Protein AF-A0A2S0KQZ1-F1 (afdb_monomer_lite)

Structure (mmCIF, N/CA/C/O backbone):
data_AF-A0A2S0KQZ1-F1
#
_entry.id   AF-A0A2S0KQZ1-F1
#
loop_
_atom_site.group_PDB
_atom_site.id
_atom_site.type_symbol
_atom_site.label_atom_id
_atom_site.label_alt_id
_atom_site.label_comp_id
_atom_site.label_asym_id
_atom_site.label_entity_id
_atom_site.label_seq_id
_atom_site.pdbx_PDB_ins_code
_atom_site.Cartn_x
_atom_site.Cartn_y
_atom_site.Cartn_z
_atom_site.occupancy
_atom_site.B_iso_or_equiv
_atom_site.auth_seq_id
_atom_site.auth_comp_id
_atom_site.auth_asym_id
_atom_site.auth_atom_id
_atom_site.pdbx_PDB_model_num
ATOM 1 N N . MET A 1 1 ? -45.486 -20.657 -16.460 1.00 38.75 1 MET A N 1
ATOM 2 C CA . MET A 1 1 ? -45.149 -19.827 -15.289 1.00 38.75 1 MET A CA 1
ATOM 3 C C . MET A 1 1 ? -44.480 -18.587 -15.826 1.00 38.75 1 MET A C 1
ATOM 5 O O . MET A 1 1 ? -43.352 -18.665 -16.284 1.00 38.75 1 MET A O 1
ATOM 9 N N . GLU A 1 2 ? -45.240 -17.505 -15.910 1.00 40.16 2 GLU A N 1
ATOM 10 C CA . GLU A 1 2 ? -44.735 -16.190 -16.289 1.00 40.16 2 GLU A CA 1
ATOM 11 C C . GLU A 1 2 ? -43.979 -15.666 -15.063 1.00 40.16 2 GLU A C 1
ATOM 13 O O . GLU A 1 2 ? -44.581 -15.451 -14.011 1.00 40.16 2 GLU A O 1
ATOM 18 N N . GLU A 1 3 ? -42.648 -15.623 -15.147 1.00 40.22 3 GLU A N 1
ATOM 19 C CA . GLU A 1 3 ? -41.785 -15.064 -14.104 1.00 40.22 3 GLU A CA 1
ATOM 20 C C . GLU A 1 3 ? -42.203 -13.605 -13.896 1.00 40.22 3 GLU A C 1
ATOM 22 O O . GLU A 1 3 ? -41.959 -12.747 -14.746 1.00 40.22 3 GLU A O 1
ATOM 27 N N . GLN A 1 4 ? -42.910 -13.329 -12.797 1.00 36.03 4 GLN A N 1
ATOM 28 C CA . GLN A 1 4 ? -43.235 -11.958 -12.427 1.00 36.03 4 GLN A CA 1
ATOM 29 C C . GLN A 1 4 ? -41.913 -11.210 -12.208 1.00 36.03 4 GLN A C 1
ATOM 31 O O . GLN A 1 4 ? -41.099 -11.661 -11.400 1.00 36.03 4 GLN A O 1
ATOM 36 N N . PRO A 1 5 ? -41.663 -10.099 -12.926 1.00 49.62 5 PRO A N 1
ATOM 37 C CA . PRO A 1 5 ? -40.422 -9.357 -12.782 1.00 49.62 5 PRO A CA 1
ATOM 38 C C . PRO A 1 5 ? -40.304 -8.841 -11.347 1.00 49.62 5 PRO A C 1
ATOM 40 O O . PRO A 1 5 ? -41.230 -8.207 -10.838 1.00 49.62 5 PRO A O 1
ATOM 43 N N . GLU A 1 6 ? -39.168 -9.123 -10.705 1.00 51.78 6 GLU A N 1
ATOM 44 C CA . GLU A 1 6 ? -38.860 -8.639 -9.358 1.00 51.78 6 GLU A CA 1
ATOM 45 C C . GLU A 1 6 ? -39.108 -7.121 -9.248 1.00 51.78 6 GLU A C 1
ATOM 47 O O . GLU A 1 6 ? -38.825 -6.374 -10.198 1.00 51.78 6 GLU A O 1
ATOM 52 N N . PRO A 1 7 ? -39.639 -6.641 -8.107 1.00 52.81 7 PRO A N 1
ATOM 53 C CA . PRO A 1 7 ? -39.929 -5.228 -7.909 1.00 52.81 7 PRO A CA 1
ATOM 54 C C . PRO A 1 7 ? -38.646 -4.405 -8.070 1.00 52.81 7 PRO A C 1
ATOM 56 O O . PRO A 1 7 ? -37.712 -4.503 -7.275 1.00 52.81 7 PRO A O 1
ATOM 59 N N . ARG A 1 8 ? -38.593 -3.588 -9.127 1.00 58.81 8 ARG A N 1
ATOM 60 C CA . ARG A 1 8 ? -37.473 -2.675 -9.386 1.00 58.81 8 ARG A CA 1
ATOM 61 C C . ARG A 1 8 ? -37.427 -1.599 -8.304 1.00 58.81 8 ARG A C 1
ATOM 63 O O . ARG A 1 8 ? -38.459 -1.027 -7.963 1.00 58.81 8 ARG A O 1
ATOM 70 N N . SER A 1 9 ? -36.235 -1.299 -7.786 1.00 62.59 9 SER A N 1
ATOM 71 C CA . SER A 1 9 ? -36.080 -0.248 -6.780 1.00 62.59 9 SER A CA 1
ATOM 72 C C . SER A 1 9 ? -36.419 1.124 -7.377 1.00 62.59 9 SER A C 1
ATOM 74 O O . SER A 1 9 ? -35.915 1.483 -8.439 1.00 62.59 9 SER A O 1
ATOM 76 N N . GLU A 1 10 ? -37.245 1.924 -6.690 1.00 65.56 10 GLU A N 1
ATOM 77 C CA . GLU A 1 10 ? -37.664 3.269 -7.143 1.00 65.56 10 GLU A CA 1
ATOM 78 C C . GLU A 1 10 ? -36.469 4.199 -7.446 1.00 65.56 10 GLU A C 1
ATOM 80 O O . GLU A 1 10 ? -36.548 5.114 -8.267 1.00 65.56 10 GLU A O 1
ATOM 85 N N . SER A 1 11 ? -35.313 3.941 -6.822 1.00 64.25 11 SER A N 1
ATOM 86 C CA . SER A 1 11 ? -34.063 4.657 -7.093 1.00 64.25 11 SER A CA 1
ATOM 87 C C . SER A 1 11 ? -33.449 4.374 -8.468 1.00 64.25 11 SER A C 1
ATOM 89 O O . SER A 1 11 ? -32.613 5.159 -8.921 1.00 64.25 11 SER A O 1
ATOM 91 N N . ALA A 1 12 ? -33.834 3.288 -9.142 1.00 70.31 12 ALA A N 1
ATOM 92 C CA . ALA A 1 12 ? -33.321 2.934 -10.463 1.00 70.31 12 ALA A CA 1
ATOM 93 C C . ALA A 1 12 ? -33.846 3.859 -11.573 1.00 70.31 12 ALA A C 1
ATOM 95 O O . ALA A 1 12 ? -33.173 4.015 -12.600 1.00 70.31 12 ALA A O 1
ATOM 96 N N . ASP A 1 13 ? -35.000 4.492 -11.345 1.00 79.19 13 ASP A N 1
ATOM 97 C CA . ASP A 1 13 ? -35.737 5.242 -12.362 1.00 79.19 13 ASP A CA 1
ATOM 98 C C . ASP A 1 13 ? -35.461 6.750 -12.327 1.00 79.19 13 ASP A C 1
ATOM 100 O O . ASP A 1 13 ? -35.809 7.471 -13.261 1.00 79.19 13 ASP A O 1
ATOM 104 N N . LEU A 1 14 ? -34.789 7.266 -11.296 1.00 86.19 14 LEU A N 1
ATOM 105 C CA . LEU A 1 14 ? -34.459 8.688 -11.200 1.00 86.19 14 LEU A CA 1
ATOM 106 C C . LEU A 1 14 ? -33.100 8.994 -11.839 1.00 86.19 14 LEU A C 1
ATOM 108 O O . LEU A 1 14 ? -32.072 8.394 -11.529 1.00 86.19 14 LEU A O 1
ATOM 112 N N . CYS A 1 15 ? -33.065 9.993 -12.721 1.00 87.94 15 CYS A N 1
ATOM 113 C CA . CYS A 1 15 ? -31.817 10.447 -13.322 1.00 87.94 15 CYS A CA 1
ATOM 114 C C . CYS A 1 15 ? -30.921 11.151 -12.281 1.00 87.94 15 CYS A C 1
ATOM 116 O O . CYS A 1 15 ? -31.307 12.216 -11.792 1.00 87.94 15 CYS A O 1
ATOM 118 N N . PRO A 1 16 ? -29.672 10.701 -12.044 1.00 85.75 16 PRO A N 1
ATOM 119 C CA . PRO A 1 16 ? -28.778 11.329 -11.061 1.00 85.75 16 PRO A CA 1
ATOM 120 C C . PRO A 1 16 ? -28.338 12.752 -11.445 1.00 85.75 16 PRO A C 1
ATOM 122 O O . PRO A 1 16 ? -27.877 13.511 -10.602 1.00 85.75 16 PRO A O 1
ATOM 125 N N . CYS A 1 17 ? -28.456 13.133 -12.723 1.00 88.25 17 CYS A N 1
ATOM 126 C CA . CYS A 1 17 ? -28.053 14.457 -13.204 1.00 88.25 17 CYS A CA 1
ATOM 127 C C . CYS A 1 17 ? -29.163 15.512 -13.137 1.00 88.25 17 CYS A C 1
ATOM 129 O O . CYS A 1 17 ? -28.857 16.698 -13.070 1.00 88.25 17 CYS A O 1
ATOM 131 N N . CYS A 1 18 ? -30.429 15.118 -13.283 1.00 91.12 18 CYS A N 1
ATOM 132 C CA . CYS A 1 18 ? -31.540 16.071 -13.388 1.00 91.12 18 CYS A CA 1
ATOM 133 C C . CYS A 1 18 ? -32.726 15.764 -12.470 1.00 91.12 18 CYS A C 1
ATOM 135 O O . CYS A 1 18 ? -33.696 16.515 -12.505 1.00 91.12 18 CYS A O 1
ATOM 137 N N . GLY A 1 19 ? -32.679 14.671 -11.704 1.00 87.81 19 GLY A N 1
ATOM 138 C CA . GLY A 1 19 ? -33.715 14.266 -10.751 1.00 87.81 19 GLY A CA 1
ATOM 139 C C . GLY A 1 19 ? -35.036 13.807 -11.372 1.00 87.81 19 GLY A C 1
ATOM 140 O O . GLY A 1 19 ? -35.955 13.461 -10.644 1.00 87.81 19 GLY A O 1
ATOM 141 N N . ARG A 1 20 ? -35.170 13.804 -12.704 1.00 90.62 20 ARG A N 1
ATOM 142 C CA . ARG A 1 20 ? -36.408 13.388 -13.380 1.00 90.62 20 ARG A CA 1
ATOM 143 C C . ARG A 1 20 ? -36.501 11.869 -13.456 1.00 90.62 20 ARG A C 1
ATOM 145 O O . ARG A 1 20 ? -35.496 11.225 -13.764 1.00 90.62 20 ARG A O 1
ATOM 152 N N . ALA A 1 21 ? -37.707 11.337 -13.274 1.00 86.69 21 ALA A N 1
ATOM 153 C CA . ALA A 1 21 ? -38.020 9.952 -13.603 1.00 86.69 21 ALA A CA 1
ATOM 154 C C . ALA A 1 21 ? -37.761 9.700 -15.098 1.00 86.69 21 ALA A C 1
ATOM 156 O O . ALA A 1 21 ? -38.154 10.488 -15.963 1.00 86.69 21 ALA A O 1
ATOM 157 N N . CYS A 1 22 ? -37.037 8.633 -15.408 1.00 83.94 22 CYS A N 1
ATOM 158 C CA . CYS A 1 22 ? -36.677 8.231 -16.755 1.00 83.94 22 CYS A CA 1
ATOM 159 C C . CYS A 1 22 ? -36.591 6.704 -16.830 1.00 83.94 22 CYS A C 1
ATOM 161 O O . CYS A 1 22 ? -35.921 6.083 -16.016 1.00 83.94 22 CYS A O 1
ATOM 163 N N . GLY A 1 23 ? -37.205 6.098 -17.850 1.00 77.50 23 GLY A N 1
ATOM 164 C CA . GLY A 1 23 ? -37.259 4.635 -18.023 1.00 77.50 23 GLY A CA 1
ATOM 165 C C . GLY A 1 23 ? -35.934 3.958 -18.412 1.00 77.50 23 GLY A C 1
ATOM 166 O O . GLY A 1 23 ? -35.945 2.897 -19.032 1.00 77.50 23 GLY A O 1
ATOM 167 N N . GLY A 1 24 ? -34.784 4.576 -18.123 1.00 84.81 24 GLY A N 1
ATOM 168 C CA . GLY A 1 24 ? -33.475 4.001 -18.426 1.00 84.81 24 GLY A CA 1
ATOM 169 C C . GLY A 1 24 ? -32.314 4.969 -18.220 1.00 84.81 24 GLY A C 1
ATOM 170 O O . GLY A 1 24 ? -31.956 5.739 -19.116 1.00 84.81 24 GLY A O 1
ATOM 171 N N . VAL A 1 25 ? -31.670 4.898 -17.055 1.00 89.56 25 VAL A N 1
ATOM 172 C CA . VAL A 1 25 ? -30.390 5.575 -16.815 1.00 89.56 25 VAL A CA 1
ATOM 173 C C . VAL A 1 25 ? -29.271 4.832 -17.551 1.00 89.56 25 VAL A C 1
ATOM 175 O O . VAL A 1 25 ? -29.162 3.603 -17.511 1.00 89.56 25 VAL A O 1
ATOM 178 N N . LYS A 1 26 ? -28.421 5.591 -18.246 1.00 90.38 26 LYS A N 1
ATOM 179 C CA . LYS A 1 26 ? -27.288 5.073 -19.014 1.00 90.38 26 LYS A CA 1
ATOM 180 C C . LYS A 1 26 ? -25.979 5.458 -18.340 1.00 90.38 26 LYS A C 1
ATOM 182 O O . LYS A 1 26 ? -25.759 6.626 -18.021 1.00 90.38 26 LYS A O 1
ATOM 187 N N . VAL A 1 27 ? -25.098 4.478 -18.190 1.00 90.75 27 VAL A N 1
ATOM 188 C CA . VAL A 1 27 ? -23.697 4.646 -17.811 1.00 90.75 27 VAL A CA 1
ATOM 189 C C . VAL A 1 27 ? -22.842 4.365 -19.042 1.00 90.75 27 VAL A C 1
ATOM 191 O O . VAL A 1 27 ? -23.039 3.368 -19.744 1.00 90.75 27 VAL A O 1
ATOM 194 N N . ARG A 1 28 ? -21.933 5.291 -19.353 1.00 91.94 28 ARG A N 1
ATOM 195 C CA . ARG A 1 28 ? -20.990 5.163 -20.464 1.00 91.94 28 ARG A CA 1
ATOM 196 C C . ARG A 1 28 ? -19.600 5.604 -20.035 1.00 91.94 28 ARG A C 1
ATOM 198 O O . ARG A 1 28 ? -19.438 6.600 -19.326 1.00 91.94 28 ARG A O 1
ATOM 205 N N . HIS A 1 29 ? -18.607 4.871 -20.517 1.00 91.06 29 HIS A N 1
ATOM 206 C CA . HIS A 1 29 ? -17.201 5.193 -20.349 1.00 91.06 29 HIS A CA 1
ATOM 207 C C . HIS A 1 29 ? -16.695 5.952 -21.574 1.00 91.06 29 HIS A C 1
ATOM 209 O O . HIS A 1 29 ? -16.957 5.557 -22.708 1.00 91.06 29 HIS A O 1
ATOM 215 N N . VAL A 1 30 ? -15.966 7.039 -21.344 1.00 90.94 30 VAL A N 1
ATOM 216 C CA . VAL A 1 30 ? -15.279 7.788 -22.398 1.00 90.94 30 VAL A CA 1
ATOM 217 C C . VAL A 1 30 ? -13.834 8.034 -22.014 1.00 90.94 30 VAL A C 1
ATOM 219 O O . VAL A 1 30 ? -13.509 8.238 -20.844 1.00 90.94 30 VAL A O 1
ATOM 222 N N . THR A 1 31 ? -12.961 8.026 -23.011 1.00 88.62 31 THR A N 1
ATOM 223 C CA . THR A 1 31 ? -11.539 8.296 -22.816 1.00 88.62 31 THR A CA 1
ATOM 224 C C . THR A 1 31 ? -11.305 9.793 -22.983 1.00 88.62 31 THR A C 1
ATOM 226 O O . THR A 1 31 ? -11.796 10.408 -23.932 1.00 88.62 31 THR A O 1
ATOM 229 N N . GLY A 1 32 ? -10.600 10.404 -22.040 1.00 86.06 32 GLY A N 1
ATOM 230 C CA . GLY A 1 32 ? -9.974 11.705 -22.224 1.00 86.06 32 GLY A CA 1
ATOM 231 C C . GLY A 1 32 ? -8.470 11.546 -22.378 1.00 86.06 32 GLY A C 1
ATOM 232 O O . GLY A 1 32 ? -7.870 10.607 -21.849 1.00 86.06 32 GLY A O 1
ATOM 233 N N . CYS A 1 33 ? -7.887 12.460 -23.138 1.00 84.81 33 CYS A N 1
ATOM 234 C CA . CYS A 1 33 ? -6.472 12.467 -23.460 1.00 84.81 33 CYS A CA 1
ATOM 235 C C . CYS A 1 33 ? -5.947 13.892 -23.290 1.00 84.81 33 CYS A C 1
ATOM 237 O O . CYS A 1 33 ? -6.531 14.853 -23.806 1.00 84.81 33 CYS A O 1
ATOM 239 N N . VAL A 1 34 ? -4.855 14.016 -22.543 1.00 83.81 34 VAL A N 1
ATOM 240 C CA . VAL A 1 34 ? -4.054 15.236 -22.492 1.00 83.81 34 VAL A CA 1
ATOM 241 C C . VAL A 1 34 ? -2.736 14.912 -23.173 1.00 83.81 34 VAL A C 1
ATOM 243 O O . VAL A 1 34 ? -2.004 14.031 -22.724 1.00 83.81 34 VAL A O 1
ATOM 246 N N . PHE A 1 35 ? -2.471 15.586 -24.289 1.00 78.12 35 PHE A N 1
ATOM 247 C CA . PHE A 1 35 ? -1.262 15.398 -25.075 1.00 78.12 35 PHE A CA 1
ATOM 248 C C . PHE A 1 35 ? -0.443 16.684 -25.093 1.00 78.12 35 PHE A C 1
ATOM 250 O O . PHE A 1 35 ? -0.809 17.659 -25.751 1.00 78.12 35 PHE A O 1
ATOM 257 N N . LEU A 1 36 ? 0.686 16.659 -24.391 1.00 75.06 36 LEU A N 1
ATOM 258 C CA . LEU A 1 36 ? 1.667 17.737 -24.331 1.00 75.06 36 LEU A CA 1
ATOM 259 C C . LEU A 1 36 ? 2.945 17.267 -25.030 1.00 75.06 36 LEU A C 1
ATOM 261 O O . LEU A 1 36 ? 3.889 16.943 -24.329 1.00 75.06 36 LEU A O 1
ATOM 265 N N . LEU A 1 37 ? 2.944 17.190 -26.371 1.00 64.06 37 LEU A N 1
ATOM 266 C CA . LEU A 1 37 ? 4.050 16.847 -27.304 1.00 64.06 37 LEU A CA 1
ATOM 267 C C . LEU A 1 37 ? 4.971 15.657 -26.928 1.00 64.06 37 LEU A C 1
ATOM 269 O O . LEU A 1 37 ? 5.087 14.713 -27.700 1.00 64.06 37 LEU A O 1
ATOM 273 N N . CYS A 1 38 ? 5.632 15.698 -25.775 1.00 61.25 38 CYS A N 1
ATOM 274 C CA . CYS A 1 38 ? 6.483 14.672 -25.179 1.00 61.25 38 CYS A CA 1
ATOM 275 C C . CYS A 1 38 ? 5.801 13.811 -24.093 1.00 61.25 38 CYS A C 1
ATOM 277 O O . CYS A 1 38 ? 6.393 12.828 -23.653 1.00 61.25 38 CYS A O 1
ATOM 279 N N . ALA A 1 39 ? 4.579 14.136 -23.657 1.00 63.97 39 ALA A N 1
ATOM 280 C CA . ALA A 1 39 ? 3.848 13.362 -22.650 1.00 63.97 39 ALA A CA 1
ATOM 281 C C . ALA A 1 39 ? 2.384 13.119 -23.050 1.00 63.97 39 ALA A C 1
ATOM 283 O O . ALA A 1 39 ? 1.700 14.016 -23.552 1.00 63.97 39 ALA A O 1
ATOM 284 N N . VAL A 1 40 ? 1.901 11.898 -22.795 1.00 78.81 40 VAL A N 1
ATOM 285 C CA . VAL A 1 40 ? 0.498 11.503 -22.978 1.00 78.81 40 VAL A CA 1
ATOM 286 C C . VAL A 1 40 ? -0.057 11.051 -21.633 1.00 78.81 40 VAL A C 1
ATOM 288 O O . VAL A 1 40 ? 0.433 10.082 -21.054 1.00 78.81 40 VAL A O 1
ATOM 291 N N . GLU A 1 41 ? -1.113 11.708 -21.166 1.00 81.19 41 GLU A N 1
ATOM 292 C CA . GLU A 1 41 ? -1.880 11.260 -20.007 1.00 81.19 41 GLU A CA 1
ATOM 293 C C . GLU A 1 41 ? -3.257 10.751 -20.449 1.00 81.19 41 GLU A C 1
ATOM 295 O O . GLU A 1 41 ? -3.986 11.414 -21.197 1.00 81.19 41 GLU A O 1
ATOM 300 N N . TRP A 1 42 ? -3.613 9.554 -19.979 1.00 86.06 42 TRP A N 1
ATOM 301 C CA . TRP A 1 42 ? -4.850 8.862 -20.329 1.00 86.06 42 TRP A CA 1
ATOM 302 C C . TRP A 1 42 ? -5.777 8.808 -19.126 1.00 86.06 42 TRP A C 1
ATOM 304 O O . TRP A 1 42 ? -5.459 8.171 -18.125 1.00 86.06 42 TRP A O 1
ATOM 314 N N . ASN A 1 43 ? -6.963 9.395 -19.258 1.00 83.44 43 ASN A N 1
ATOM 315 C CA . ASN A 1 43 ? -7.954 9.407 -18.190 1.00 83.44 43 ASN A CA 1
ATOM 316 C C . ASN A 1 43 ? -9.265 8.780 -18.669 1.00 83.44 43 ASN A C 1
ATOM 318 O O . ASN A 1 43 ? -9.810 9.149 -19.709 1.00 83.44 43 ASN A O 1
ATOM 322 N N . LYS A 1 44 ? -9.795 7.810 -17.918 1.00 87.94 44 LYS A N 1
ATOM 323 C CA . LYS A 1 44 ? -11.104 7.202 -18.199 1.00 87.94 44 LYS A CA 1
ATOM 324 C C . LYS A 1 44 ? -12.175 7.905 -17.375 1.00 87.94 44 LYS A C 1
ATOM 326 O O . LYS A 1 44 ? -12.121 7.892 -16.150 1.00 87.94 44 LYS A O 1
ATOM 331 N N . TYR A 1 45 ? -13.172 8.470 -18.044 1.00 85.44 45 TYR A N 1
ATOM 332 C CA . TYR A 1 45 ? -14.300 9.141 -17.406 1.00 85.44 45 TYR A CA 1
ATOM 333 C C . TYR A 1 45 ? -15.549 8.273 -17.487 1.00 85.44 45 TYR A C 1
ATOM 335 O O . TYR A 1 45 ? -15.854 7.687 -18.526 1.00 85.44 45 TYR A O 1
ATOM 343 N N . ARG A 1 46 ? -16.297 8.222 -16.385 1.00 89.25 46 ARG A N 1
ATOM 344 C CA . ARG A 1 46 ? -17.600 7.563 -16.298 1.00 89.25 46 ARG A CA 1
ATOM 345 C C . ARG A 1 46 ? -18.689 8.631 -16.283 1.00 89.25 46 ARG A C 1
ATOM 347 O O . ARG A 1 46 ? -18.650 9.538 -15.458 1.00 89.25 46 ARG A O 1
ATOM 354 N N . ILE A 1 47 ? -19.651 8.532 -17.195 1.00 90.38 47 ILE A N 1
ATOM 355 C CA . ILE A 1 47 ? -20.786 9.455 -17.294 1.00 90.38 47 ILE A CA 1
ATOM 356 C C . ILE A 1 47 ? -22.064 8.653 -17.064 1.00 90.38 47 ILE A C 1
ATOM 358 O O . ILE A 1 47 ? -22.338 7.718 -17.812 1.00 90.38 47 ILE A O 1
ATOM 362 N N . ALA A 1 48 ? -22.844 9.034 -16.052 1.00 90.75 48 ALA A N 1
ATOM 363 C CA . ALA A 1 48 ? -24.120 8.411 -15.712 1.00 90.75 48 ALA A CA 1
ATOM 364 C C . ALA A 1 48 ? -25.259 9.436 -15.790 1.00 90.75 48 ALA A C 1
ATOM 366 O O . ALA A 1 48 ? -25.129 10.547 -15.278 1.00 90.75 48 ALA A O 1
ATOM 367 N N . GLY A 1 49 ? -26.377 9.086 -16.425 1.00 91.69 49 GLY A N 1
ATOM 368 C CA . GLY A 1 49 ? -27.562 9.943 -16.482 1.00 91.69 49 GLY A CA 1
ATOM 369 C C . GLY A 1 49 ? -28.607 9.456 -17.481 1.00 91.69 49 GLY A C 1
ATOM 370 O O . GLY A 1 49 ? -28.415 8.454 -18.166 1.00 91.69 49 GLY A O 1
ATOM 371 N N . CYS A 1 50 ? -29.714 10.187 -17.609 1.00 93.19 50 CYS A N 1
ATOM 372 C CA . CYS A 1 50 ? -30.677 9.941 -18.680 1.00 93.19 50 CYS A CA 1
ATOM 373 C C . CYS A 1 50 ? -30.042 10.238 -20.056 1.00 93.19 50 CYS A C 1
ATOM 375 O O . CYS A 1 50 ? -29.081 11.020 -20.134 1.00 93.19 50 CYS A O 1
ATOM 377 N N . PRO A 1 51 ? -30.581 9.696 -21.164 1.00 93.44 51 PRO A N 1
ATOM 378 C CA . PRO A 1 51 ? -29.990 9.857 -22.496 1.00 93.44 51 PRO A CA 1
ATOM 379 C C . PRO A 1 51 ? -29.716 11.318 -22.880 1.00 93.44 51 PRO A C 1
ATOM 381 O O . PRO A 1 51 ? -28.683 11.634 -23.472 1.00 93.44 51 PRO A O 1
ATOM 384 N N . VAL A 1 52 ? -30.593 12.243 -22.479 1.00 94.06 52 VAL A N 1
ATOM 385 C CA . VAL A 1 52 ? -30.431 13.685 -22.727 1.00 94.06 52 VAL A CA 1
ATOM 386 C C . VAL A 1 52 ? -29.228 14.257 -21.966 1.00 94.06 52 VAL A C 1
ATOM 388 O O . VAL A 1 52 ? -28.405 14.973 -22.546 1.00 94.06 52 VAL A O 1
ATOM 391 N N . CYS A 1 53 ? -29.091 13.924 -20.680 1.00 93.94 53 CYS A N 1
ATOM 392 C CA . CYS A 1 53 ? -27.976 14.365 -19.844 1.00 93.94 53 CYS A CA 1
ATOM 393 C C . CYS A 1 53 ? -26.645 13.789 -20.333 1.00 93.94 53 CYS A C 1
ATOM 395 O O . CYS A 1 53 ? -25.673 14.540 -20.455 1.00 93.94 53 CYS A O 1
ATOM 397 N N . VAL A 1 54 ? -26.611 12.501 -20.691 1.00 94.00 54 VAL A N 1
ATOM 398 C CA . VAL A 1 54 ? -25.398 11.859 -21.213 1.00 94.00 54 VAL A CA 1
ATOM 399 C C . VAL A 1 54 ? -25.000 12.470 -22.557 1.00 94.00 54 VAL A C 1
ATOM 401 O O . VAL A 1 54 ? -23.845 12.856 -22.713 1.00 94.00 54 VAL A O 1
ATOM 404 N N . ARG A 1 55 ? -25.936 12.707 -23.492 1.00 95.19 55 ARG A N 1
ATOM 405 C CA . ARG A 1 55 ? -25.644 13.425 -24.755 1.00 95.19 55 ARG A CA 1
ATOM 406 C C . ARG A 1 55 ? -25.035 14.807 -24.500 1.00 95.19 55 ARG A C 1
ATOM 408 O O . ARG A 1 55 ? -24.083 15.199 -25.176 1.00 95.19 55 ARG A O 1
ATOM 415 N N . ARG A 1 56 ? -25.550 15.555 -23.517 1.00 95.50 56 ARG A N 1
ATOM 416 C CA . ARG A 1 56 ? -25.013 16.878 -23.147 1.00 95.50 56 ARG A CA 1
ATOM 417 C C . ARG A 1 56 ? -23.620 16.780 -22.517 1.00 95.50 56 ARG A C 1
ATOM 419 O O . ARG A 1 56 ? -22.771 17.629 -22.785 1.00 95.50 56 ARG A O 1
ATOM 426 N N . ALA A 1 57 ? -23.372 15.773 -21.683 1.00 93.62 57 ALA A N 1
ATOM 427 C CA . ALA A 1 57 ? -22.063 15.524 -21.084 1.00 93.62 57 ALA A CA 1
ATOM 428 C C . ALA A 1 57 ? -21.023 15.090 -22.133 1.00 93.62 57 ALA A C 1
ATOM 430 O O . ALA A 1 57 ? -19.940 15.665 -22.164 1.00 93.62 57 ALA A O 1
ATOM 431 N N . LEU A 1 58 ? -21.382 14.195 -23.058 1.00 95.31 58 LEU A N 1
ATOM 432 C CA . LEU A 1 58 ? -20.531 13.773 -24.178 1.00 95.31 58 LEU A CA 1
ATOM 433 C C . LEU A 1 58 ? -20.121 14.951 -25.071 1.00 95.31 58 LEU A C 1
ATOM 435 O O . LEU A 1 58 ? -18.946 15.092 -25.400 1.00 95.31 58 LEU A O 1
ATOM 439 N N . LYS A 1 59 ? -21.059 15.851 -25.407 1.00 95.44 59 LYS A N 1
ATOM 440 C CA . LYS A 1 59 ? -20.745 17.081 -26.160 1.00 95.44 59 LYS A CA 1
ATOM 441 C C . LYS A 1 59 ? -19.744 17.972 -25.418 1.00 95.44 59 LYS A C 1
ATOM 443 O O . LYS A 1 59 ? -18.838 18.518 -26.042 1.00 95.44 59 LYS A O 1
ATOM 448 N N . ARG A 1 60 ? -19.892 18.124 -24.096 1.00 93.44 60 ARG A N 1
ATOM 449 C CA . ARG A 1 60 ? -18.940 18.886 -23.268 1.00 93.44 60 ARG A CA 1
ATOM 450 C C . ARG A 1 60 ? -17.570 18.207 -23.199 1.00 93.44 60 ARG A C 1
ATOM 452 O O . ARG A 1 60 ? -16.565 18.899 -23.317 1.00 93.44 60 ARG A O 1
ATOM 459 N N . HIS A 1 61 ? -17.531 16.881 -23.053 1.00 91.81 61 HIS A N 1
ATOM 460 C CA . HIS A 1 61 ? -16.295 16.089 -23.036 1.00 91.81 61 HIS A CA 1
ATOM 461 C C . HIS A 1 61 ? -15.516 16.231 -24.343 1.00 91.81 61 HIS A C 1
ATOM 463 O O . HIS A 1 61 ? -14.327 16.542 -24.313 1.00 91.81 61 HIS A O 1
ATOM 469 N N . LEU A 1 62 ? -16.202 16.098 -25.482 1.00 93.12 62 LEU A N 1
ATOM 470 C CA . LEU A 1 62 ? -15.603 16.267 -26.804 1.00 93.12 62 LEU A CA 1
ATOM 471 C C . LEU A 1 62 ? -15.023 17.677 -26.984 1.00 93.12 62 LEU A C 1
ATOM 473 O O . LEU A 1 62 ? -13.880 17.809 -27.401 1.00 93.12 62 LEU A O 1
ATOM 477 N N . ARG A 1 63 ? -15.767 18.728 -26.602 1.00 92.44 63 ARG A N 1
ATOM 478 C CA . ARG A 1 63 ? -15.287 20.122 -26.686 1.00 92.44 63 ARG A CA 1
ATOM 479 C C . ARG A 1 63 ? -14.035 20.374 -25.844 1.00 92.44 63 ARG A C 1
ATOM 481 O O . ARG A 1 63 ? -13.139 21.065 -26.306 1.00 92.44 63 ARG A O 1
ATOM 488 N N . ARG A 1 64 ? -13.965 19.818 -24.629 1.00 88.69 64 ARG A N 1
ATOM 489 C CA . ARG A 1 64 ? -12.783 19.952 -23.757 1.00 88.69 64 ARG A CA 1
ATOM 490 C C . ARG A 1 64 ? -11.559 19.255 -24.349 1.00 88.69 64 ARG A C 1
ATOM 492 O O . ARG A 1 64 ? -10.482 19.836 -24.374 1.00 88.69 64 ARG A O 1
ATOM 499 N N . ASN A 1 65 ? -11.743 18.040 -24.859 1.00 88.25 65 ASN A N 1
ATOM 500 C CA . ASN A 1 65 ? -10.640 17.241 -25.388 1.00 88.25 65 ASN A CA 1
ATOM 501 C C . ASN A 1 65 ? -10.190 17.664 -26.790 1.00 88.25 65 ASN A C 1
ATOM 503 O O . ASN A 1 65 ? -9.080 17.322 -27.181 1.00 88.25 65 ASN A O 1
ATOM 507 N N . LEU A 1 66 ? -11.004 18.427 -27.529 1.00 88.44 66 LEU A N 1
ATOM 508 C CA . LEU A 1 66 ? -10.586 19.027 -28.799 1.00 88.44 66 LEU A CA 1
ATOM 509 C C . LEU A 1 66 ? -9.316 19.876 -28.619 1.00 88.44 66 LEU A C 1
ATOM 511 O O . LEU A 1 66 ? -8.437 19.852 -29.470 1.00 88.44 66 LEU A O 1
ATOM 515 N N . LEU A 1 67 ? -9.223 20.590 -27.490 1.00 81.44 67 LEU A N 1
ATOM 516 C CA . LEU A 1 67 ? -8.080 21.436 -27.150 1.00 81.44 67 LEU A CA 1
ATOM 517 C C . LEU A 1 67 ? -6.930 20.632 -26.531 1.00 81.44 67 LEU A C 1
ATOM 519 O O . LEU A 1 67 ? -5.780 20.835 -26.893 1.00 81.44 67 LEU A O 1
ATOM 523 N N . THR A 1 68 ? -7.215 19.712 -25.604 1.00 84.12 68 THR A N 1
ATOM 524 C CA . THR A 1 68 ? -6.155 19.029 -24.837 1.00 84.12 68 THR A CA 1
ATOM 525 C C . THR A 1 68 ? -5.511 17.854 -25.564 1.00 84.12 68 THR A C 1
ATOM 527 O O . THR A 1 68 ? -4.374 17.511 -25.257 1.00 84.12 68 THR A O 1
ATOM 530 N N . ALA A 1 69 ? -6.212 17.218 -26.504 1.00 83.06 69 ALA A N 1
ATOM 531 C CA . ALA A 1 69 ? -5.700 16.054 -27.226 1.00 83.06 69 ALA A CA 1
ATOM 532 C C . ALA A 1 69 ? -5.066 16.409 -28.586 1.00 83.06 69 ALA A C 1
ATOM 534 O O . ALA A 1 69 ? -4.598 15.507 -29.279 1.00 83.06 69 ALA A O 1
ATOM 535 N N . ASN A 1 70 ? -5.018 17.695 -28.969 1.00 85.19 70 ASN A N 1
ATOM 536 C CA . ASN A 1 70 ? -4.368 18.201 -30.188 1.00 85.19 70 ASN A CA 1
ATOM 537 C C . ASN A 1 70 ? -4.712 17.381 -31.449 1.00 85.19 70 ASN A C 1
ATOM 539 O O . ASN A 1 70 ? -5.858 17.361 -31.874 1.00 85.19 70 ASN A O 1
ATOM 543 N N . LEU A 1 71 ? -3.751 16.678 -32.057 1.00 84.81 71 LEU A N 1
ATOM 544 C CA . LEU A 1 71 ? -3.968 15.882 -33.275 1.00 84.81 71 LEU A CA 1
ATOM 545 C C . LEU A 1 71 ? -4.563 14.488 -33.003 1.00 84.81 71 LEU A C 1
ATOM 547 O O . LEU A 1 71 ? -4.977 13.803 -33.935 1.00 84.81 71 LEU A O 1
ATOM 551 N N . LEU A 1 72 ? -4.626 14.055 -31.741 1.00 82.00 72 LEU A N 1
ATOM 552 C CA . LEU A 1 72 ? -5.027 12.696 -31.368 1.00 82.00 72 LEU A CA 1
ATOM 553 C C . LEU A 1 72 ? -6.536 12.543 -31.106 1.00 82.00 72 LEU A C 1
ATOM 555 O O . LEU A 1 72 ? -7.044 11.419 -31.044 1.00 82.00 72 LEU A O 1
ATOM 559 N N . TRP A 1 73 ? -7.290 13.641 -30.967 1.00 88.06 73 TRP A N 1
ATOM 560 C CA . TRP A 1 73 ? -8.729 13.566 -30.677 1.00 88.06 73 TRP A CA 1
ATOM 561 C C . TRP A 1 73 ? -9.562 12.813 -31.739 1.00 88.06 73 TRP A C 1
ATOM 563 O O . TRP A 1 73 ? -10.480 12.101 -31.311 1.00 88.06 73 TRP A O 1
ATOM 573 N N . PRO A 1 74 ? -9.282 12.878 -33.066 1.00 89.50 74 PRO A N 1
ATOM 574 C CA . PRO A 1 74 ? -10.074 12.157 -34.068 1.00 89.50 74 PRO A CA 1
ATOM 575 C C . PRO A 1 74 ? -9.933 10.638 -33.956 1.00 89.50 74 PRO A C 1
ATOM 577 O O . PRO A 1 74 ? -10.868 9.911 -34.278 1.00 89.50 74 PRO A O 1
ATOM 580 N N . PHE A 1 75 ? -8.780 10.166 -33.479 1.00 90.19 75 PHE A N 1
ATOM 581 C CA . PHE A 1 75 ? -8.447 8.743 -33.413 1.00 90.19 75 PHE A CA 1
ATOM 582 C C . PHE A 1 75 ? -8.779 8.117 -32.058 1.00 90.19 75 PHE A C 1
ATOM 584 O O . PHE A 1 75 ? -9.069 6.928 -31.987 1.00 90.19 75 PHE A O 1
ATOM 591 N N . LEU A 1 76 ? -8.764 8.902 -30.978 1.00 87.75 76 LEU A N 1
ATOM 592 C CA . LEU A 1 76 ? -8.921 8.372 -29.619 1.00 87.75 76 LEU A CA 1
ATOM 593 C C . LEU A 1 76 ? -10.231 8.813 -28.965 1.00 87.75 76 LEU A C 1
ATOM 595 O O . LEU A 1 76 ? -11.002 7.999 -28.454 1.00 87.75 76 LEU A O 1
ATOM 599 N N . VAL A 1 77 ? -10.512 10.114 -28.992 1.00 89.75 77 VAL A N 1
ATOM 600 C CA . VAL A 1 77 ? -11.641 10.696 -28.258 1.00 89.75 77 VAL A CA 1
ATOM 601 C C . VAL A 1 77 ? -12.931 10.533 -29.055 1.00 89.75 77 VAL A C 1
ATOM 603 O O . VAL A 1 77 ? -13.929 10.059 -28.509 1.00 89.75 77 VAL A O 1
ATOM 606 N N . LEU A 1 78 ? -12.915 10.871 -30.347 1.00 91.38 78 LEU A N 1
ATOM 607 C CA . LEU A 1 78 ? -14.094 10.808 -31.208 1.00 91.38 78 LEU A CA 1
ATOM 608 C C . LEU A 1 78 ? -14.680 9.387 -31.311 1.00 91.38 78 LEU A C 1
ATOM 610 O O . LEU A 1 78 ? -15.890 9.260 -31.094 1.00 91.38 78 LEU A O 1
ATOM 614 N N . PRO A 1 79 ? -13.894 8.312 -31.536 1.00 94.19 79 PRO A N 1
ATOM 615 C CA . PRO A 1 79 ? -14.447 6.962 -31.606 1.00 94.19 79 PRO A CA 1
ATOM 616 C C . PRO A 1 79 ? -15.080 6.534 -30.281 1.00 94.19 79 PRO A C 1
ATOM 618 O O . PRO A 1 79 ? -16.170 5.965 -30.285 1.00 94.19 79 PRO A O 1
ATOM 621 N N . SER A 1 80 ? -14.471 6.896 -29.142 1.00 91.81 80 SER A N 1
ATOM 622 C CA . SER A 1 80 ? -15.037 6.604 -27.818 1.00 91.81 80 SER A CA 1
ATOM 623 C C . SER A 1 80 ? -16.377 7.318 -27.580 1.00 91.81 80 SER A C 1
ATOM 625 O O . SER A 1 80 ? -17.325 6.717 -27.076 1.00 91.81 80 SER A O 1
ATOM 627 N N . VAL A 1 81 ? -16.507 8.579 -28.014 1.00 93.31 81 VAL A N 1
ATOM 628 C CA . VAL A 1 81 ? -17.752 9.356 -27.903 1.00 93.31 81 VAL A CA 1
ATOM 629 C C . VAL A 1 81 ? -18.836 8.809 -28.834 1.00 93.31 81 VAL A C 1
ATOM 631 O O . VAL A 1 81 ? -20.002 8.747 -28.441 1.00 93.31 81 VAL A O 1
ATOM 634 N N . LEU A 1 82 ? -18.479 8.396 -30.054 1.00 94.06 82 LEU A N 1
ATOM 635 C CA . LEU A 1 82 ? -19.418 7.788 -30.999 1.00 94.06 82 LEU A CA 1
ATOM 636 C C . LEU A 1 82 ? -19.911 6.425 -30.508 1.00 94.06 82 LEU A C 1
ATOM 638 O O . LEU A 1 82 ? -21.115 6.175 -30.549 1.00 94.06 82 LEU A O 1
ATOM 642 N N . ALA A 1 83 ? -19.016 5.583 -29.985 1.00 92.25 83 ALA A N 1
ATOM 643 C CA . ALA A 1 83 ? -19.379 4.315 -29.357 1.00 92.25 83 ALA A CA 1
ATOM 644 C C . ALA A 1 83 ? -20.325 4.540 -28.166 1.00 92.25 83 ALA A C 1
ATOM 646 O O . ALA A 1 83 ? -21.394 3.932 -28.098 1.00 92.25 83 ALA A O 1
ATOM 647 N N . ALA A 1 84 ? -20.000 5.496 -27.287 1.00 91.12 84 ALA A N 1
ATOM 648 C CA . ALA A 1 84 ? -20.862 5.867 -26.169 1.00 91.12 84 ALA A CA 1
ATOM 649 C C . ALA A 1 84 ? -22.239 6.369 -26.631 1.00 91.12 84 ALA A C 1
ATOM 651 O O . ALA A 1 84 ? -23.243 6.040 -26.001 1.00 91.12 84 ALA A O 1
ATOM 652 N N . LYS A 1 85 ? -22.299 7.135 -27.732 1.00 92.94 85 LYS A N 1
ATOM 653 C CA . LYS A 1 85 ? -23.548 7.646 -28.314 1.00 92.94 85 LYS A CA 1
ATOM 654 C C . LYS A 1 85 ? -24.420 6.523 -28.879 1.00 92.94 85 LYS A C 1
ATOM 656 O O . LYS A 1 85 ? -25.612 6.549 -28.608 1.00 92.94 85 LYS A O 1
ATOM 661 N N . ARG A 1 86 ? -23.846 5.551 -29.602 1.00 91.69 86 ARG A N 1
ATOM 662 C CA . ARG A 1 86 ? -24.592 4.395 -30.146 1.00 91.69 86 ARG A CA 1
ATOM 663 C C . ARG A 1 86 ? -25.287 3.603 -29.041 1.00 91.69 86 ARG A C 1
ATOM 665 O O . ARG A 1 86 ? -26.461 3.284 -29.160 1.00 91.69 86 ARG A O 1
ATOM 672 N N . GLY A 1 87 ? -24.603 3.386 -27.919 1.00 86.69 87 GLY A N 1
ATOM 673 C CA . GLY A 1 87 ? -25.205 2.696 -26.779 1.00 86.69 87 GLY A CA 1
ATOM 674 C C . GLY A 1 87 ? -26.351 3.468 -26.104 1.00 86.69 87 GLY A C 1
ATOM 675 O O . GLY A 1 87 ? -27.044 2.907 -25.262 1.00 86.69 87 GLY A O 1
ATOM 676 N N . LEU A 1 88 ? -26.567 4.759 -26.381 1.00 89.62 88 LEU A N 1
ATOM 677 C CA . LEU A 1 88 ? -27.679 5.493 -25.757 1.00 89.62 88 LEU A CA 1
ATOM 678 C C . LEU A 1 88 ? -29.045 5.111 -26.318 1.00 89.62 88 LEU A C 1
ATOM 680 O O . LEU A 1 88 ? -30.038 5.363 -25.639 1.00 89.62 88 LEU A O 1
ATOM 684 N N . ASP A 1 89 ? -29.079 4.532 -27.514 1.00 88.62 89 ASP A N 1
ATOM 685 C CA . ASP A 1 89 ? -30.321 4.209 -28.213 1.00 88.62 89 ASP A CA 1
ATOM 686 C C . ASP A 1 89 ? -30.835 2.797 -27.859 1.00 88.62 89 ASP A C 1
ATOM 688 O O . ASP A 1 89 ? -31.960 2.443 -28.196 1.00 88.62 89 ASP A O 1
ATOM 692 N N . GLU A 1 90 ? -30.052 2.011 -27.110 1.00 87.75 90 GLU A N 1
ATOM 693 C CA . GLU A 1 90 ? -30.506 0.748 -26.517 1.00 87.75 90 GLU A CA 1
ATOM 694 C C . GLU A 1 90 ? -31.679 1.005 -25.546 1.00 87.75 90 GLU A C 1
ATOM 696 O O . GLU A 1 90 ? -31.595 1.932 -24.730 1.00 87.75 90 GLU A O 1
ATOM 701 N N . PRO A 1 91 ? -32.745 0.190 -25.547 1.00 86.25 91 PRO A N 1
ATOM 702 C CA . PRO A 1 91 ? -33.835 0.330 -24.584 1.00 86.25 91 PRO A CA 1
ATOM 703 C C . PRO A 1 91 ? -33.392 -0.028 -23.153 1.00 86.25 91 PRO A C 1
ATOM 705 O O . PRO A 1 91 ? -32.465 -0.809 -22.945 1.00 86.25 91 PRO A O 1
ATOM 708 N N . GLY A 1 92 ? -34.052 0.564 -22.152 1.00 86.31 92 GLY A N 1
ATOM 709 C CA . GLY A 1 92 ? -33.856 0.254 -20.729 1.00 86.31 92 GLY A CA 1
ATOM 710 C C . GLY A 1 92 ? -32.577 0.817 -20.082 1.00 86.31 92 GLY A C 1
ATOM 711 O O . GLY A 1 92 ? -31.791 1.521 -20.723 1.00 86.31 92 GLY A O 1
ATOM 712 N N . PRO A 1 93 ? -32.350 0.564 -18.783 1.00 87.62 93 PRO A N 1
ATOM 713 C CA . PRO A 1 93 ? -31.130 0.969 -18.087 1.00 87.62 93 PRO A CA 1
ATOM 714 C C . PRO A 1 93 ? -29.908 0.189 -18.587 1.00 87.62 93 PRO A C 1
ATOM 716 O O . PRO A 1 93 ? -30.002 -0.965 -18.993 1.00 87.62 93 PRO A O 1
ATOM 719 N N . SER A 1 94 ? -28.729 0.813 -18.564 1.00 89.25 94 SER A N 1
ATOM 720 C CA . SER A 1 94 ? -27.492 0.097 -18.914 1.00 89.25 94 SER A CA 1
ATOM 721 C C . SER A 1 94 ? -27.152 -0.974 -17.860 1.00 89.25 94 SER A C 1
ATOM 723 O O . SER A 1 94 ? -27.318 -0.684 -16.674 1.00 89.25 94 SER A O 1
ATOM 725 N N . PRO A 1 95 ? -26.567 -2.131 -18.228 1.00 87.25 95 PRO A N 1
ATOM 726 C CA . PRO A 1 95 ? -26.163 -3.168 -17.268 1.00 87.25 95 PRO A CA 1
ATOM 727 C C . PRO A 1 95 ? -25.241 -2.658 -16.150 1.00 87.25 95 PRO A C 1
ATOM 729 O O . PRO A 1 95 ? -25.348 -3.072 -15.003 1.00 87.25 95 PRO A O 1
ATOM 732 N N . GLU A 1 96 ? -24.352 -1.711 -16.459 1.00 86.12 96 GLU A N 1
ATOM 733 C CA . GLU A 1 96 ? -23.479 -1.063 -15.468 1.00 86.12 96 GLU A CA 1
ATOM 734 C C . GLU A 1 96 ? -24.235 -0.179 -14.466 1.00 86.12 96 GLU A C 1
ATOM 736 O O . GLU A 1 96 ? -23.771 -0.001 -13.341 1.00 86.12 96 GLU A O 1
ATOM 741 N N . TRP A 1 97 ? -25.371 0.402 -14.870 1.00 86.25 97 TRP A N 1
ATOM 742 C CA . TRP A 1 97 ? -26.254 1.129 -13.955 1.00 86.25 97 TRP A CA 1
ATOM 743 C C . TRP A 1 97 ? -26.941 0.156 -13.011 1.00 86.25 97 TRP A C 1
ATOM 745 O O . TRP A 1 97 ? -26.907 0.381 -11.811 1.00 86.25 97 TRP A O 1
ATOM 755 N N . LEU A 1 98 ? -27.480 -0.945 -13.543 1.00 86.50 98 LEU A N 1
ATOM 756 C CA . LEU A 1 98 ? -28.105 -1.990 -12.732 1.00 86.50 98 LEU A CA 1
ATOM 757 C C . LEU A 1 98 ? -27.121 -2.539 -11.699 1.00 86.50 98 LEU A C 1
ATOM 759 O O . LEU A 1 98 ? -27.406 -2.478 -10.515 1.00 86.50 98 LEU A O 1
ATOM 763 N N . LYS A 1 99 ? -25.895 -2.892 -12.107 1.00 86.25 99 LYS A N 1
ATOM 764 C CA . LYS A 1 99 ? -24.837 -3.306 -11.167 1.00 86.25 99 LYS A CA 1
ATOM 765 C C . LYS A 1 99 ? -24.562 -2.273 -10.071 1.00 86.25 99 LYS A C 1
ATOM 767 O O . LYS A 1 99 ? -24.281 -2.652 -8.937 1.00 86.25 99 LYS A O 1
ATOM 772 N N . LEU A 1 100 ? -24.596 -0.980 -10.408 1.00 82.25 100 LEU A N 1
ATOM 773 C CA . LEU A 1 100 ? -24.395 0.102 -9.444 1.00 82.25 100 LEU A CA 1
ATOM 774 C C . LEU A 1 100 ? -25.578 0.210 -8.477 1.00 82.25 100 LEU A C 1
ATOM 776 O O . LEU A 1 100 ? -25.355 0.339 -7.279 1.00 82.25 100 LEU A O 1
ATOM 780 N N . VAL A 1 101 ? -26.808 0.142 -8.990 1.00 84.50 101 VAL A N 1
ATOM 781 C CA . VAL A 1 101 ? -28.035 0.133 -8.187 1.00 84.50 101 VAL A CA 1
ATOM 782 C C . VAL A 1 101 ? -28.028 -1.079 -7.261 1.00 84.50 101 VAL A C 1
ATOM 784 O O . VAL A 1 101 ? -28.112 -0.894 -6.057 1.00 84.50 101 VAL A O 1
ATOM 787 N N . ASP A 1 102 ? -27.751 -2.278 -7.773 1.00 84.94 102 ASP A N 1
ATOM 788 C CA . ASP A 1 102 ? -27.621 -3.503 -6.979 1.00 84.94 102 ASP A CA 1
ATOM 789 C C . ASP A 1 102 ? -26.517 -3.392 -5.923 1.00 84.94 102 ASP A C 1
ATOM 791 O O . ASP A 1 102 ? -26.619 -3.955 -4.836 1.00 84.94 102 ASP A O 1
ATOM 795 N N . ALA A 1 103 ? -25.405 -2.715 -6.223 1.00 81.12 103 ALA A N 1
ATOM 796 C CA . ALA A 1 103 ? -24.339 -2.479 -5.251 1.00 81.12 103 ALA A CA 1
ATOM 797 C C . ALA A 1 103 ? -24.780 -1.500 -4.152 1.00 81.12 103 ALA A C 1
ATOM 799 O O . ALA A 1 103 ? -24.496 -1.734 -2.977 1.00 81.12 103 ALA A O 1
ATOM 800 N N . VAL A 1 104 ? -25.501 -0.435 -4.513 1.00 81.81 104 VAL A N 1
ATOM 801 C CA . VAL A 1 104 ? -26.082 0.528 -3.567 1.00 81.81 104 VAL A CA 1
ATOM 802 C C . VAL A 1 104 ? -27.167 -0.129 -2.721 1.00 81.81 104 VAL A C 1
ATOM 804 O O . VAL A 1 104 ? -27.189 0.071 -1.511 1.00 81.81 104 VAL A O 1
ATOM 807 N N . ASP A 1 105 ? -28.024 -0.948 -3.315 1.00 83.88 105 ASP A N 1
ATOM 808 C CA . ASP A 1 105 ? -29.098 -1.646 -2.619 1.00 83.88 105 ASP A CA 1
ATOM 809 C C . ASP A 1 105 ? -28.526 -2.744 -1.717 1.00 83.88 105 ASP A C 1
ATOM 811 O O . ASP A 1 105 ? -28.929 -2.848 -0.562 1.00 83.88 105 ASP A O 1
ATOM 815 N N . ARG A 1 106 ? -27.477 -3.464 -2.142 1.00 81.81 106 ARG A N 1
ATOM 816 C CA . ARG A 1 106 ? -26.702 -4.349 -1.251 1.00 81.81 106 ARG A CA 1
ATOM 817 C C . ARG A 1 106 ? -26.032 -3.594 -0.109 1.00 81.81 106 ARG A C 1
ATOM 819 O O . ARG A 1 106 ? -25.978 -4.123 0.999 1.00 81.81 106 ARG A O 1
ATOM 826 N N . LEU A 1 107 ? -25.529 -2.384 -0.351 1.00 80.06 107 LEU A N 1
ATOM 827 C CA . LEU A 1 107 ? -24.947 -1.540 0.691 1.00 80.06 107 LEU A CA 1
ATOM 828 C C . LEU A 1 107 ? -26.020 -1.091 1.690 1.00 80.06 107 LEU A C 1
ATOM 830 O O . LEU A 1 107 ? -25.824 -1.252 2.891 1.00 80.06 107 LEU A O 1
ATOM 834 N N . LYS A 1 108 ? -27.170 -0.601 1.211 1.00 82.81 108 LYS A N 1
ATOM 835 C CA . LYS A 1 108 ? -28.329 -0.238 2.040 1.00 82.81 108 LYS A CA 1
ATOM 836 C C . LYS A 1 108 ? -28.838 -1.435 2.837 1.00 82.81 108 LYS A C 1
ATOM 838 O O . LYS A 1 108 ? -29.023 -1.315 4.041 1.00 82.81 108 LYS A O 1
ATOM 843 N N . ALA A 1 109 ? -28.987 -2.594 2.201 1.00 81.88 109 ALA A N 1
ATOM 844 C CA . ALA A 1 109 ? -29.368 -3.839 2.858 1.00 81.88 109 ALA A CA 1
ATOM 845 C C . ALA A 1 109 ? -28.309 -4.293 3.873 1.00 81.88 109 ALA A C 1
ATOM 847 O O . ALA A 1 109 ? -28.650 -4.811 4.926 1.00 81.88 109 ALA A O 1
ATOM 848 N N . GLY A 1 110 ? -27.019 -4.081 3.600 1.00 77.31 110 GLY A N 1
ATOM 849 C CA . GLY A 1 110 ? -25.938 -4.323 4.555 1.00 77.31 110 GLY A CA 1
ATOM 850 C C . GLY A 1 110 ? -26.014 -3.403 5.775 1.00 77.31 110 GLY A C 1
ATOM 851 O O . GLY A 1 110 ? -25.845 -3.870 6.897 1.00 77.31 110 GLY A O 1
ATOM 852 N N . ILE A 1 111 ? -26.323 -2.120 5.568 1.00 76.69 111 ILE A N 1
ATOM 853 C CA . ILE A 1 111 ? -26.567 -1.149 6.644 1.00 76.69 111 ILE A CA 1
ATOM 854 C C . ILE A 1 111 ? -27.807 -1.561 7.455 1.00 76.69 111 ILE A C 1
ATOM 856 O O . ILE A 1 111 ? -27.737 -1.609 8.680 1.00 76.69 111 ILE A O 1
ATOM 860 N N . ALA A 1 112 ? -28.900 -1.941 6.786 1.00 78.44 112 ALA A N 1
ATOM 861 C CA . ALA A 1 112 ? -30.130 -2.410 7.424 1.00 78.44 112 ALA A CA 1
ATOM 862 C C . ALA A 1 112 ? -29.909 -3.701 8.228 1.00 78.44 112 ALA A C 1
ATOM 864 O O . ALA A 1 112 ? -30.241 -3.741 9.406 1.00 78.44 112 ALA A O 1
ATOM 865 N N . ARG A 1 113 ? -29.239 -4.713 7.658 1.00 73.44 113 ARG A N 1
ATOM 866 C CA . ARG A 1 113 ? -28.879 -5.953 8.367 1.00 73.44 113 ARG A CA 1
ATOM 867 C C . ARG A 1 113 ? -27.942 -5.713 9.541 1.00 73.44 113 ARG A C 1
ATOM 869 O O . ARG A 1 113 ? -28.064 -6.394 10.547 1.00 73.44 113 ARG A O 1
ATOM 876 N N . ASN A 1 114 ? -27.009 -4.767 9.444 1.00 68.81 114 ASN A N 1
ATOM 877 C CA . ASN A 1 114 ? -26.175 -4.399 10.590 1.00 68.81 114 ASN A CA 1
ATOM 878 C C . ASN A 1 114 ? -27.008 -3.761 11.713 1.00 68.81 114 ASN A C 1
ATOM 880 O O . ASN A 1 114 ? -26.680 -3.952 12.883 1.00 68.81 114 ASN A O 1
ATOM 884 N N . ALA A 1 115 ? -28.073 -3.034 11.364 1.00 67.44 115 ALA A N 1
ATOM 885 C CA . ALA A 1 115 ? -29.029 -2.493 12.324 1.00 67.44 115 ALA A CA 1
ATOM 886 C C . ALA A 1 115 ? -29.979 -3.571 12.890 1.00 67.44 115 ALA A C 1
ATOM 888 O O . ALA A 1 115 ? -30.325 -3.508 14.063 1.00 67.44 115 ALA A O 1
ATOM 889 N N . GLU A 1 116 ? -30.381 -4.569 12.097 1.00 66.00 116 GLU A N 1
ATOM 890 C CA . GLU A 1 116 ? -31.279 -5.666 12.510 1.00 66.00 116 GLU A CA 1
ATOM 891 C C . GLU A 1 116 ? -30.561 -6.769 13.290 1.00 66.00 116 GLU A C 1
ATOM 893 O O . GLU A 1 116 ? -31.038 -7.196 14.337 1.00 66.00 116 GLU A O 1
ATOM 898 N N . GLY A 1 117 ? -29.363 -7.163 12.852 1.00 56.31 117 GLY A N 1
ATOM 899 C CA . GLY A 1 117 ? -28.466 -8.080 13.557 1.00 56.31 117 GLY A CA 1
ATOM 900 C C . GLY A 1 117 ? -27.986 -7.539 14.905 1.00 56.31 117 GLY A C 1
ATOM 901 O O . GLY A 1 117 ? -27.224 -8.214 15.595 1.00 56.31 117 GLY A O 1
ATOM 902 N N . ALA A 1 118 ? -28.429 -6.336 15.298 1.00 54.34 118 ALA A N 1
ATOM 903 C CA . ALA A 1 118 ? -28.418 -5.878 16.676 1.00 54.34 118 ALA A CA 1
ATOM 904 C C . ALA A 1 118 ? -29.248 -6.769 17.613 1.00 54.34 118 ALA A C 1
ATOM 906 O O . ALA A 1 118 ? -28.886 -6.892 18.778 1.00 54.34 118 ALA A O 1
ATOM 907 N N . ALA A 1 119 ? -30.303 -7.417 17.116 1.00 52.41 119 ALA A N 1
ATOM 908 C CA . ALA A 1 119 ? -31.216 -8.223 17.923 1.00 52.41 119 ALA A CA 1
ATOM 909 C C . ALA A 1 119 ? -30.610 -9.549 18.422 1.00 52.41 119 ALA A C 1
ATOM 911 O O . ALA A 1 119 ? -31.010 -10.040 19.480 1.00 52.41 119 ALA A O 1
ATOM 912 N N . ASP A 1 120 ? -29.623 -10.105 17.714 1.00 60.12 120 ASP A N 1
ATOM 913 C CA . ASP A 1 120 ? -28.991 -11.364 18.108 1.00 60.12 120 ASP A CA 1
ATOM 914 C C . ASP A 1 120 ? -27.995 -11.133 19.249 1.00 60.12 120 ASP A C 1
ATOM 916 O O . ASP A 1 120 ? -26.932 -10.522 19.078 1.00 60.12 120 ASP A O 1
ATOM 920 N N . LYS A 1 121 ? -28.340 -11.649 20.434 1.00 65.81 121 LYS A N 1
ATOM 921 C CA . LYS A 1 121 ? -27.446 -11.689 21.596 1.00 65.81 121 LYS A CA 1
ATOM 922 C C . LYS A 1 121 ? -26.243 -12.573 21.273 1.00 65.81 121 LYS A C 1
ATOM 924 O O . LYS A 1 121 ? -26.343 -13.798 21.256 1.00 65.81 121 LYS A O 1
ATOM 929 N N . LEU A 1 122 ? -25.090 -11.951 21.052 1.00 71.75 122 LEU A N 1
ATOM 930 C CA . LEU A 1 122 ? -23.819 -12.670 21.027 1.00 71.75 122 LEU A CA 1
ATOM 931 C C . LEU A 1 122 ? -23.468 -13.121 22.454 1.00 71.75 122 LEU A C 1
ATOM 933 O O . LEU A 1 122 ? -23.716 -12.371 23.402 1.00 71.75 122 LEU A O 1
ATOM 937 N N . PRO A 1 123 ? -22.885 -14.319 22.634 1.00 74.12 123 PRO A N 1
ATOM 938 C CA . PRO A 1 123 ? -22.448 -14.759 23.950 1.00 74.12 123 PRO A CA 1
ATOM 939 C C . PRO A 1 123 ? -21.383 -13.798 24.504 1.00 74.12 123 PRO A C 1
ATOM 941 O O . PRO A 1 123 ? -20.556 -13.291 23.733 1.00 74.12 123 PRO A O 1
ATOM 944 N N . PRO A 1 124 ? -21.384 -13.538 25.824 1.00 73.19 124 PRO A N 1
ATOM 945 C CA . PRO A 1 124 ? -20.364 -12.711 26.449 1.00 73.19 124 PRO A CA 1
ATOM 946 C C . PRO A 1 124 ? -18.990 -13.346 26.226 1.00 73.19 124 PRO A C 1
ATOM 948 O O . PRO A 1 124 ? -18.806 -14.551 26.406 1.00 73.19 124 PRO A O 1
ATOM 951 N N . LEU A 1 125 ? -18.025 -12.531 25.805 1.00 83.38 125 LEU A N 1
ATOM 952 C CA . LEU A 1 125 ? -16.646 -12.984 25.699 1.00 83.38 125 LEU A CA 1
ATOM 953 C C . LEU A 1 125 ? -15.998 -12.982 27.088 1.00 83.38 125 LEU A C 1
ATOM 955 O O . LEU A 1 125 ? -16.156 -11.998 27.813 1.00 83.38 125 LEU A O 1
ATOM 959 N N . PRO A 1 126 ? -15.238 -14.027 27.450 1.00 82.19 126 PRO A N 1
ATOM 960 C CA . PRO A 1 126 ? -14.428 -13.998 28.657 1.00 82.19 126 PRO A CA 1
ATOM 961 C C . PRO A 1 126 ? -13.325 -12.947 28.484 1.00 82.19 126 PRO A C 1
ATOM 963 O O . PRO A 1 126 ? -12.493 -13.056 27.588 1.00 82.19 126 PRO A O 1
ATOM 966 N N . VAL A 1 127 ? -13.347 -11.913 29.322 1.00 83.44 127 VAL A N 1
ATOM 967 C CA . VAL A 1 127 ? -12.304 -10.882 29.404 1.00 83.44 127 VAL A CA 1
ATOM 968 C C . VAL A 1 127 ? -11.523 -11.129 30.690 1.00 83.44 127 VAL A C 1
ATOM 970 O O . VAL A 1 127 ? -12.132 -11.392 31.729 1.00 83.44 127 VAL A O 1
ATOM 973 N N . ALA A 1 128 ? -10.191 -11.057 30.641 1.00 82.69 128 ALA A N 1
ATOM 974 C CA . ALA A 1 128 ? -9.383 -11.131 31.854 1.00 82.69 128 ALA A CA 1
ATOM 975 C C . ALA A 1 128 ? -9.813 -10.067 32.878 1.00 82.69 128 ALA A C 1
ATOM 977 O O . ALA A 1 128 ? -10.077 -8.924 32.499 1.00 82.69 128 ALA A O 1
ATOM 978 N N . PRO A 1 129 ? -9.838 -10.413 34.177 1.00 79.69 129 PRO A N 1
ATOM 979 C CA . PRO A 1 129 ? -10.241 -9.485 35.230 1.00 79.69 129 PRO A CA 1
ATOM 980 C C . PRO A 1 129 ? -9.256 -8.320 35.390 1.00 79.69 129 PRO A C 1
ATOM 982 O O . PRO A 1 129 ? -9.652 -7.228 35.792 1.00 79.69 129 PRO A O 1
ATOM 985 N N . GLU A 1 130 ? -7.986 -8.533 35.042 1.00 81.81 130 GLU A N 1
ATOM 986 C CA . GLU A 1 130 ? -6.921 -7.545 35.169 1.00 81.81 130 GLU A CA 1
ATOM 987 C C . GLU A 1 130 ? -6.053 -7.521 33.912 1.00 81.81 130 GLU A C 1
ATOM 989 O O . GLU A 1 130 ? -5.707 -8.563 33.354 1.00 81.81 130 GLU A O 1
ATOM 994 N N . THR A 1 131 ? -5.679 -6.315 33.487 1.00 82.75 131 THR A N 1
ATOM 995 C CA . THR A 1 131 ? -4.701 -6.079 32.422 1.00 82.75 131 THR A CA 1
ATOM 996 C C . THR A 1 131 ? -3.408 -5.564 33.023 1.00 82.75 131 THR A C 1
ATOM 998 O O . THR A 1 131 ? -3.415 -4.817 34.001 1.00 82.75 131 THR A O 1
ATOM 1001 N N . ARG A 1 132 ? -2.275 -5.897 32.402 1.00 81.19 132 ARG A N 1
ATOM 1002 C CA . ARG A 1 132 ? -0.969 -5.413 32.863 1.00 81.19 132 ARG A CA 1
ATOM 1003 C C . ARG A 1 132 ? -0.810 -3.901 32.685 1.00 81.19 132 ARG A C 1
ATOM 1005 O O . ARG A 1 132 ? -0.148 -3.260 33.498 1.00 81.19 132 ARG A O 1
ATOM 1012 N N . HIS A 1 133 ? -1.354 -3.358 31.600 1.00 81.19 133 HIS A N 1
ATOM 1013 C CA . HIS A 1 133 ? -1.290 -1.934 31.286 1.00 81.19 133 HIS A CA 1
ATOM 1014 C C . HIS A 1 133 ? -2.547 -1.199 31.752 1.00 81.19 133 HIS A C 1
ATOM 1016 O O . HIS A 1 133 ? -3.666 -1.707 31.615 1.00 81.19 133 HIS A O 1
ATOM 1022 N N . SER A 1 134 ? -2.356 0.013 32.283 1.00 77.44 134 SER A N 1
ATOM 1023 C CA . SER A 1 134 ? -3.470 0.903 32.593 1.00 77.44 134 SER A CA 1
ATOM 1024 C C . SER A 1 134 ? -4.070 1.475 31.304 1.00 77.44 134 SER A C 1
ATOM 1026 O O . SER A 1 134 ? -3.381 1.670 30.295 1.00 77.44 134 SER A O 1
ATOM 1028 N N . GLY A 1 135 ? -5.386 1.702 31.311 1.00 79.56 135 GLY A N 1
ATOM 1029 C CA . GLY A 1 135 ? -6.066 2.342 30.187 1.00 79.56 135 GLY A CA 1
ATOM 1030 C C . GLY A 1 135 ? -5.497 3.740 29.951 1.00 79.56 135 GLY A C 1
ATOM 1031 O O . GLY A 1 135 ? -5.303 4.486 30.905 1.00 79.56 135 GLY A O 1
ATOM 1032 N N . GLY A 1 136 ? -5.211 4.085 28.695 1.00 79.75 136 GLY A N 1
ATOM 1033 C CA . GLY A 1 136 ? -4.613 5.385 28.362 1.00 79.75 136 GLY A CA 1
ATOM 1034 C C . GLY A 1 136 ? -3.096 5.354 28.173 1.00 79.75 136 GLY A C 1
ATOM 1035 O O . GLY A 1 136 ? -2.522 6.304 27.643 1.00 79.75 136 GLY A O 1
ATOM 1036 N N . GLU A 1 137 ? -2.421 4.252 28.522 1.00 85.56 137 GLU A N 1
ATOM 1037 C CA . GLU A 1 137 ? -0.990 4.124 28.248 1.00 85.56 137 GLU A CA 1
ATOM 1038 C C . GLU A 1 137 ? -0.716 4.063 26.735 1.00 85.56 137 GLU A C 1
ATOM 1040 O O . GLU A 1 137 ? -1.211 3.161 26.045 1.00 85.56 137 GLU A O 1
ATOM 1045 N N . PRO A 1 138 ? 0.103 4.979 26.182 1.00 85.44 138 PRO A N 1
ATOM 1046 C CA . PRO A 1 138 ? 0.369 5.005 24.754 1.00 85.44 138 PRO A CA 1
ATOM 1047 C C . PRO A 1 138 ? 1.091 3.730 24.323 1.00 85.44 138 PRO A C 1
ATOM 1049 O O . PRO A 1 138 ? 2.156 3.384 24.852 1.00 85.44 138 PRO A O 1
ATOM 1052 N N . PHE A 1 139 ? 0.557 3.055 23.303 1.00 84.69 139 PHE A N 1
ATOM 1053 C CA . PHE A 1 139 ? 1.203 1.875 22.753 1.00 84.69 139 PHE A CA 1
ATOM 1054 C C . PHE A 1 139 ? 2.474 2.291 22.018 1.00 84.69 139 PHE A C 1
ATOM 1056 O O . PHE A 1 139 ? 2.457 2.825 20.906 1.00 84.69 139 PHE A O 1
ATOM 1063 N N . ARG A 1 140 ? 3.620 2.020 22.642 1.00 78.06 140 ARG A N 1
ATOM 1064 C CA . ARG A 1 140 ? 4.918 2.136 21.985 1.00 78.06 140 ARG A CA 1
ATOM 1065 C C . ARG A 1 140 ? 5.291 0.759 21.446 1.00 78.06 140 ARG A C 1
ATOM 1067 O O . ARG A 1 140 ? 5.540 -0.136 22.259 1.00 78.06 140 ARG A O 1
ATOM 1074 N N . PRO A 1 141 ? 5.364 0.564 20.114 1.00 71.31 141 PRO A N 1
ATOM 1075 C CA . PRO A 1 141 ? 5.805 -0.709 19.566 1.00 71.31 141 PRO A CA 1
ATOM 1076 C C . PRO A 1 141 ? 7.171 -1.036 20.162 1.00 71.31 141 PRO A C 1
ATOM 1078 O O . PRO A 1 141 ? 8.060 -0.180 20.206 1.00 71.31 141 PRO A O 1
ATOM 1081 N N . SER A 1 142 ? 7.326 -2.258 20.672 1.00 65.75 142 SER A N 1
ATOM 1082 C CA . SER A 1 142 ? 8.557 -2.656 21.346 1.00 65.75 142 SER A CA 1
ATOM 1083 C C . SER A 1 142 ? 9.734 -2.479 20.382 1.00 65.75 142 SER A C 1
ATOM 1085 O O . SER A 1 142 ? 9.842 -3.219 19.399 1.00 65.75 142 SER A O 1
ATOM 1087 N N . ARG A 1 143 ? 10.621 -1.516 20.651 1.00 66.31 143 ARG A N 1
ATOM 1088 C CA . ARG A 1 143 ? 11.907 -1.405 19.958 1.00 66.31 143 ARG A CA 1
ATOM 1089 C C . ARG A 1 143 ? 12.811 -2.495 20.516 1.00 66.31 143 ARG A C 1
ATOM 1091 O O . ARG A 1 143 ? 13.545 -2.286 21.472 1.00 66.31 143 ARG A O 1
ATOM 1098 N N . GLY A 1 144 ? 12.665 -3.696 19.972 1.00 65.25 144 GLY A N 1
ATOM 1099 C CA . GLY A 1 144 ? 13.554 -4.806 20.287 1.00 65.25 144 GLY A CA 1
ATOM 1100 C C . GLY A 1 144 ? 14.961 -4.527 19.747 1.00 65.25 144 GLY A C 1
ATOM 1101 O O . GLY A 1 144 ? 15.086 -3.891 18.692 1.00 65.25 144 GLY A O 1
ATOM 1102 N N . PRO A 1 145 ? 16.015 -4.993 20.438 1.00 71.81 145 PRO A N 1
ATOM 1103 C CA . PRO A 1 145 ? 17.379 -4.866 19.946 1.00 71.81 145 PRO A CA 1
ATOM 1104 C C . PRO A 1 145 ? 17.536 -5.578 18.598 1.00 71.81 145 PRO A C 1
ATOM 1106 O O . PRO A 1 145 ? 16.787 -6.500 18.257 1.00 71.81 145 PRO A O 1
ATOM 1109 N N . PHE A 1 146 ? 18.537 -5.159 17.826 1.00 78.69 146 PHE A N 1
ATOM 1110 C CA . PHE A 1 146 ? 18.943 -5.875 16.623 1.00 78.69 146 PHE A CA 1
ATOM 1111 C C . PHE A 1 146 ? 19.599 -7.197 17.043 1.00 78.69 146 PHE A C 1
ATOM 1113 O O . PHE A 1 146 ? 20.778 -7.250 17.385 1.00 78.69 146 PHE A O 1
ATOM 1120 N N . GLY A 1 147 ? 18.792 -8.255 17.148 1.00 82.94 147 GLY A N 1
ATOM 1121 C CA . GLY A 1 147 ? 19.231 -9.525 17.720 1.00 82.94 147 GLY A CA 1
ATOM 1122 C C . GLY A 1 147 ? 20.297 -10.222 16.870 1.00 82.94 147 GLY A C 1
ATOM 1123 O O . GLY A 1 147 ? 20.246 -10.176 15.641 1.00 82.94 147 GLY A O 1
ATOM 1124 N N . LYS A 1 148 ? 21.212 -10.955 17.523 1.00 89.56 148 LYS A N 1
ATOM 1125 C CA . LYS A 1 148 ? 22.293 -11.722 16.866 1.00 89.56 148 LYS A CA 1
ATOM 1126 C C . LYS A 1 148 ? 21.784 -12.632 15.739 1.00 89.56 148 LYS A C 1
ATOM 1128 O O . LYS A 1 148 ? 22.396 -12.690 14.682 1.00 89.56 148 LYS A O 1
ATOM 1133 N N . LYS A 1 149 ? 20.628 -13.284 15.927 1.00 90.38 149 LYS A N 1
ATOM 1134 C CA . LYS A 1 149 ? 19.999 -14.141 14.902 1.00 90.38 149 LYS A CA 1
ATOM 1135 C C . LYS A 1 149 ? 19.645 -13.369 13.627 1.00 90.38 149 LYS A C 1
ATOM 1137 O O . LYS A 1 149 ? 19.861 -13.878 12.536 1.00 90.38 149 LYS A O 1
ATOM 1142 N N . CYS A 1 150 ? 19.154 -12.135 13.764 1.00 92.06 150 CYS A N 1
ATOM 1143 C CA . CYS A 1 150 ? 18.849 -11.281 12.617 1.00 92.06 150 CYS A CA 1
ATOM 1144 C C . CYS A 1 150 ? 20.126 -10.860 11.893 1.00 92.06 150 CYS A C 1
ATOM 1146 O O . CYS A 1 150 ? 20.159 -10.884 10.669 1.00 92.06 150 CYS A O 1
ATOM 1148 N N . PHE A 1 151 ? 21.174 -10.504 12.641 1.00 93.81 151 PHE A N 1
ATOM 1149 C CA . PHE A 1 151 ? 22.472 -10.170 12.058 1.00 93.81 151 PHE A CA 1
ATOM 1150 C C . PHE A 1 151 ? 23.043 -11.346 11.256 1.00 93.81 151 PHE A C 1
ATOM 1152 O O . PHE A 1 151 ? 23.382 -11.174 10.092 1.00 93.81 151 PHE A O 1
ATOM 1159 N N . ILE A 1 152 ? 23.062 -12.549 11.840 1.00 95.38 152 ILE A N 1
ATOM 1160 C CA . ILE A 1 152 ? 23.527 -13.771 11.166 1.00 95.38 152 ILE A CA 1
ATOM 1161 C C . ILE A 1 152 ? 22.675 -14.067 9.925 1.00 95.38 152 ILE A C 1
ATOM 1163 O O . ILE A 1 152 ? 23.224 -14.332 8.862 1.00 95.38 152 ILE A O 1
ATOM 1167 N N . GLY A 1 153 ? 21.345 -13.977 10.029 1.00 95.75 153 GLY A N 1
ATOM 1168 C CA . GLY A 1 153 ? 20.450 -14.202 8.893 1.00 95.75 153 GLY A CA 1
ATOM 1169 C C . GLY A 1 153 ? 20.696 -13.226 7.740 1.00 95.75 153 GLY A C 1
ATOM 1170 O O . GLY A 1 153 ? 20.767 -13.643 6.588 1.00 95.75 153 GLY A O 1
ATOM 1171 N N . LEU A 1 154 ? 20.886 -11.939 8.043 1.00 96.19 154 LEU A N 1
ATOM 1172 C CA . LEU A 1 154 ? 21.195 -10.921 7.035 1.00 96.19 154 LEU A CA 1
ATOM 1173 C C . LEU A 1 154 ? 22.595 -11.098 6.443 1.00 96.19 154 LEU A C 1
ATOM 1175 O O . LEU A 1 154 ? 22.769 -10.886 5.248 1.00 96.19 154 LEU A O 1
ATOM 1179 N N . LEU A 1 155 ? 23.572 -11.529 7.243 1.00 95.44 155 LEU A N 1
ATOM 1180 C CA . LEU A 1 155 ? 24.913 -11.849 6.761 1.00 95.44 155 LEU A CA 1
ATOM 1181 C C . LEU A 1 155 ? 24.881 -13.029 5.780 1.00 95.44 155 LEU A C 1
ATOM 1183 O O . LEU A 1 155 ? 25.472 -12.951 4.709 1.00 95.44 155 LEU A O 1
ATOM 1187 N N . LEU A 1 156 ? 24.139 -14.094 6.096 1.00 95.56 156 LEU A N 1
ATOM 1188 C CA . LEU A 1 156 ? 23.952 -15.226 5.182 1.00 95.56 156 LEU A CA 1
ATOM 1189 C C . LEU A 1 156 ? 23.234 -14.802 3.894 1.00 95.56 156 LEU A C 1
ATOM 1191 O O . LEU A 1 156 ? 23.636 -15.203 2.804 1.00 95.56 156 LEU A O 1
ATOM 1195 N N . TRP A 1 157 ? 22.216 -13.944 4.000 1.00 96.62 157 TRP A N 1
ATOM 1196 C CA . TRP A 1 157 ? 21.531 -13.375 2.837 1.00 96.62 157 TRP A CA 1
ATOM 1197 C C . TRP A 1 157 ? 22.484 -12.575 1.939 1.00 96.62 157 TRP A C 1
ATOM 1199 O O . TRP A 1 157 ? 22.477 -12.736 0.718 1.00 96.62 157 TRP A O 1
ATOM 1209 N N . MET A 1 158 ? 23.344 -11.760 2.557 1.00 95.25 158 MET A N 1
ATOM 1210 C CA . MET A 1 158 ? 24.364 -10.951 1.889 1.00 95.25 158 MET A CA 1
ATOM 1211 C C . MET A 1 158 ? 25.425 -11.785 1.168 1.00 95.25 158 MET A C 1
ATOM 1213 O O . MET A 1 158 ? 25.915 -11.355 0.128 1.00 95.25 158 MET A O 1
ATOM 1217 N N . LEU A 1 159 ? 25.797 -12.940 1.725 1.00 92.62 159 LEU A N 1
ATOM 1218 C CA . LEU A 1 159 ? 26.883 -13.779 1.209 1.00 92.62 159 LEU A CA 1
ATOM 1219 C C . LEU A 1 159 ? 26.423 -14.828 0.195 1.00 92.62 159 LEU A C 1
ATOM 1221 O O . LEU A 1 159 ? 27.211 -15.214 -0.659 1.00 92.62 159 LEU A O 1
ATOM 1225 N N . LEU A 1 160 ? 25.180 -15.306 0.286 1.00 93.38 160 LEU A N 1
ATOM 1226 C CA . LEU A 1 160 ? 24.703 -16.417 -0.545 1.00 93.38 160 LEU A CA 1
ATOM 1227 C C . LEU A 1 160 ? 23.711 -15.950 -1.608 1.00 93.38 160 LEU A C 1
ATOM 1229 O O . LEU A 1 160 ? 23.892 -16.204 -2.796 1.00 93.38 160 LEU A O 1
ATOM 1233 N N . VAL A 1 161 ? 22.663 -15.243 -1.186 1.00 94.62 161 VAL A N 1
ATOM 1234 C CA . VAL A 1 161 ? 21.524 -14.943 -2.060 1.00 94.62 161 VAL A CA 1
ATOM 1235 C C . VAL A 1 161 ? 21.781 -13.703 -2.910 1.00 94.62 161 VAL A C 1
ATOM 1237 O O . VAL A 1 161 ? 21.518 -13.722 -4.111 1.00 94.62 161 VAL A O 1
ATOM 1240 N N . LEU A 1 162 ? 22.318 -12.630 -2.317 1.00 94.94 162 LEU A N 1
ATOM 1241 C CA . LEU A 1 162 ? 22.574 -11.390 -3.056 1.00 94.94 162 LEU A CA 1
ATOM 1242 C C . LEU A 1 162 ? 23.604 -11.528 -4.179 1.00 94.94 162 LEU A C 1
ATOM 1244 O O . LEU A 1 162 ? 23.333 -10.975 -5.245 1.00 94.94 162 LEU A O 1
ATOM 1248 N N . PRO A 1 163 ? 24.727 -12.252 -4.015 1.00 93.94 163 PRO A N 1
ATOM 1249 C CA . PRO A 1 163 ? 25.640 -12.504 -5.119 1.00 93.94 163 PRO A CA 1
ATOM 1250 C C . PRO A 1 163 ? 24.932 -13.235 -6.250 1.00 93.94 163 PRO A C 1
ATOM 1252 O O . PRO A 1 163 ? 24.854 -12.687 -7.344 1.00 93.94 163 PRO A O 1
ATOM 1255 N N . ALA A 1 164 ? 24.315 -14.389 -5.978 1.00 93.88 164 ALA A N 1
ATOM 1256 C CA . ALA A 1 164 ? 23.614 -15.164 -6.999 1.00 93.88 164 ALA A CA 1
ATOM 1257 C C . ALA A 1 164 ? 22.556 -14.330 -7.747 1.00 93.88 164 ALA A C 1
ATOM 1259 O O . ALA A 1 164 ? 22.553 -14.295 -8.974 1.00 93.88 164 ALA A O 1
ATOM 1260 N N . GLY A 1 165 ? 21.708 -13.595 -7.021 1.00 94.50 165 GLY A N 1
ATOM 1261 C CA . GLY A 1 165 ? 20.691 -12.732 -7.626 1.00 94.50 165 GLY A CA 1
ATOM 1262 C C . GLY A 1 165 ? 21.273 -11.582 -8.454 1.00 94.50 165 GLY A C 1
ATOM 1263 O O . GLY A 1 165 ? 20.770 -11.297 -9.538 1.00 94.50 165 GLY A O 1
ATOM 1264 N N . SER A 1 166 ? 22.349 -10.947 -7.980 1.00 95.88 166 SER A N 1
ATOM 1265 C CA . SER A 1 166 ? 22.993 -9.828 -8.685 1.00 95.88 166 SER A CA 1
ATOM 1266 C C . SER A 1 166 ? 23.734 -10.295 -9.943 1.00 95.88 166 SER A C 1
ATOM 1268 O O . SER A 1 166 ? 23.667 -9.623 -10.968 1.00 95.88 166 SER A O 1
ATOM 1270 N N . PHE A 1 167 ? 24.373 -11.471 -9.913 1.00 93.12 167 PHE A N 1
ATOM 1271 C CA . PHE A 1 167 ? 24.990 -12.077 -11.099 1.00 93.12 167 PHE A CA 1
ATOM 1272 C C . PHE A 1 167 ? 23.943 -12.513 -12.131 1.00 93.12 167 PHE A C 1
ATOM 1274 O O . PHE A 1 167 ? 24.135 -12.275 -13.319 1.00 93.12 167 PHE A O 1
ATOM 1281 N N . LEU A 1 168 ? 22.815 -13.093 -11.700 1.00 93.56 168 LEU A N 1
ATOM 1282 C CA . LEU A 1 168 ? 21.710 -13.426 -12.607 1.00 93.56 168 LEU A CA 1
ATOM 1283 C C . LEU A 1 168 ? 21.107 -12.174 -13.255 1.00 93.56 168 LEU A C 1
ATOM 1285 O O . LEU A 1 168 ? 20.805 -12.188 -14.446 1.00 93.56 168 LEU A O 1
ATOM 1289 N N . TYR A 1 169 ? 20.963 -11.084 -12.495 1.00 95.62 169 TYR A N 1
ATOM 1290 C CA . TYR A 1 169 ? 20.544 -9.795 -13.045 1.00 95.62 169 TYR A CA 1
ATOM 1291 C C . TYR A 1 169 ? 21.559 -9.249 -14.055 1.00 95.62 169 TYR A C 1
ATOM 1293 O O . TYR A 1 169 ? 21.160 -8.832 -15.139 1.00 95.62 169 TYR A O 1
ATOM 1301 N N . ALA A 1 170 ? 22.854 -9.296 -13.737 1.00 94.25 170 ALA A N 1
ATOM 1302 C CA . ALA A 1 170 ? 23.911 -8.869 -14.649 1.00 94.25 170 ALA A CA 1
ATOM 1303 C C . ALA A 1 170 ? 23.929 -9.687 -15.951 1.00 94.25 170 ALA A C 1
ATOM 1305 O O . ALA A 1 170 ? 24.072 -9.120 -17.029 1.00 94.25 170 ALA A O 1
ATOM 1306 N N . LEU A 1 171 ? 23.722 -11.004 -15.862 1.00 91.50 171 LEU A N 1
ATOM 1307 C CA . LEU A 1 171 ? 23.601 -11.882 -17.025 1.00 91.50 171 LEU A CA 1
ATOM 1308 C C . LEU A 1 171 ? 22.379 -11.520 -17.870 1.00 91.50 171 LEU A C 1
ATOM 1310 O O . LEU A 1 171 ? 22.491 -11.357 -19.081 1.00 91.50 171 LEU A O 1
ATOM 1314 N N . ALA A 1 172 ? 21.223 -11.326 -17.232 1.00 91.31 172 ALA A N 1
ATOM 1315 C CA . ALA A 1 172 ? 20.005 -10.918 -17.920 1.00 91.31 172 ALA A CA 1
ATOM 1316 C C . ALA A 1 172 ? 20.157 -9.548 -18.602 1.00 91.31 172 ALA A C 1
ATOM 1318 O O . ALA A 1 172 ? 19.696 -9.377 -19.726 1.00 91.31 172 ALA A O 1
ATOM 1319 N N . SER A 1 173 ? 20.805 -8.576 -17.954 1.00 90.44 173 SER A N 1
ATOM 1320 C CA . SER A 1 173 ? 21.008 -7.235 -18.518 1.00 90.44 173 SER A CA 1
ATOM 1321 C C . SER A 1 173 ? 22.084 -7.191 -19.607 1.00 90.44 173 SER A C 1
ATOM 1323 O O . SER A 1 173 ? 22.059 -6.290 -20.456 1.00 90.44 173 SER A O 1
ATOM 1325 N N . TYR A 1 174 ? 23.021 -8.143 -19.599 1.00 88.75 174 TYR A N 1
ATOM 1326 C CA . TYR A 1 174 ? 24.045 -8.296 -20.626 1.00 88.75 174 TYR A CA 1
ATOM 1327 C C . TYR A 1 174 ? 23.506 -9.000 -21.879 1.00 88.75 174 TYR A C 1
ATOM 1329 O O . TYR A 1 174 ? 23.605 -8.430 -22.963 1.00 88.75 174 TYR A O 1
ATOM 1337 N N . GLU A 1 175 ? 22.896 -10.179 -21.716 1.00 87.56 175 GLU A N 1
ATOM 1338 C CA . GLU A 1 175 ? 22.522 -11.087 -22.814 1.00 87.56 1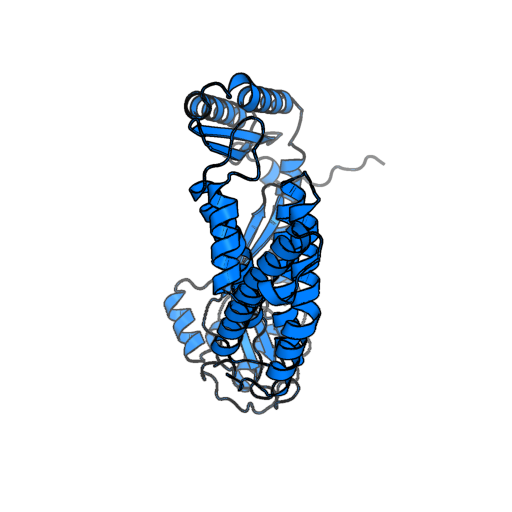75 GLU A CA 1
ATOM 1339 C C . GLU A 1 175 ? 21.190 -10.743 -23.488 1.00 87.56 175 GLU A C 1
ATOM 1341 O O . GLU A 1 175 ? 20.993 -11.022 -24.671 1.00 87.56 175 GLU A O 1
ATOM 1346 N N . LEU A 1 176 ? 20.227 -10.175 -22.753 1.00 83.69 176 LEU A N 1
ATOM 1347 C CA . LEU A 1 176 ? 18.885 -9.992 -23.300 1.00 83.69 176 LEU A CA 1
ATOM 1348 C C . LEU A 1 176 ? 18.790 -8.675 -24.079 1.00 83.69 176 LEU A C 1
ATOM 1350 O O . LEU A 1 176 ? 18.938 -7.601 -23.491 1.00 83.69 176 LEU A O 1
ATOM 1354 N N . PRO A 1 177 ? 18.438 -8.716 -25.378 1.00 76.69 177 PRO A N 1
ATOM 1355 C CA . PRO A 1 177 ? 18.315 -7.509 -26.195 1.00 76.69 177 PRO A CA 1
ATOM 1356 C C . PRO A 1 177 ? 17.093 -6.662 -25.808 1.00 76.69 177 PRO A C 1
ATOM 1358 O O . PRO A 1 177 ? 16.995 -5.485 -26.154 1.00 76.69 177 PRO A O 1
ATOM 1361 N N . TRP A 1 178 ? 16.132 -7.244 -25.084 1.00 80.12 178 TRP A N 1
ATOM 1362 C CA . TRP A 1 178 ? 14.906 -6.565 -24.685 1.00 80.12 178 TRP A CA 1
ATOM 1363 C C . TRP A 1 178 ? 15.084 -5.821 -23.363 1.00 80.12 178 TRP A C 1
ATOM 1365 O O . TRP A 1 178 ? 15.015 -6.415 -22.284 1.00 80.12 178 TRP A O 1
ATOM 1375 N N . ALA A 1 179 ? 15.188 -4.491 -23.442 1.00 79.81 179 ALA A N 1
ATOM 1376 C CA . ALA A 1 179 ? 15.270 -3.606 -22.276 1.00 79.81 179 ALA A CA 1
ATOM 1377 C C . ALA A 1 179 ? 14.147 -3.848 -21.244 1.00 79.81 179 ALA A C 1
ATOM 1379 O O . ALA A 1 179 ? 14.370 -3.739 -20.040 1.00 79.81 179 ALA A O 1
ATOM 1380 N N . ALA A 1 180 ? 12.952 -4.242 -21.701 1.00 78.88 180 ALA A N 1
ATOM 1381 C CA . ALA A 1 180 ? 11.831 -4.579 -20.825 1.00 78.88 180 ALA A CA 1
ATOM 1382 C C . ALA A 1 180 ? 12.125 -5.772 -19.895 1.00 78.88 180 ALA A C 1
ATOM 1384 O O . ALA A 1 180 ? 11.689 -5.766 -18.745 1.00 78.88 180 ALA A O 1
ATOM 1385 N N . VAL A 1 181 ? 12.877 -6.778 -20.359 1.00 83.75 181 VAL A N 1
ATOM 1386 C CA . VAL A 1 181 ? 13.216 -7.954 -19.542 1.00 83.75 181 VAL A CA 1
ATOM 1387 C C . VAL A 1 181 ? 14.308 -7.617 -18.530 1.00 83.75 181 VAL A C 1
ATOM 1389 O O . VAL A 1 181 ? 14.197 -8.017 -17.374 1.00 83.75 181 VAL A O 1
ATOM 1392 N N . GLY A 1 182 ? 15.301 -6.809 -18.918 1.00 86.88 182 GLY A N 1
ATOM 1393 C CA . GLY A 1 182 ? 16.291 -6.267 -17.980 1.00 86.88 182 GLY A CA 1
ATOM 1394 C C . GLY A 1 182 ? 15.631 -5.446 -16.866 1.00 86.88 182 GLY A C 1
ATOM 1395 O O . GLY A 1 182 ? 15.890 -5.672 -15.686 1.00 86.88 182 GLY A O 1
ATOM 1396 N N . LEU A 1 183 ? 14.683 -4.573 -17.224 1.00 88.62 183 LEU A N 1
ATOM 1397 C CA . LEU A 1 183 ? 13.912 -3.795 -16.252 1.00 88.62 183 LEU A CA 1
ATOM 1398 C C . LEU A 1 183 ? 13.069 -4.690 -15.327 1.00 88.62 183 LEU A C 1
ATOM 1400 O O . LEU A 1 183 ? 13.009 -4.454 -14.122 1.00 88.62 183 LEU A O 1
ATOM 1404 N N . LEU A 1 184 ? 12.435 -5.740 -15.858 1.00 91.94 184 LEU A N 1
ATOM 1405 C CA . LEU A 1 184 ? 11.713 -6.711 -15.034 1.00 91.94 184 LEU A CA 1
ATOM 1406 C C . LEU A 1 184 ? 12.658 -7.424 -14.054 1.00 91.94 184 LEU A C 1
ATOM 1408 O O . LEU A 1 184 ? 12.339 -7.525 -12.870 1.00 91.94 184 LEU A O 1
ATOM 1412 N N . ALA A 1 185 ? 13.826 -7.874 -14.519 1.00 93.75 185 ALA A N 1
ATOM 1413 C CA . ALA A 1 185 ? 14.830 -8.532 -13.686 1.00 93.75 185 ALA A CA 1
ATOM 1414 C C . ALA A 1 185 ? 15.334 -7.616 -12.555 1.00 93.75 185 ALA A C 1
ATOM 1416 O O . ALA A 1 185 ? 15.467 -8.073 -11.418 1.00 93.75 185 ALA A O 1
ATOM 1417 N N . LEU A 1 186 ? 15.515 -6.318 -12.830 1.00 95.69 186 LEU A N 1
ATOM 1418 C CA . LEU A 1 186 ? 15.848 -5.300 -11.828 1.00 95.69 186 LEU A CA 1
ATOM 1419 C C . LEU A 1 186 ? 14.799 -5.249 -10.706 1.00 95.69 186 LEU A C 1
ATOM 1421 O O . LEU A 1 186 ? 15.142 -5.328 -9.524 1.00 95.69 186 LEU A O 1
ATOM 1425 N N . PHE A 1 187 ? 13.513 -5.143 -11.060 1.00 96.00 187 PHE A N 1
ATOM 1426 C CA . PHE A 1 187 ? 12.431 -5.099 -10.072 1.00 96.00 187 PHE A CA 1
ATOM 1427 C C . PHE A 1 187 ? 12.293 -6.414 -9.301 1.00 96.00 187 PHE A C 1
ATOM 1429 O O . PHE A 1 187 ? 12.034 -6.382 -8.097 1.00 96.00 187 PHE A O 1
ATOM 1436 N N . VAL A 1 188 ? 12.501 -7.560 -9.957 1.00 96.50 188 VAL A N 1
ATOM 1437 C CA . VAL A 1 188 ? 12.506 -8.874 -9.299 1.00 96.50 188 VAL A CA 1
ATOM 1438 C C . VAL A 1 188 ? 13.637 -8.962 -8.274 1.00 96.50 188 VAL A C 1
ATOM 1440 O O . VAL A 1 188 ? 13.381 -9.355 -7.137 1.00 96.50 188 VAL A O 1
ATOM 1443 N N . LEU A 1 189 ? 14.858 -8.543 -8.620 1.00 97.31 189 LEU A N 1
ATOM 1444 C CA . LEU A 1 189 ? 15.992 -8.521 -7.691 1.00 97.31 189 LEU A CA 1
ATOM 1445 C C . LEU A 1 189 ? 15.742 -7.569 -6.511 1.00 97.31 189 LEU A C 1
ATOM 1447 O O . LEU A 1 189 ? 15.958 -7.940 -5.354 1.00 97.31 189 LEU A O 1
ATOM 1451 N N . ALA A 1 190 ? 15.226 -6.368 -6.783 1.00 97.50 190 ALA A N 1
ATOM 1452 C CA . ALA A 1 190 ? 14.874 -5.398 -5.750 1.00 97.50 190 ALA A CA 1
ATOM 1453 C C . ALA A 1 190 ? 13.801 -5.948 -4.790 1.00 97.50 190 ALA A C 1
ATOM 1455 O O . ALA A 1 190 ? 13.935 -5.844 -3.566 1.00 97.50 190 ALA A O 1
ATOM 1456 N N . ALA A 1 191 ? 12.758 -6.584 -5.333 1.00 95.81 191 ALA A N 1
ATOM 1457 C CA . ALA A 1 191 ? 11.694 -7.209 -4.556 1.00 95.81 191 ALA A CA 1
ATOM 1458 C C . ALA A 1 191 ? 12.198 -8.409 -3.744 1.00 95.81 191 ALA A C 1
ATOM 1460 O O . ALA A 1 191 ? 11.834 -8.553 -2.576 1.00 95.81 191 ALA A O 1
ATOM 1461 N N . LEU A 1 192 ? 13.070 -9.238 -4.326 1.00 96.88 192 LEU A N 1
ATOM 1462 C CA . LEU A 1 192 ? 13.702 -10.369 -3.653 1.00 96.88 192 LEU A CA 1
ATOM 1463 C C . LEU A 1 192 ? 14.541 -9.893 -2.464 1.00 96.88 192 LEU A C 1
ATOM 1465 O O . LEU A 1 192 ? 14.404 -10.435 -1.369 1.00 96.88 192 LEU A O 1
ATOM 1469 N N . ASN A 1 193 ? 15.338 -8.835 -2.634 1.00 96.19 193 ASN A N 1
ATOM 1470 C CA . ASN A 1 193 ? 16.135 -8.263 -1.552 1.00 96.19 193 ASN A CA 1
ATOM 1471 C C . ASN A 1 193 ? 15.245 -7.695 -0.427 1.00 96.19 193 ASN A C 1
ATOM 1473 O O . ASN A 1 193 ? 15.379 -8.078 0.737 1.00 96.19 193 ASN A O 1
ATOM 1477 N N . GLY A 1 194 ? 14.263 -6.851 -0.765 1.00 96.38 194 GLY A N 1
ATOM 1478 C CA . GLY A 1 194 ? 13.331 -6.279 0.217 1.00 96.38 194 GLY A CA 1
ATOM 1479 C C . GLY A 1 194 ? 12.472 -7.323 0.939 1.00 96.38 194 GLY A C 1
ATOM 1480 O O . GLY A 1 194 ? 12.257 -7.238 2.156 1.00 96.38 194 GLY A O 1
ATOM 1481 N N . GLY A 1 195 ? 12.003 -8.329 0.202 1.00 95.06 195 GLY A N 1
ATOM 1482 C CA . GLY A 1 195 ? 11.240 -9.461 0.715 1.00 95.06 195 GLY A CA 1
ATOM 1483 C C . GLY A 1 195 ? 12.070 -10.344 1.643 1.00 95.06 195 GLY A C 1
ATOM 1484 O O . GLY A 1 195 ? 11.637 -10.615 2.762 1.00 95.06 195 GLY A O 1
ATOM 1485 N N . GLY A 1 196 ? 13.285 -10.717 1.235 1.00 96.25 196 GLY A N 1
ATOM 1486 C CA . GLY A 1 196 ? 14.206 -11.525 2.035 1.00 96.25 196 GLY A CA 1
ATOM 1487 C C . GLY A 1 196 ? 14.558 -10.874 3.369 1.00 96.25 196 GLY A C 1
ATOM 1488 O O . GLY A 1 196 ? 14.393 -11.493 4.421 1.00 96.25 196 GLY A O 1
ATOM 1489 N N . ILE A 1 197 ? 14.926 -9.586 3.355 1.00 95.62 197 ILE A N 1
ATOM 1490 C CA . ILE A 1 197 ? 15.187 -8.817 4.583 1.00 95.62 197 ILE A CA 1
ATOM 1491 C C . ILE A 1 197 ? 13.946 -8.805 5.484 1.00 95.62 197 ILE A C 1
ATOM 1493 O O . ILE A 1 197 ? 14.057 -8.992 6.695 1.00 95.62 197 ILE A O 1
ATOM 1497 N N . SER A 1 198 ? 12.756 -8.625 4.906 1.00 93.56 198 SER A N 1
ATOM 1498 C CA . SER A 1 198 ? 11.492 -8.620 5.651 1.00 93.56 198 SER A CA 1
ATOM 1499 C C . SER A 1 198 ? 11.171 -9.979 6.282 1.00 93.56 198 SER A C 1
ATOM 1501 O O . SER A 1 198 ? 10.745 -10.030 7.437 1.00 93.56 198 SER A O 1
ATOM 1503 N N . VAL A 1 199 ? 11.396 -11.081 5.560 1.00 93.06 199 VAL A N 1
ATOM 1504 C CA . VAL A 1 199 ? 11.213 -12.449 6.069 1.00 93.06 199 VAL A CA 1
ATOM 1505 C C . VAL A 1 199 ? 12.194 -12.727 7.205 1.00 93.06 199 VAL A C 1
ATOM 1507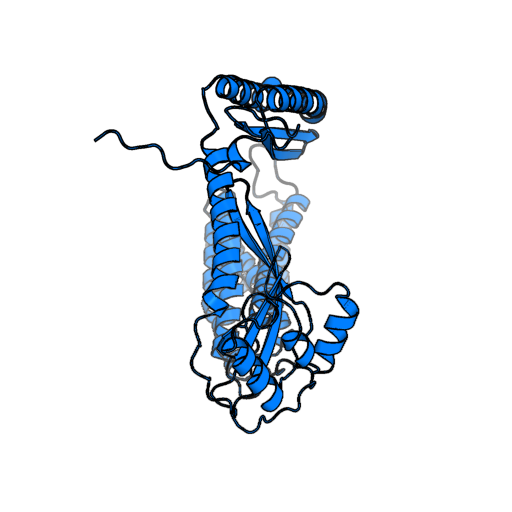 O O . VAL A 1 199 ? 11.765 -13.146 8.277 1.00 93.06 199 VAL A O 1
ATOM 1510 N N . ILE A 1 200 ? 13.481 -12.411 7.030 1.00 93.62 200 ILE A N 1
ATOM 1511 C CA . ILE A 1 200 ? 14.504 -12.576 8.075 1.00 93.62 200 ILE A CA 1
ATOM 1512 C C . ILE A 1 200 ? 14.152 -11.739 9.308 1.00 93.62 200 ILE A C 1
ATOM 1514 O O . ILE A 1 200 ? 14.180 -12.244 10.432 1.00 93.62 200 ILE A O 1
ATOM 1518 N N . ALA A 1 201 ? 13.754 -10.479 9.115 1.00 90.44 201 ALA A N 1
ATOM 1519 C CA . ALA A 1 201 ? 13.350 -9.597 10.203 1.00 90.44 201 ALA A CA 1
ATOM 1520 C C . ALA A 1 201 ? 12.164 -10.167 10.997 1.00 90.44 201 ALA A C 1
ATOM 1522 O O . ALA A 1 201 ? 12.201 -10.162 12.230 1.00 90.44 201 ALA A O 1
ATOM 1523 N N . ARG A 1 202 ? 11.142 -10.706 10.315 1.00 86.38 202 ARG A N 1
ATOM 1524 C CA . ARG A 1 202 ? 9.980 -11.352 10.951 1.00 86.38 202 ARG A CA 1
ATOM 1525 C C . ARG A 1 202 ? 10.378 -12.629 11.692 1.00 86.38 202 ARG A C 1
ATOM 1527 O O . ARG A 1 202 ? 10.062 -12.756 12.875 1.00 86.38 202 ARG A O 1
ATOM 1534 N N . SER A 1 203 ? 11.128 -13.521 11.047 1.00 86.94 203 SER A N 1
ATOM 1535 C CA . SER A 1 203 ? 11.575 -14.798 11.623 1.00 86.94 203 SER A CA 1
ATOM 1536 C C . SER A 1 203 ? 12.462 -14.602 12.853 1.00 86.94 203 SER A C 1
ATOM 1538 O O . SER A 1 203 ? 12.311 -15.292 13.860 1.00 86.94 203 SER A O 1
ATOM 1540 N N . CYS A 1 204 ? 13.358 -13.613 12.819 1.00 86.31 204 CYS A N 1
ATOM 1541 C CA . CYS A 1 204 ? 14.238 -13.284 13.939 1.00 86.31 204 CYS A CA 1
ATOM 1542 C C . CYS A 1 204 ? 13.614 -12.316 14.953 1.00 86.31 204 CYS A C 1
ATOM 1544 O O . CYS A 1 204 ? 14.276 -11.966 15.931 1.00 86.31 204 CYS A O 1
ATOM 1546 N N . ARG A 1 205 ? 12.367 -11.872 14.731 1.00 82.50 205 ARG A N 1
ATOM 1547 C CA . ARG A 1 205 ? 11.665 -10.872 15.552 1.00 82.50 205 ARG A CA 1
ATOM 1548 C C . ARG A 1 205 ? 12.474 -9.575 15.729 1.00 82.50 205 ARG A C 1
ATOM 1550 O O . ARG A 1 205 ? 12.436 -8.967 16.798 1.00 82.50 205 ARG A O 1
ATOM 1557 N N . CYS A 1 206 ? 13.211 -9.149 14.701 1.00 83.06 206 CYS A N 1
ATOM 1558 C CA . CYS A 1 206 ? 13.992 -7.914 14.728 1.00 83.06 206 CYS A CA 1
ATOM 1559 C C . CYS A 1 206 ? 13.073 -6.695 14.615 1.00 83.06 206 CYS A C 1
ATOM 1561 O O . CYS A 1 206 ? 12.190 -6.650 13.761 1.00 83.06 206 CYS A O 1
ATOM 1563 N N . ARG A 1 207 ? 13.263 -5.708 15.499 1.00 77.12 207 ARG A N 1
ATOM 1564 C CA . ARG A 1 207 ? 12.329 -4.578 15.667 1.00 77.12 207 ARG A CA 1
ATOM 1565 C C . ARG A 1 207 ? 13.000 -3.219 15.732 1.00 77.12 207 ARG A C 1
ATOM 1567 O O . ARG A 1 207 ? 12.354 -2.244 16.101 1.00 77.12 207 ARG A O 1
ATOM 1574 N N . SER A 1 208 ? 14.280 -3.139 15.387 1.00 86.50 208 SER A N 1
ATOM 1575 C CA . SER A 1 208 ? 14.947 -1.849 15.247 1.00 86.50 208 SER A CA 1
ATOM 1576 C C . SER A 1 208 ? 14.610 -1.276 13.869 1.00 86.50 208 SER A C 1
ATOM 1578 O O . SER A 1 208 ? 15.162 -1.759 12.877 1.00 86.50 208 SER A O 1
ATOM 1580 N N . PRO A 1 209 ? 13.721 -0.265 13.761 1.00 85.94 209 PRO A N 1
ATOM 1581 C CA . PRO A 1 209 ? 13.361 0.292 12.462 1.00 85.94 209 PRO A CA 1
ATOM 1582 C C . PRO A 1 209 ? 14.560 0.961 11.795 1.00 85.94 209 PRO A C 1
ATOM 1584 O O . PRO A 1 209 ? 14.723 0.872 10.585 1.00 85.94 209 PRO A O 1
ATOM 1587 N N . ILE A 1 210 ? 15.418 1.599 12.592 1.00 89.25 210 ILE A N 1
ATOM 1588 C CA . ILE A 1 210 ? 16.640 2.242 12.112 1.00 89.25 210 ILE A CA 1
ATOM 1589 C C . ILE A 1 210 ? 17.638 1.174 11.657 1.00 89.25 210 ILE A C 1
ATOM 1591 O O . ILE A 1 210 ? 18.135 1.256 10.540 1.00 89.25 210 ILE A O 1
ATOM 1595 N N . GLY A 1 211 ? 17.867 0.134 12.470 1.00 90.75 211 GLY A N 1
ATOM 1596 C CA . GLY A 1 211 ? 18.807 -0.939 12.132 1.00 90.75 211 GLY A CA 1
ATOM 1597 C C . GLY A 1 211 ? 18.419 -1.686 10.855 1.00 90.75 211 GLY A C 1
ATOM 1598 O O . GLY A 1 211 ? 19.263 -1.908 9.995 1.00 90.75 211 GLY A O 1
ATOM 1599 N N . LEU A 1 212 ? 17.133 -2.007 10.684 1.00 92.38 212 LEU A N 1
ATOM 1600 C CA . LEU A 1 212 ? 16.641 -2.667 9.473 1.00 92.38 212 LEU A CA 1
ATOM 1601 C C . LEU A 1 212 ? 16.692 -1.764 8.234 1.00 92.38 212 LEU A C 1
ATOM 1603 O O . LEU A 1 212 ? 16.965 -2.263 7.148 1.00 92.38 212 LEU A O 1
ATOM 1607 N N . ARG A 1 213 ? 16.478 -0.449 8.376 1.00 91.88 213 ARG A N 1
ATOM 1608 C CA . ARG A 1 213 ? 16.644 0.503 7.262 1.00 91.88 213 ARG A CA 1
ATOM 1609 C C . ARG A 1 213 ? 18.094 0.627 6.833 1.00 91.88 213 ARG A C 1
ATOM 1611 O O . ARG A 1 213 ? 18.365 0.554 5.644 1.00 91.88 213 ARG A O 1
ATOM 1618 N N . ILE A 1 214 ? 19.012 0.789 7.786 1.00 94.50 214 ILE A N 1
ATOM 1619 C CA . ILE A 1 214 ? 20.448 0.850 7.492 1.00 94.50 214 ILE A CA 1
ATOM 1620 C C . ILE A 1 214 ? 20.886 -0.450 6.814 1.00 94.50 214 ILE A C 1
ATOM 1622 O O . ILE A 1 214 ? 21.547 -0.397 5.784 1.00 94.50 214 ILE A O 1
ATOM 1626 N N . ALA A 1 215 ? 20.447 -1.605 7.327 1.00 95.12 215 ALA A N 1
ATOM 1627 C CA . ALA A 1 215 ? 20.721 -2.894 6.702 1.00 95.12 215 ALA A CA 1
ATOM 1628 C C . ALA A 1 215 ? 20.152 -2.979 5.276 1.00 95.12 215 ALA A C 1
ATOM 1630 O O . ALA A 1 215 ? 20.860 -3.405 4.374 1.00 95.12 215 ALA A O 1
ATOM 1631 N N . ALA A 1 216 ? 18.913 -2.537 5.042 1.00 96.62 216 ALA A N 1
ATOM 1632 C CA . ALA A 1 216 ? 18.312 -2.550 3.709 1.00 96.62 216 ALA A CA 1
ATOM 1633 C C . ALA A 1 216 ? 19.032 -1.634 2.714 1.00 96.62 216 ALA A C 1
ATOM 1635 O O . ALA A 1 216 ? 19.268 -2.045 1.582 1.00 96.62 216 ALA A O 1
ATOM 1636 N N . LEU A 1 217 ? 19.433 -0.434 3.140 1.00 97.06 217 LEU A N 1
ATOM 1637 C CA . LEU A 1 217 ? 20.221 0.481 2.311 1.00 97.06 217 LEU A CA 1
ATOM 1638 C C . LEU A 1 217 ? 21.602 -0.105 1.992 1.00 97.06 217 LEU A C 1
ATOM 1640 O O . LEU A 1 217 ? 22.023 -0.077 0.839 1.00 97.06 217 LEU A O 1
ATOM 1644 N N . ALA A 1 218 ? 22.281 -0.682 2.988 1.00 97.00 218 ALA A N 1
ATOM 1645 C CA . ALA A 1 218 ? 23.589 -1.306 2.808 1.00 97.00 218 ALA A CA 1
ATOM 1646 C C . ALA A 1 218 ? 23.522 -2.526 1.876 1.00 97.00 218 ALA A C 1
ATOM 1648 O O . ALA A 1 218 ? 24.333 -2.646 0.964 1.00 97.00 218 ALA A O 1
ATOM 1649 N N . LEU A 1 219 ? 22.528 -3.402 2.057 1.00 97.38 219 LEU A N 1
ATOM 1650 C CA . LEU A 1 219 ? 22.318 -4.576 1.206 1.00 97.38 219 LEU A CA 1
ATOM 1651 C C . LEU A 1 219 ? 21.862 -4.198 -0.210 1.00 97.38 219 LEU A C 1
ATOM 1653 O O . LEU A 1 219 ? 22.229 -4.875 -1.167 1.00 97.38 219 LEU A O 1
ATOM 1657 N N . GLY A 1 220 ? 21.089 -3.121 -0.363 1.00 97.56 220 GLY A N 1
ATOM 1658 C CA . GLY A 1 220 ? 20.755 -2.551 -1.668 1.00 97.56 220 GLY A CA 1
ATOM 1659 C C . GLY A 1 220 ? 21.997 -2.034 -2.395 1.00 97.56 220 GLY A C 1
ATOM 1660 O O . GLY A 1 220 ? 22.246 -2.421 -3.533 1.00 97.56 220 GLY A O 1
ATOM 1661 N N . ALA A 1 221 ? 22.833 -1.242 -1.716 1.00 96.75 221 ALA A N 1
ATOM 1662 C CA . ALA A 1 221 ? 24.088 -0.736 -2.275 1.00 96.75 221 ALA A CA 1
ATOM 1663 C C . ALA A 1 221 ? 25.066 -1.871 -2.621 1.00 96.75 221 ALA A C 1
ATOM 1665 O O . ALA A 1 221 ? 25.711 -1.844 -3.667 1.00 96.75 221 ALA A O 1
ATOM 1666 N N . TRP A 1 222 ? 25.128 -2.903 -1.776 1.00 96.12 222 TRP A N 1
ATOM 1667 C CA . TRP A 1 222 ? 25.906 -4.110 -2.040 1.00 96.12 222 TRP A CA 1
ATOM 1668 C C . TRP A 1 222 ? 25.420 -4.851 -3.290 1.00 96.12 222 TRP A C 1
ATOM 1670 O O . TRP A 1 222 ? 26.233 -5.292 -4.095 1.00 96.12 222 TRP A O 1
ATOM 1680 N N . SER A 1 223 ? 24.103 -4.932 -3.502 1.00 97.31 223 SER A N 1
ATOM 1681 C CA . SER A 1 223 ? 23.530 -5.534 -4.710 1.00 97.31 223 SER A CA 1
ATOM 1682 C C . SER A 1 223 ? 23.856 -4.736 -5.976 1.00 97.31 223 SER A C 1
ATOM 1684 O O . SER A 1 223 ? 24.195 -5.344 -6.990 1.00 97.31 223 SER A O 1
ATOM 1686 N N . VAL A 1 224 ? 23.842 -3.396 -5.925 1.00 96.44 224 VAL A N 1
ATOM 1687 C CA . VAL A 1 224 ? 24.294 -2.547 -7.050 1.00 96.44 224 VAL A CA 1
ATOM 1688 C C . VAL A 1 224 ? 25.750 -2.849 -7.387 1.00 96.44 224 VAL A C 1
ATOM 1690 O O . VAL A 1 224 ? 26.080 -3.140 -8.535 1.00 96.44 224 VAL A O 1
ATOM 1693 N N . TYR A 1 225 ? 26.610 -2.840 -6.368 1.00 95.19 225 TYR A N 1
ATOM 1694 C CA . TYR A 1 225 ? 28.027 -3.131 -6.527 1.00 95.19 225 TYR A CA 1
ATOM 1695 C C . TYR A 1 225 ? 28.260 -4.515 -7.150 1.00 95.19 225 TYR A C 1
ATOM 1697 O O . TYR A 1 225 ? 28.959 -4.621 -8.154 1.00 95.19 225 TYR A O 1
ATOM 1705 N N . LEU A 1 226 ? 27.624 -5.562 -6.618 1.00 94.81 226 LEU A N 1
ATOM 1706 C CA . LEU A 1 226 ? 27.746 -6.922 -7.147 1.00 94.81 226 LEU A CA 1
ATOM 1707 C C . LEU A 1 226 ? 27.180 -7.074 -8.562 1.00 94.81 226 LEU A C 1
ATOM 1709 O O . LEU A 1 226 ? 27.693 -7.878 -9.335 1.00 94.81 226 LEU A O 1
ATOM 1713 N N . SER A 1 227 ? 26.153 -6.302 -8.917 1.00 95.44 227 SER A N 1
ATOM 1714 C CA . SER A 1 227 ? 25.600 -6.301 -10.274 1.00 95.44 227 SER A CA 1
ATOM 1715 C C . SER A 1 227 ? 26.608 -5.732 -11.273 1.00 95.44 227 SER A C 1
ATOM 1717 O O . SER A 1 227 ? 26.820 -6.318 -12.329 1.00 95.44 227 SER A O 1
ATOM 1719 N N . TRP A 1 228 ? 27.299 -4.641 -10.924 1.00 93.38 228 TRP A N 1
ATOM 1720 C CA . TRP A 1 228 ? 28.390 -4.104 -11.746 1.00 93.38 228 TRP A CA 1
ATOM 1721 C C . TRP A 1 228 ? 29.590 -5.047 -11.812 1.00 93.38 228 TRP A C 1
ATOM 1723 O O . TRP A 1 228 ? 30.150 -5.239 -12.887 1.00 93.38 228 TRP A O 1
ATOM 1733 N N . VAL A 1 229 ? 29.958 -5.669 -10.685 1.00 92.31 229 VAL A N 1
ATOM 1734 C CA . VAL A 1 229 ? 30.994 -6.713 -10.637 1.00 92.31 229 VAL A CA 1
ATOM 1735 C C . VAL A 1 229 ? 30.649 -7.834 -11.617 1.00 92.31 229 VAL A C 1
ATOM 1737 O O . VAL A 1 229 ? 31.473 -8.189 -12.454 1.00 92.31 229 VAL A O 1
ATOM 1740 N N . GLY A 1 230 ? 29.422 -8.357 -11.557 1.00 92.38 230 GLY A N 1
ATOM 1741 C CA . GLY A 1 230 ? 28.958 -9.409 -12.455 1.00 92.38 230 GLY A CA 1
ATOM 1742 C C . GLY A 1 230 ? 28.949 -8.989 -13.915 1.00 92.38 230 GLY A C 1
ATOM 1743 O O . GLY A 1 230 ? 29.423 -9.737 -14.761 1.00 92.38 230 GLY A O 1
ATOM 1744 N N . TRP A 1 231 ? 28.487 -7.776 -14.205 1.00 91.06 231 TRP A N 1
ATOM 1745 C CA . TRP A 1 231 ? 28.409 -7.273 -15.572 1.00 91.06 231 TRP A CA 1
ATOM 1746 C C . TRP A 1 231 ? 29.798 -7.109 -16.201 1.00 91.06 231 TRP A C 1
ATOM 1748 O O . TRP A 1 231 ? 30.037 -7.594 -17.302 1.00 91.06 231 TRP A O 1
ATOM 1758 N N . VAL A 1 232 ? 30.751 -6.516 -15.472 1.00 89.88 232 VAL A N 1
ATOM 1759 C CA . VAL A 1 232 ? 32.148 -6.389 -15.927 1.00 89.88 232 VAL A CA 1
ATOM 1760 C C . VAL A 1 232 ? 32.833 -7.751 -16.033 1.00 89.88 232 VAL A C 1
ATOM 1762 O O . VAL A 1 232 ? 33.660 -7.960 -16.918 1.00 89.88 232 VAL A O 1
ATOM 1765 N N . TRP A 1 233 ? 32.496 -8.692 -15.151 1.00 88.56 233 TRP A N 1
ATOM 1766 C CA . TRP A 1 233 ? 33.033 -10.048 -15.219 1.00 88.56 233 TRP A CA 1
ATOM 1767 C C . TRP A 1 233 ? 32.584 -10.783 -16.485 1.00 88.56 233 TRP A C 1
ATOM 1769 O O . TRP A 1 233 ? 33.413 -11.426 -17.123 1.00 88.56 233 TRP A O 1
ATOM 1779 N N . ILE A 1 234 ? 31.313 -10.632 -16.872 1.00 89.94 234 ILE A N 1
ATOM 1780 C CA . ILE A 1 234 ? 30.771 -11.171 -18.126 1.00 89.94 234 ILE A CA 1
ATOM 1781 C C . ILE A 1 234 ? 31.418 -10.480 -19.332 1.00 89.94 234 ILE A C 1
ATOM 1783 O O . ILE A 1 234 ? 31.857 -11.161 -20.253 1.00 89.94 234 ILE A O 1
ATOM 1787 N N . LEU A 1 235 ? 31.549 -9.146 -19.297 1.00 87.31 235 LEU A N 1
ATOM 1788 C CA . LEU A 1 235 ? 32.198 -8.371 -20.361 1.00 87.31 235 LEU A CA 1
ATOM 1789 C C . LEU A 1 235 ? 33.641 -8.834 -20.622 1.00 87.31 235 LEU A C 1
ATOM 1791 O O . LEU A 1 235 ? 34.096 -8.814 -21.758 1.00 87.31 235 LEU A O 1
ATOM 1795 N N . ASN A 1 236 ? 34.358 -9.255 -19.577 1.00 86.06 236 ASN A N 1
ATOM 1796 C CA . ASN A 1 236 ? 35.729 -9.755 -19.685 1.00 86.06 236 ASN A CA 1
ATOM 1797 C C . ASN A 1 236 ? 35.809 -11.280 -19.892 1.00 86.06 236 ASN A C 1
ATOM 1799 O O . ASN A 1 236 ? 36.762 -11.906 -19.426 1.00 86.06 236 ASN A O 1
ATOM 1803 N N . GLU A 1 237 ? 34.778 -11.894 -20.480 1.00 85.25 237 GLU A N 1
ATOM 1804 C CA . GLU A 1 237 ? 34.708 -13.338 -20.762 1.00 85.25 237 GLU A CA 1
ATOM 1805 C C . GLU A 1 237 ? 35.095 -14.215 -19.556 1.00 85.25 237 GLU A C 1
ATOM 1807 O O . GLU A 1 237 ? 35.743 -15.254 -19.672 1.00 85.25 237 GLU A O 1
ATOM 1812 N N . PHE A 1 238 ? 34.709 -13.779 -18.355 1.00 81.81 238 PHE A N 1
ATOM 1813 C CA . PHE A 1 238 ? 34.948 -14.461 -17.084 1.00 81.81 238 PHE A CA 1
ATOM 1814 C C . PHE A 1 238 ? 36.422 -14.576 -16.635 1.00 81.81 238 PHE A C 1
ATOM 1816 O O . PHE A 1 238 ? 36.698 -15.203 -15.608 1.00 81.81 238 PHE A O 1
ATOM 1823 N N . TRP A 1 239 ? 37.375 -13.924 -17.312 1.00 68.38 239 TRP A N 1
ATOM 1824 C CA . TRP A 1 239 ? 38.814 -14.176 -17.130 1.00 68.38 239 TRP A CA 1
ATOM 1825 C C . TRP A 1 239 ? 39.469 -13.576 -15.868 1.00 68.38 239 TRP A C 1
ATOM 1827 O O . TRP A 1 239 ? 40.597 -13.944 -15.542 1.00 68.38 239 TRP A O 1
ATOM 1837 N N . SER A 1 240 ? 38.822 -12.675 -15.106 1.00 64.25 240 SER A N 1
ATOM 1838 C CA . SER A 1 240 ? 39.525 -11.989 -13.998 1.00 64.25 240 SER A CA 1
ATOM 1839 C C . SER A 1 240 ? 38.678 -11.585 -12.781 1.00 64.25 240 SER A C 1
ATOM 1841 O O . SER A 1 240 ? 38.374 -10.411 -12.600 1.00 64.25 240 SER A O 1
ATOM 1843 N N . LEU A 1 241 ? 38.387 -12.492 -11.846 1.00 62.84 241 LEU A N 1
ATOM 1844 C CA . LEU A 1 241 ? 37.710 -12.121 -10.583 1.00 62.84 241 LEU A CA 1
ATOM 1845 C C . LEU A 1 241 ? 38.530 -11.142 -9.709 1.00 62.84 241 LEU A C 1
ATOM 1847 O O . LEU A 1 241 ? 37.969 -10.264 -9.055 1.00 62.84 241 LEU A O 1
ATOM 1851 N N . GLY A 1 242 ? 39.866 -11.243 -9.729 1.00 58.03 242 GLY A N 1
ATOM 1852 C CA . GLY A 1 242 ? 40.762 -10.457 -8.864 1.00 58.03 242 GLY A CA 1
ATOM 1853 C C . GLY A 1 242 ? 40.838 -8.955 -9.173 1.00 58.03 242 GLY A C 1
ATOM 1854 O O . GLY A 1 242 ? 41.219 -8.173 -8.305 1.00 58.03 242 GLY A O 1
ATOM 1855 N N . LEU A 1 243 ? 40.452 -8.524 -10.380 1.00 56.56 243 LEU A N 1
ATOM 1856 C CA . LEU A 1 243 ? 40.414 -7.101 -10.753 1.00 56.56 243 LEU A CA 1
ATOM 1857 C C . LEU A 1 243 ? 39.119 -6.396 -10.324 1.00 56.56 243 LEU A C 1
ATOM 1859 O O . LEU A 1 243 ? 39.092 -5.167 -10.266 1.00 56.56 243 LEU A O 1
ATOM 1863 N N . ILE A 1 244 ? 38.065 -7.161 -10.033 1.00 64.44 244 ILE A N 1
ATOM 1864 C CA . ILE A 1 244 ? 36.683 -6.671 -10.048 1.00 64.44 244 ILE A CA 1
ATOM 1865 C C . ILE A 1 244 ? 36.188 -6.335 -8.630 1.00 64.44 244 ILE A C 1
ATOM 1867 O O . ILE A 1 244 ? 35.345 -5.456 -8.462 1.00 64.44 244 ILE A O 1
ATOM 1871 N N . PHE A 1 245 ? 36.792 -6.922 -7.588 1.00 77.56 245 PHE A N 1
ATOM 1872 C CA . PHE A 1 245 ? 36.471 -6.582 -6.195 1.00 77.56 245 PHE A CA 1
ATOM 1873 C C . PHE A 1 245 ? 37.089 -5.256 -5.697 1.00 77.56 245 PHE A C 1
ATOM 1875 O O . PHE A 1 245 ? 36.773 -4.799 -4.600 1.00 77.56 245 PHE A O 1
ATOM 1882 N N . ASP A 1 246 ? 37.939 -4.591 -6.485 1.00 83.06 246 ASP A N 1
ATOM 1883 C CA . ASP A 1 246 ? 38.452 -3.257 -6.149 1.00 83.06 246 ASP A CA 1
ATOM 1884 C C . ASP A 1 246 ? 37.480 -2.174 -6.667 1.00 83.06 246 ASP A C 1
ATOM 1886 O O . ASP A 1 246 ? 37.407 -1.946 -7.882 1.00 83.06 246 ASP A O 1
ATOM 1890 N N . PRO A 1 247 ? 36.754 -1.454 -5.785 1.00 87.38 247 PRO A N 1
ATOM 1891 C CA . PRO A 1 247 ? 35.767 -0.461 -6.205 1.00 87.38 247 PRO A CA 1
ATOM 1892 C C . PRO A 1 247 ? 36.380 0.685 -7.023 1.00 87.38 247 PRO A C 1
ATOM 1894 O O . PRO A 1 247 ? 35.694 1.269 -7.862 1.00 87.38 247 PRO A O 1
ATOM 1897 N N . ARG A 1 248 ? 37.672 1.001 -6.833 1.00 89.19 248 ARG A N 1
ATOM 1898 C CA . ARG A 1 248 ? 38.368 2.045 -7.606 1.00 89.19 248 ARG A CA 1
ATOM 1899 C C . ARG A 1 248 ? 38.755 1.579 -9.008 1.00 89.19 248 ARG A C 1
ATOM 1901 O O . ARG A 1 248 ? 38.938 2.404 -9.903 1.00 89.19 248 ARG A O 1
ATOM 1908 N N . ARG A 1 249 ? 38.953 0.276 -9.217 1.00 87.94 249 ARG A N 1
ATOM 1909 C CA . ARG A 1 249 ? 39.159 -0.291 -10.562 1.00 87.94 249 ARG A CA 1
ATOM 1910 C C . ARG A 1 249 ? 37.831 -0.411 -11.283 1.00 87.94 249 ARG A C 1
ATOM 1912 O O . ARG A 1 249 ? 37.734 0.062 -12.410 1.00 87.94 249 ARG A O 1
ATOM 1919 N N . LEU A 1 250 ? 36.814 -0.937 -10.600 1.00 89.75 250 LEU A N 1
ATOM 1920 C CA . LEU A 1 250 ? 35.468 -1.068 -11.147 1.00 89.75 250 LEU A CA 1
ATOM 1921 C C . LEU A 1 250 ? 34.928 0.281 -11.640 1.00 89.75 250 LEU A C 1
ATOM 1923 O O . LEU A 1 250 ? 34.475 0.374 -12.774 1.00 89.75 250 LEU A O 1
ATOM 1927 N N . SER A 1 251 ? 35.061 1.352 -10.850 1.00 89.94 251 SER A N 1
ATOM 1928 C CA . SER A 1 251 ? 34.595 2.684 -11.265 1.00 89.94 251 SER A CA 1
ATOM 1929 C C . SER A 1 251 ? 35.317 3.231 -12.501 1.00 89.94 251 SER A C 1
ATOM 1931 O O . SER A 1 251 ? 34.692 3.893 -13.327 1.00 89.94 251 SER A O 1
ATOM 1933 N N . ARG A 1 252 ? 36.613 2.935 -12.670 1.00 90.75 252 ARG A N 1
ATOM 1934 C CA . ARG A 1 252 ? 37.371 3.323 -13.871 1.00 90.75 252 ARG A CA 1
ATOM 1935 C C . ARG A 1 252 ? 36.891 2.577 -15.111 1.00 90.75 252 ARG A C 1
ATOM 1937 O O . ARG A 1 252 ? 36.752 3.211 -16.150 1.00 90.75 252 ARG A O 1
ATOM 1944 N N . VAL A 1 253 ? 36.614 1.278 -14.987 1.00 89.19 253 VAL A N 1
ATOM 1945 C CA . VAL A 1 253 ? 36.054 0.469 -16.081 1.00 89.19 253 VAL A CA 1
ATOM 1946 C C . VAL A 1 253 ? 34.665 0.979 -16.458 1.00 89.19 253 VAL A C 1
ATOM 1948 O O . VAL A 1 253 ? 34.414 1.239 -17.626 1.00 89.19 253 VAL A O 1
ATOM 1951 N N . MET A 1 254 ? 33.790 1.218 -15.478 1.00 89.75 254 MET A N 1
ATOM 1952 C CA . MET A 1 254 ? 32.442 1.735 -15.742 1.00 89.75 254 MET A CA 1
ATOM 1953 C C . MET A 1 254 ? 32.465 3.119 -16.404 1.00 89.75 254 MET A C 1
ATOM 1955 O O . MET A 1 254 ? 31.678 3.374 -17.311 1.00 89.75 254 MET A O 1
ATOM 1959 N N . ARG A 1 255 ? 33.388 4.005 -16.000 1.00 90.81 255 ARG A N 1
ATOM 1960 C CA . ARG A 1 255 ? 33.577 5.305 -16.662 1.00 90.81 255 ARG A CA 1
ATOM 1961 C C . ARG A 1 255 ? 34.025 5.142 -18.112 1.00 90.81 255 ARG A C 1
ATOM 1963 O O . ARG A 1 255 ? 33.467 5.796 -18.982 1.00 90.81 255 ARG A O 1
ATOM 1970 N N . PHE A 1 256 ? 34.990 4.257 -18.360 1.00 89.44 256 PHE A N 1
ATOM 1971 C CA . PHE A 1 256 ? 35.454 3.958 -19.713 1.00 89.44 256 PHE A CA 1
ATOM 1972 C C . PHE A 1 256 ? 34.306 3.445 -20.595 1.00 89.44 256 PHE A C 1
ATOM 1974 O O . PHE A 1 256 ? 34.090 3.971 -21.676 1.00 89.44 256 PHE A O 1
ATOM 1981 N N . VAL A 1 257 ? 33.497 2.507 -20.092 1.00 86.50 257 VAL A N 1
ATOM 1982 C CA . VAL A 1 257 ? 32.319 1.977 -20.805 1.00 86.50 257 VAL A CA 1
ATOM 1983 C C . VAL A 1 257 ? 31.296 3.071 -21.130 1.00 86.50 257 VAL A C 1
ATOM 1985 O O . VAL A 1 257 ? 30.717 3.069 -22.216 1.00 86.50 257 VAL A O 1
ATOM 1988 N N . ALA A 1 258 ? 31.066 4.010 -20.206 1.00 87.56 258 ALA A N 1
ATOM 1989 C CA . ALA A 1 258 ? 30.151 5.127 -20.433 1.00 87.56 258 ALA A CA 1
ATOM 1990 C C . ALA A 1 258 ? 30.669 6.110 -21.498 1.00 87.56 258 ALA A C 1
ATOM 1992 O O . ALA A 1 258 ? 29.870 6.664 -22.250 1.00 87.56 258 ALA A O 1
ATOM 1993 N N . GLU A 1 259 ? 31.983 6.339 -21.550 1.00 87.69 259 GLU A N 1
ATOM 1994 C CA . GLU A 1 259 ? 32.636 7.252 -22.500 1.00 87.69 259 GLU A CA 1
ATOM 1995 C C . GLU A 1 259 ? 32.770 6.646 -23.905 1.00 87.69 259 GLU A C 1
ATOM 1997 O O . GLU A 1 259 ? 32.587 7.359 -24.887 1.00 87.69 259 GLU A O 1
ATOM 2002 N N . ASP A 1 260 ? 33.025 5.339 -23.999 1.00 81.94 260 ASP A N 1
ATOM 2003 C CA . ASP A 1 260 ? 33.226 4.617 -25.264 1.00 81.94 260 ASP A CA 1
ATOM 2004 C C . ASP A 1 260 ? 31.914 4.377 -26.038 1.00 81.94 260 ASP A C 1
ATOM 2006 O O . ASP A 1 260 ? 31.918 4.015 -27.211 1.00 81.94 260 ASP A O 1
ATOM 2010 N N . GLY A 1 261 ? 30.755 4.603 -25.404 1.00 67.50 261 GLY A N 1
ATOM 2011 C CA . GLY A 1 261 ? 29.456 4.474 -26.069 1.00 67.50 261 GLY A CA 1
ATOM 2012 C C . GLY A 1 261 ? 29.110 3.029 -26.441 1.00 67.50 261 GLY A C 1
ATOM 2013 O O . GLY A 1 261 ? 28.421 2.801 -27.433 1.00 67.50 261 GLY A O 1
ATOM 2014 N N . PHE A 1 262 ? 29.554 2.062 -25.626 1.00 66.81 262 PHE A N 1
ATOM 2015 C CA . PHE A 1 262 ? 29.513 0.613 -25.884 1.00 66.81 262 PHE A CA 1
ATOM 2016 C C . PHE A 1 262 ? 28.155 0.046 -26.357 1.00 66.81 262 PHE A C 1
ATOM 2018 O O . PHE A 1 262 ? 28.125 -0.997 -27.007 1.00 66.81 262 PHE A O 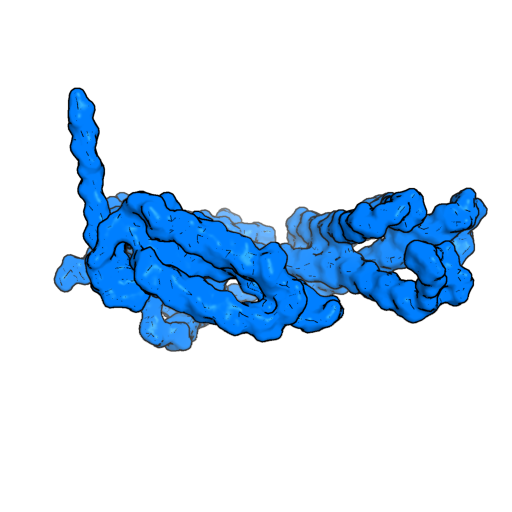1
ATOM 2025 N N . ARG A 1 263 ? 27.016 0.705 -26.077 1.00 62.94 263 ARG A N 1
ATOM 2026 C CA . ARG A 1 263 ? 25.738 0.380 -26.740 1.00 62.94 263 ARG A CA 1
ATOM 2027 C C . ARG A 1 263 ? 25.162 1.577 -27.487 1.00 62.94 263 ARG A C 1
ATOM 2029 O O . ARG A 1 263 ? 24.963 2.651 -26.916 1.00 62.94 263 ARG A O 1
ATOM 2036 N N . ALA A 1 264 ? 24.778 1.332 -28.735 1.00 61.12 264 ALA A N 1
ATOM 2037 C CA . ALA A 1 264 ? 23.857 2.181 -29.473 1.00 61.12 264 ALA A CA 1
ATOM 2038 C C . ALA A 1 264 ? 22.405 1.814 -29.110 1.00 61.12 264 ALA A C 1
ATOM 2040 O O . ALA A 1 264 ? 22.060 0.636 -28.992 1.00 61.12 264 ALA A O 1
ATOM 2041 N N . MET A 1 265 ? 21.541 2.814 -28.923 1.00 59.44 265 MET A N 1
ATOM 2042 C CA . MET A 1 265 ? 20.088 2.612 -28.873 1.00 59.44 265 MET A CA 1
ATOM 2043 C C . MET A 1 265 ? 19.531 2.883 -30.269 1.00 59.44 265 MET A C 1
ATOM 2045 O O . MET A 1 265 ? 19.293 4.036 -30.635 1.00 59.44 265 MET A O 1
ATOM 2049 N N . GLY A 1 266 ? 19.358 1.820 -31.057 1.00 67.56 266 GLY A N 1
ATOM 2050 C CA . GLY A 1 266 ? 19.081 1.949 -32.488 1.00 67.56 266 GLY A CA 1
ATOM 2051 C C . GLY A 1 266 ? 20.280 2.577 -33.197 1.00 67.56 266 GLY A C 1
ATOM 2052 O O . GLY A 1 266 ? 21.404 2.122 -33.010 1.00 67.56 266 GLY A O 1
ATOM 2053 N N . ASP A 1 267 ? 20.049 3.659 -33.936 1.00 74.06 267 ASP A N 1
ATOM 2054 C CA . ASP A 1 267 ? 21.094 4.338 -34.718 1.00 74.06 267 ASP A CA 1
ATOM 2055 C C . ASP A 1 267 ? 21.863 5.406 -33.920 1.00 74.06 267 ASP A C 1
ATOM 2057 O O . ASP A 1 267 ? 22.783 6.042 -34.436 1.00 74.06 267 ASP A O 1
ATOM 2061 N N . ARG A 1 268 ? 21.482 5.648 -32.657 1.00 80.81 268 ARG A N 1
ATOM 2062 C CA . ARG A 1 268 ? 22.071 6.704 -31.827 1.00 80.81 268 ARG A CA 1
ATOM 2063 C C . ARG A 1 268 ? 23.039 6.121 -30.805 1.00 80.81 268 ARG A C 1
ATOM 2065 O O . ARG A 1 268 ? 22.640 5.339 -29.940 1.00 80.81 268 ARG A O 1
ATOM 2072 N N . VAL A 1 269 ? 24.288 6.583 -30.844 1.00 81.12 269 VAL A N 1
ATOM 2073 C CA . VAL A 1 269 ? 25.254 6.355 -29.761 1.00 81.12 269 VAL A CA 1
ATOM 2074 C C . VAL A 1 269 ? 24.748 7.069 -28.509 1.00 81.12 269 VAL A C 1
ATOM 2076 O O . VAL A 1 269 ? 24.478 8.271 -28.530 1.00 81.12 269 VAL A O 1
ATOM 2079 N N . VAL A 1 270 ? 24.558 6.310 -27.433 1.00 80.19 270 VAL A N 1
ATOM 2080 C CA . VAL A 1 270 ? 24.082 6.841 -26.154 1.00 80.19 270 VAL A CA 1
ATOM 2081 C C . VAL A 1 270 ? 25.222 7.596 -25.487 1.00 80.19 270 VAL A C 1
ATOM 2083 O O . VAL A 1 270 ? 26.334 7.088 -25.365 1.00 80.19 270 VAL A O 1
ATOM 2086 N N . SER A 1 271 ? 24.947 8.821 -25.057 1.00 86.75 271 SER A N 1
ATOM 2087 C CA . SER A 1 271 ? 25.954 9.666 -24.416 1.00 86.75 271 SER A CA 1
ATOM 2088 C C . SER A 1 271 ? 26.274 9.201 -22.989 1.00 86.75 271 SER A C 1
ATOM 2090 O O . SER A 1 271 ? 25.441 8.602 -22.307 1.00 86.75 271 SER A O 1
ATOM 2092 N N . ALA A 1 272 ? 27.469 9.528 -22.489 1.00 87.81 272 ALA A N 1
ATOM 2093 C CA . ALA A 1 272 ? 27.916 9.097 -21.160 1.00 87.81 272 ALA A CA 1
ATOM 2094 C C . ALA A 1 272 ? 26.974 9.526 -20.015 1.00 87.81 272 ALA A C 1
ATOM 2096 O O . ALA A 1 272 ? 26.771 8.784 -19.056 1.00 87.81 272 ALA A O 1
ATOM 2097 N N . TRP A 1 273 ? 26.360 10.712 -20.099 1.00 88.69 273 TRP A N 1
ATOM 2098 C CA . TRP A 1 273 ? 25.435 11.180 -19.059 1.00 88.69 273 TRP A CA 1
ATOM 2099 C C . TRP A 1 273 ? 24.118 10.398 -19.044 1.00 88.69 273 TRP A C 1
ATOM 2101 O O . TRP A 1 273 ? 23.571 10.166 -17.967 1.00 88.69 273 TRP A O 1
ATOM 2111 N N . GLU A 1 274 ? 23.631 9.948 -20.205 1.00 86.88 274 GLU A N 1
ATOM 2112 C CA . GLU A 1 274 ? 22.436 9.100 -20.297 1.00 86.88 274 GLU A CA 1
ATOM 2113 C C . GLU A 1 274 ? 22.682 7.755 -19.607 1.00 86.88 274 GLU A C 1
ATOM 2115 O O . GLU A 1 274 ? 21.817 7.273 -18.873 1.00 86.88 274 GLU A O 1
ATOM 2120 N N . TRP A 1 275 ? 23.893 7.204 -19.744 1.00 84.94 275 TRP A N 1
ATOM 2121 C CA . TRP A 1 275 ? 24.326 6.022 -18.996 1.00 84.94 275 TRP A CA 1
ATOM 2122 C C . TRP A 1 275 ? 24.350 6.247 -17.490 1.00 84.94 275 TRP A C 1
ATOM 2124 O O . TRP A 1 275 ? 23.795 5.444 -16.739 1.00 84.94 275 TRP A O 1
ATOM 2134 N N . TYR A 1 276 ? 24.938 7.355 -17.034 1.00 90.56 276 TYR A N 1
ATOM 2135 C CA . TYR A 1 276 ? 24.960 7.671 -15.607 1.00 90.56 276 TYR A CA 1
ATOM 2136 C C . TYR A 1 276 ? 23.555 7.848 -15.029 1.00 90.56 276 TYR A C 1
ATOM 2138 O O . TYR A 1 276 ? 23.312 7.404 -13.908 1.00 90.56 276 TYR A O 1
ATOM 2146 N N . LEU A 1 277 ? 22.619 8.441 -15.776 1.00 91.69 277 LEU A N 1
ATOM 2147 C CA . LEU A 1 277 ? 21.226 8.544 -15.342 1.00 91.69 277 LEU A CA 1
ATOM 2148 C C . LEU A 1 277 ? 20.538 7.185 -15.270 1.00 91.69 277 LEU A C 1
ATOM 2150 O O . LEU A 1 277 ? 19.833 6.926 -14.295 1.00 91.69 277 LEU A O 1
ATOM 2154 N N . LEU A 1 278 ? 20.753 6.318 -16.262 1.00 88.50 278 LEU A N 1
ATOM 2155 C CA . LEU A 1 278 ? 20.203 4.966 -16.253 1.00 88.50 278 LEU A CA 1
ATOM 2156 C C . LEU A 1 278 ? 20.716 4.182 -15.039 1.00 88.50 278 LEU A C 1
ATOM 2158 O O . LEU A 1 278 ? 19.918 3.675 -14.255 1.00 88.50 278 LEU A O 1
ATOM 2162 N N . TRP A 1 279 ? 22.030 4.157 -14.816 1.00 92.62 279 TRP A N 1
ATOM 2163 C CA . TRP A 1 279 ? 22.614 3.470 -13.664 1.00 92.62 279 TRP A CA 1
ATOM 2164 C C . TRP A 1 279 ? 22.211 4.093 -12.328 1.00 92.62 279 TRP A C 1
ATOM 2166 O O . TRP A 1 279 ? 21.988 3.367 -11.362 1.00 92.62 279 TRP A O 1
ATOM 2176 N N . ALA A 1 280 ? 22.076 5.420 -12.252 1.00 94.81 280 ALA A N 1
ATOM 2177 C CA . ALA A 1 280 ? 21.566 6.083 -11.056 1.00 94.81 280 ALA A CA 1
ATOM 2178 C C . ALA A 1 280 ? 20.110 5.685 -10.771 1.00 94.81 280 ALA A C 1
ATOM 2180 O O . ALA A 1 280 ? 19.760 5.444 -9.615 1.00 94.81 280 ALA A O 1
ATOM 2181 N N . ALA A 1 281 ? 19.274 5.569 -11.807 1.00 94.69 281 ALA A N 1
ATOM 2182 C CA . ALA A 1 281 ? 17.903 5.092 -11.676 1.00 94.69 281 ALA A CA 1
ATOM 2183 C C . ALA A 1 281 ? 17.854 3.618 -11.235 1.00 94.69 281 ALA A C 1
ATOM 2185 O O . ALA A 1 281 ? 17.120 3.290 -10.303 1.00 94.69 281 ALA A O 1
ATOM 2186 N N . GLU A 1 282 ? 18.672 2.741 -11.825 1.00 95.56 282 GLU A N 1
ATOM 2187 C CA . GLU A 1 282 ? 18.785 1.335 -11.409 1.00 95.56 282 GLU A CA 1
ATOM 2188 C C . GLU A 1 282 ? 19.238 1.208 -9.950 1.00 95.56 282 GLU A C 1
ATOM 2190 O O . GLU A 1 282 ? 18.627 0.485 -9.157 1.00 95.56 282 GLU A O 1
ATOM 2195 N N . ALA A 1 283 ? 20.265 1.969 -9.564 1.00 96.94 283 ALA A N 1
ATOM 2196 C CA . ALA A 1 283 ? 20.751 2.009 -8.194 1.00 96.94 283 ALA A CA 1
ATOM 2197 C C . ALA A 1 283 ? 19.672 2.513 -7.228 1.00 96.94 283 ALA A C 1
ATOM 2199 O O . ALA A 1 283 ? 19.475 1.930 -6.161 1.00 96.94 283 ALA A O 1
ATOM 2200 N N . ALA A 1 284 ? 18.920 3.551 -7.607 1.00 97.62 284 ALA A N 1
ATOM 2201 C CA . ALA A 1 284 ? 17.802 4.041 -6.813 1.00 97.62 284 ALA A CA 1
ATOM 2202 C C . ALA A 1 284 ? 16.729 2.958 -6.622 1.00 97.62 284 ALA A C 1
ATOM 2204 O O . ALA A 1 284 ? 16.247 2.781 -5.504 1.00 97.62 284 ALA A O 1
ATOM 2205 N N . VAL A 1 285 ? 16.398 2.178 -7.658 1.00 97.75 285 VAL A N 1
ATOM 2206 C CA . VAL A 1 285 ? 15.450 1.057 -7.543 1.00 97.75 285 VAL A CA 1
ATOM 2207 C C . VAL A 1 285 ? 15.981 -0.015 -6.586 1.00 97.75 285 VAL A C 1
ATOM 2209 O O . VAL A 1 285 ? 15.255 -0.403 -5.666 1.00 97.75 285 VAL A O 1
ATOM 2212 N N . LEU A 1 286 ? 17.235 -0.452 -6.735 1.00 97.50 286 LEU A N 1
ATOM 2213 C CA . LEU A 1 286 ? 17.840 -1.499 -5.896 1.00 97.50 286 LEU A CA 1
ATOM 2214 C C . LEU A 1 286 ? 18.077 -1.072 -4.442 1.00 97.50 286 LEU A C 1
ATOM 2216 O O . LEU A 1 286 ? 18.115 -1.928 -3.562 1.00 97.50 286 LEU A O 1
ATOM 2220 N N . ILE A 1 287 ? 18.217 0.226 -4.164 1.00 97.88 287 ILE A N 1
ATOM 2221 C CA . ILE A 1 287 ? 18.455 0.751 -2.811 1.00 97.88 287 ILE A CA 1
ATOM 2222 C C . ILE A 1 287 ? 17.143 1.152 -2.127 1.00 97.88 287 ILE A C 1
ATOM 2224 O O . ILE A 1 287 ? 16.877 0.759 -0.987 1.00 97.88 287 ILE A O 1
ATOM 2228 N N . LEU A 1 288 ? 16.304 1.937 -2.806 1.00 96.88 288 LEU A N 1
ATOM 2229 C CA . LEU A 1 288 ? 15.108 2.526 -2.204 1.00 96.88 288 LEU A CA 1
ATOM 2230 C C . LEU A 1 288 ? 13.955 1.525 -2.116 1.00 96.88 288 LEU A C 1
ATOM 2232 O O . LEU A 1 288 ? 13.211 1.562 -1.135 1.00 96.88 288 LEU A O 1
ATOM 2236 N N . THR A 1 289 ? 13.818 0.604 -3.077 1.00 96.06 289 THR A N 1
ATOM 2237 C CA . THR A 1 289 ? 12.726 -0.384 -3.057 1.00 96.06 289 THR A CA 1
ATOM 2238 C C . THR A 1 289 ? 12.840 -1.330 -1.858 1.00 96.06 289 THR A C 1
ATOM 2240 O O . THR A 1 289 ? 11.862 -1.424 -1.108 1.00 96.06 289 THR A O 1
ATOM 2243 N N . PRO A 1 290 ? 13.999 -1.962 -1.560 1.00 96.44 290 PRO A N 1
ATOM 2244 C CA . PRO A 1 290 ? 14.132 -2.773 -0.350 1.00 96.44 290 PRO A CA 1
ATOM 2245 C C . PRO A 1 290 ? 13.876 -1.980 0.933 1.00 96.44 290 PRO A C 1
ATOM 2247 O O . PRO A 1 290 ? 13.165 -2.456 1.819 1.00 96.44 290 PRO A O 1
ATOM 2250 N N . ALA A 1 291 ? 14.393 -0.750 1.025 1.00 95.06 291 ALA A N 1
ATOM 2251 C CA . ALA A 1 291 ? 14.173 0.115 2.182 1.00 95.06 291 ALA A CA 1
ATOM 2252 C C . ALA A 1 291 ? 12.681 0.454 2.380 1.00 95.06 291 ALA A C 1
ATOM 2254 O O . ALA A 1 291 ? 12.177 0.398 3.508 1.00 95.06 291 ALA A O 1
ATOM 2255 N N . ALA A 1 292 ? 11.955 0.745 1.296 1.00 94.00 292 ALA A N 1
ATOM 2256 C CA . ALA A 1 292 ? 10.517 1.007 1.313 1.00 94.00 292 ALA A CA 1
ATOM 2257 C C . ALA A 1 292 ? 9.695 -0.245 1.672 1.00 94.00 292 ALA A C 1
ATOM 2259 O O . ALA A 1 292 ? 8.755 -0.166 2.467 1.00 94.00 292 ALA A O 1
ATOM 2260 N N . MET A 1 293 ? 10.065 -1.420 1.154 1.00 94.06 293 MET A N 1
ATOM 2261 C CA . MET A 1 293 ? 9.411 -2.686 1.506 1.00 94.06 293 MET A CA 1
ATOM 2262 C C . MET A 1 293 ? 9.584 -3.016 2.990 1.00 94.06 293 MET A C 1
ATOM 2264 O O . MET A 1 293 ? 8.604 -3.298 3.678 1.00 94.06 293 MET A O 1
ATOM 2268 N N . VAL A 1 294 ? 10.806 -2.905 3.516 1.00 91.44 294 VAL A N 1
ATOM 2269 C CA . VAL A 1 294 ? 11.100 -3.120 4.942 1.00 91.44 294 VAL A CA 1
ATOM 2270 C C . VAL A 1 294 ? 10.345 -2.122 5.823 1.00 91.44 294 VAL A C 1
ATOM 2272 O O . VAL A 1 294 ? 9.833 -2.488 6.883 1.00 91.44 294 VAL A O 1
ATOM 2275 N N . TRP A 1 295 ? 10.207 -0.871 5.378 1.00 86.44 295 TRP A N 1
ATOM 2276 C CA . TRP A 1 295 ? 9.389 0.129 6.063 1.00 86.44 295 TRP A CA 1
ATOM 2277 C C . TRP A 1 295 ? 7.923 -0.307 6.181 1.00 86.44 295 TRP A C 1
ATOM 2279 O O . TRP A 1 295 ? 7.332 -0.212 7.259 1.00 86.44 295 TRP A O 1
ATOM 2289 N N . ASN A 1 296 ? 7.343 -0.824 5.099 1.00 85.38 296 ASN A N 1
ATOM 2290 C CA . ASN A 1 296 ? 5.966 -1.317 5.100 1.00 85.38 296 ASN A CA 1
ATOM 2291 C C . ASN A 1 296 ? 5.809 -2.587 5.950 1.00 85.38 296 ASN A C 1
ATOM 2293 O O . ASN A 1 296 ? 4.814 -2.730 6.658 1.00 85.38 296 ASN A O 1
ATOM 2297 N N . THR A 1 297 ? 6.818 -3.458 5.980 1.00 80.56 297 THR A N 1
ATOM 2298 C CA . THR A 1 297 ? 6.866 -4.620 6.880 1.00 80.56 297 THR A CA 1
ATOM 2299 C C . THR A 1 297 ? 6.809 -4.196 8.347 1.00 80.56 297 THR A C 1
ATOM 2301 O O . THR A 1 297 ? 6.091 -4.808 9.133 1.00 80.56 297 THR A O 1
ATOM 2304 N N . LEU A 1 298 ? 7.494 -3.117 8.728 1.00 72.88 298 LEU A N 1
ATOM 2305 C CA . LEU A 1 298 ? 7.479 -2.608 10.105 1.00 72.88 298 LEU A CA 1
ATOM 2306 C C . LEU A 1 298 ? 6.168 -1.917 10.502 1.00 72.88 298 LEU A C 1
ATOM 2308 O O . LEU A 1 298 ? 5.895 -1.782 11.691 1.00 72.88 298 LEU A O 1
ATOM 2312 N N . LYS A 1 299 ? 5.359 -1.487 9.527 1.00 72.00 299 LYS A N 1
ATOM 2313 C CA . LYS A 1 299 ? 4.002 -0.973 9.765 1.00 72.00 299 LYS A CA 1
ATOM 2314 C C . LYS A 1 299 ? 2.971 -2.083 9.992 1.00 72.00 299 LYS A C 1
ATOM 2316 O O . LYS A 1 299 ? 1.871 -1.785 10.450 1.00 72.00 299 LYS A O 1
ATOM 2321 N N . SER A 1 300 ? 3.286 -3.330 9.637 1.00 63.81 300 SER A N 1
ATOM 2322 C CA . SER A 1 300 ? 2.346 -4.446 9.786 1.00 63.81 300 SER A CA 1
ATOM 2323 C C . SER A 1 300 ? 2.175 -4.854 11.254 1.00 63.81 300 SER A C 1
ATOM 2325 O O . SER A 1 300 ? 3.129 -4.747 12.014 1.00 63.81 300 SER A O 1
ATOM 2327 N N . ALA A 1 301 ? 0.939 -5.254 11.597 1.00 67.00 301 ALA A N 1
ATOM 2328 C CA . ALA A 1 301 ? 0.386 -5.713 12.882 1.00 67.00 301 ALA A CA 1
ATOM 2329 C C . ALA A 1 301 ? 1.129 -5.281 14.170 1.00 67.00 301 ALA A C 1
ATOM 2331 O O . ALA A 1 301 ? 2.280 -5.668 14.376 1.00 67.00 301 ALA A O 1
ATOM 2332 N N . PRO A 1 302 ? 0.475 -4.559 15.103 1.00 80.44 302 PRO A N 1
ATOM 2333 C CA . PRO A 1 302 ? 1.099 -4.229 16.379 1.00 80.44 302 PRO A CA 1
ATOM 2334 C C . PRO A 1 302 ? 1.557 -5.509 17.086 1.00 80.44 302 PRO A C 1
ATOM 2336 O O . PRO A 1 302 ? 0.918 -6.560 17.008 1.00 80.44 302 PRO A O 1
ATOM 2339 N N . VAL A 1 303 ? 2.695 -5.429 17.770 1.00 80.31 303 VAL A N 1
ATOM 2340 C CA . VAL A 1 303 ? 3.326 -6.581 18.420 1.00 80.31 303 VAL A CA 1
ATOM 2341 C C . VAL A 1 303 ? 3.522 -6.291 19.898 1.00 80.31 303 VAL A C 1
ATOM 2343 O O . VAL A 1 303 ? 4.006 -5.218 20.262 1.00 80.31 303 VAL A O 1
ATOM 2346 N N . CYS A 1 304 ? 3.172 -7.248 20.753 1.00 81.62 304 CYS A N 1
ATOM 2347 C CA . CYS A 1 304 ? 3.308 -7.115 22.196 1.00 81.62 304 CYS A CA 1
ATOM 2348 C C . CYS A 1 304 ? 4.789 -7.108 22.617 1.00 81.62 304 CYS A C 1
ATOM 2350 O O . CYS A 1 304 ? 5.677 -7.638 21.927 1.00 81.62 304 CYS A O 1
ATOM 2352 N N . ARG A 1 305 ? 5.059 -6.532 23.796 1.00 75.19 305 ARG A N 1
ATOM 2353 C CA . ARG A 1 305 ? 6.392 -6.458 24.414 1.00 75.19 305 ARG A CA 1
ATOM 2354 C C . ARG A 1 305 ? 7.035 -7.840 24.600 1.00 75.19 305 ARG A C 1
ATOM 2356 O O . ARG A 1 305 ? 8.253 -7.936 24.510 1.00 75.19 305 ARG A O 1
ATOM 2363 N N . CYS A 1 306 ? 6.250 -8.908 24.766 1.00 77.00 306 CYS A N 1
ATOM 2364 C CA . CYS A 1 306 ? 6.765 -10.283 24.878 1.00 77.00 306 CYS A CA 1
ATOM 2365 C C . CYS A 1 306 ? 7.313 -10.876 23.581 1.00 77.00 306 CYS A C 1
ATOM 2367 O O . CYS A 1 306 ? 7.886 -11.964 23.589 1.00 77.00 306 CYS A O 1
ATOM 2369 N N . GLY A 1 307 ? 7.113 -10.212 22.446 1.00 74.75 307 GLY A N 1
ATOM 2370 C CA . GLY A 1 307 ? 7.580 -10.741 21.177 1.00 74.75 307 GLY A CA 1
ATOM 2371 C C . GLY A 1 307 ? 6.493 -11.338 20.284 1.00 74.75 307 GLY A C 1
ATOM 2372 O O . GLY A 1 307 ? 6.790 -11.583 19.117 1.00 74.75 307 GLY A O 1
ATOM 2373 N N . ARG A 1 308 ? 5.267 -11.551 20.769 1.00 79.56 308 ARG A N 1
ATOM 2374 C CA . ARG A 1 308 ? 4.177 -12.135 19.969 1.00 79.56 308 ARG A CA 1
ATOM 2375 C C . ARG A 1 308 ? 3.292 -11.055 19.333 1.00 79.56 308 ARG A C 1
ATOM 2377 O O . ARG A 1 308 ? 3.117 -10.001 19.950 1.00 79.56 308 ARG A O 1
ATOM 2384 N N . PRO A 1 309 ? 2.800 -11.260 18.096 1.00 81.81 309 PRO A N 1
ATOM 2385 C CA . PRO A 1 309 ? 1.873 -10.327 17.458 1.00 81.81 309 PRO A CA 1
ATOM 2386 C C . PRO A 1 309 ? 0.582 -10.240 18.268 1.00 81.81 309 PRO A C 1
ATOM 2388 O O . PRO A 1 309 ? 0.171 -11.227 18.875 1.00 81.81 309 PRO A O 1
ATOM 2391 N N . PHE A 1 310 ? -0.050 -9.068 18.273 1.00 87.38 310 PHE A N 1
ATOM 2392 C CA . PHE A 1 310 ? -1.433 -8.997 18.718 1.00 87.38 310 PHE A CA 1
ATOM 2393 C C . PHE A 1 310 ? -2.305 -9.695 17.677 1.00 87.38 310 PHE A C 1
ATOM 2395 O O . PHE A 1 310 ? -2.190 -9.428 16.478 1.00 87.38 310 PHE A O 1
ATOM 2402 N N . VAL A 1 311 ? -3.164 -10.592 18.138 1.00 88.38 311 VAL A N 1
ATOM 2403 C CA . VAL A 1 311 ? -4.155 -11.268 17.303 1.00 88.38 311 VAL A CA 1
ATOM 2404 C C . VAL A 1 311 ? -5.515 -10.624 17.534 1.00 88.38 311 VAL A C 1
ATOM 2406 O O . VAL A 1 311 ? -5.775 -10.052 18.594 1.00 88.38 311 VAL A O 1
ATOM 2409 N N . ARG A 1 312 ? -6.378 -10.661 16.520 1.00 89.81 312 ARG A N 1
ATOM 2410 C CA . ARG A 1 312 ? -7.720 -10.088 16.620 1.00 89.81 312 ARG A CA 1
ATOM 2411 C C . ARG A 1 312 ? -8.537 -10.884 17.634 1.00 89.81 312 ARG A C 1
ATOM 2413 O O . ARG A 1 312 ? -8.702 -12.084 17.458 1.00 89.81 312 ARG A O 1
ATOM 2420 N N . PHE A 1 313 ? -9.063 -10.197 18.645 1.00 89.00 313 PHE A N 1
ATOM 2421 C CA . PHE A 1 313 ? -9.939 -10.791 19.650 1.00 89.00 313 PHE A CA 1
ATOM 2422 C C . PHE A 1 313 ? -11.403 -10.648 19.224 1.00 89.00 313 PHE A C 1
ATOM 2424 O O . PHE A 1 313 ? -12.091 -11.631 18.962 1.00 89.00 313 PHE A O 1
ATOM 2431 N N . PHE A 1 314 ? -11.862 -9.410 19.028 1.00 89.56 314 PHE A N 1
ATOM 2432 C CA . PHE A 1 314 ? -13.158 -9.128 18.413 1.00 89.56 314 PHE A CA 1
ATOM 2433 C C . PHE A 1 314 ? -13.170 -7.785 17.689 1.00 89.56 314 PHE A C 1
ATOM 2435 O O . PHE A 1 314 ? -12.262 -6.971 17.821 1.00 89.56 314 PHE A O 1
ATOM 2442 N N . SER A 1 315 ? -14.218 -7.549 16.908 1.00 88.19 315 SER A N 1
ATOM 2443 C CA . SER A 1 315 ? -14.518 -6.245 16.319 1.00 88.19 315 SER A CA 1
ATOM 2444 C C . SER A 1 315 ? -15.849 -5.739 16.849 1.00 88.19 315 SER A C 1
ATOM 2446 O O . SER A 1 315 ? -16.793 -6.520 16.998 1.00 88.19 315 SER A O 1
ATOM 2448 N N . LEU A 1 316 ? -15.934 -4.437 17.100 1.00 86.12 316 LEU A N 1
ATOM 2449 C CA . LEU A 1 316 ? -17.216 -3.785 17.335 1.00 86.12 316 LEU A CA 1
ATOM 2450 C C . LEU A 1 316 ? -18.005 -3.711 16.027 1.00 86.12 316 LEU A C 1
ATOM 2452 O O . LEU A 1 316 ? -17.436 -3.750 14.932 1.00 86.12 316 LEU A O 1
ATOM 2456 N N . ARG A 1 317 ? -19.331 -3.592 16.147 1.00 81.88 317 ARG A N 1
ATOM 2457 C CA . ARG A 1 317 ? -20.180 -3.233 15.007 1.00 81.88 317 ARG A CA 1
ATOM 2458 C C . ARG A 1 317 ? -19.764 -1.858 14.478 1.00 81.88 317 ARG A C 1
ATOM 2460 O O . ARG A 1 317 ? -19.193 -1.052 15.208 1.00 81.88 317 ARG A O 1
ATOM 2467 N N . GLN A 1 318 ? -20.042 -1.606 13.204 1.00 86.06 318 GLN A N 1
ATOM 2468 C CA . GLN A 1 318 ? -19.685 -0.346 12.555 1.00 86.06 318 GLN A CA 1
ATOM 2469 C C . GLN A 1 318 ? -20.399 0.819 13.250 1.00 86.06 318 GLN A C 1
ATOM 2471 O O . GLN A 1 318 ? -21.622 0.798 13.395 1.00 86.06 318 GLN A O 1
ATOM 2476 N N . LEU A 1 319 ? -19.625 1.811 13.685 1.00 89.38 319 LEU A N 1
ATOM 2477 C CA . LEU A 1 319 ? -20.110 2.961 14.446 1.00 89.38 319 LEU A CA 1
ATOM 2478 C C . LEU A 1 319 ? -20.202 4.191 13.550 1.00 89.38 319 LEU A C 1
ATOM 2480 O O . LEU A 1 319 ? -19.446 4.328 12.585 1.00 89.38 319 LEU A O 1
ATOM 2484 N N . ASN A 1 320 ? -21.104 5.108 13.878 1.00 91.12 320 ASN A N 1
ATOM 2485 C CA . ASN A 1 320 ? -21.160 6.397 13.207 1.00 91.12 320 ASN A CA 1
ATOM 2486 C C . ASN A 1 320 ? -19.944 7.270 13.523 1.00 91.12 320 ASN A C 1
ATOM 2488 O O . ASN A 1 320 ? -19.311 7.151 14.572 1.00 91.12 320 ASN A O 1
ATOM 2492 N N . LEU A 1 321 ? -19.629 8.163 12.586 1.00 91.75 321 LEU A N 1
ATOM 2493 C CA . LEU A 1 321 ? -18.559 9.131 12.756 1.00 91.75 321 LEU A CA 1
ATOM 2494 C C . LEU A 1 321 ? -19.029 10.268 13.690 1.00 91.75 321 LEU A C 1
ATOM 2496 O O . LEU A 1 321 ? -20.088 10.844 13.432 1.00 91.75 321 LEU A O 1
ATOM 2500 N N . PRO A 1 322 ? -18.277 10.615 14.751 1.00 92.12 322 PRO A N 1
ATOM 2501 C CA . PRO A 1 322 ? -18.638 11.725 15.626 1.00 92.12 322 PRO A CA 1
ATOM 2502 C C . PRO A 1 322 ? -18.498 13.078 14.910 1.00 92.12 322 PRO A C 1
ATOM 2504 O O . PRO A 1 322 ? -17.638 13.220 14.034 1.00 92.12 322 PRO A O 1
ATOM 2507 N N . PRO A 1 323 ? -19.291 14.094 15.307 1.00 89.06 323 PRO A N 1
ATOM 2508 C CA . PRO A 1 323 ? -19.243 15.423 14.699 1.00 89.06 323 PRO A CA 1
ATOM 2509 C C . PRO A 1 323 ? -17.912 16.149 14.960 1.00 89.06 323 PRO A C 1
ATOM 2511 O O . PRO A 1 323 ? -17.404 16.820 14.064 1.00 89.06 323 PRO A O 1
ATOM 2514 N N . ASP A 1 324 ? -17.312 15.980 16.146 1.00 93.25 324 ASP A N 1
ATOM 2515 C CA . ASP A 1 324 ? -15.982 16.512 16.469 1.00 93.25 324 ASP A CA 1
ATOM 2516 C C . ASP A 1 324 ? -14.933 15.394 16.562 1.00 93.25 324 ASP A C 1
ATOM 2518 O O . ASP A 1 324 ? -14.686 14.793 17.610 1.00 93.25 324 ASP A O 1
ATOM 2522 N N . LEU A 1 325 ? -14.268 15.142 15.434 1.00 92.44 325 LEU A N 1
ATOM 2523 C CA . LEU A 1 325 ? -13.193 14.156 15.333 1.00 92.44 325 LEU A CA 1
ATOM 2524 C C . LEU A 1 325 ? -11.962 14.493 16.182 1.00 92.44 325 LEU A C 1
ATOM 2526 O O . LEU A 1 325 ? -11.241 13.580 16.587 1.00 92.44 325 LEU A O 1
ATOM 2530 N N . LYS A 1 326 ? -11.671 15.777 16.422 1.00 93.31 326 LYS A N 1
ATOM 2531 C CA . LYS A 1 326 ? -10.456 16.176 17.149 1.00 93.31 326 LYS A CA 1
ATOM 2532 C C . LYS A 1 326 ? -10.620 15.912 18.638 1.00 93.31 326 LYS A C 1
ATOM 2534 O O . LYS A 1 326 ? -9.715 15.338 19.244 1.00 93.31 326 LYS A O 1
ATOM 2539 N N . ALA A 1 327 ? -11.767 16.290 19.201 1.00 93.25 327 ALA A N 1
ATOM 2540 C CA . ALA A 1 327 ? -12.103 15.978 20.586 1.00 93.25 327 ALA A CA 1
ATOM 2541 C C . ALA A 1 327 ? -12.166 14.461 20.805 1.00 93.25 327 ALA A C 1
ATOM 2543 O O . ALA A 1 327 ? -11.502 13.945 21.703 1.00 93.25 327 ALA A O 1
ATOM 2544 N N . PHE A 1 328 ? -12.850 13.745 19.908 1.00 93.62 328 PHE A N 1
ATOM 2545 C CA . PHE A 1 328 ? -12.956 12.288 19.963 1.00 93.62 328 PHE A CA 1
ATOM 2546 C C . PHE A 1 328 ? -11.588 11.594 19.934 1.00 93.62 328 PHE A C 1
ATOM 2548 O O . PHE A 1 328 ? -11.303 10.709 20.739 1.00 93.62 328 PHE A O 1
ATOM 2555 N N . ARG A 1 329 ? -10.690 12.032 19.044 1.00 94.00 329 ARG A N 1
ATOM 2556 C CA . ARG A 1 329 ? -9.324 11.505 18.981 1.00 94.00 329 ARG A CA 1
ATOM 2557 C C . ARG A 1 329 ? -8.570 11.719 20.293 1.00 94.00 329 ARG A C 1
ATOM 2559 O O . ARG A 1 329 ? -7.886 10.806 20.742 1.00 94.00 329 ARG A O 1
ATOM 2566 N N . LYS A 1 330 ? -8.697 12.900 20.901 1.00 93.19 330 LYS A N 1
ATOM 2567 C CA . LYS A 1 330 ? -8.030 13.223 22.168 1.00 93.19 330 LYS A CA 1
ATOM 2568 C C . LYS A 1 330 ? -8.538 12.347 23.320 1.00 93.19 330 LYS A C 1
ATOM 2570 O O . LYS A 1 330 ? -7.724 11.919 24.127 1.00 93.19 330 LYS A O 1
ATOM 2575 N N . GLN A 1 331 ? -9.839 12.049 23.357 1.00 92.81 331 GLN A N 1
ATOM 2576 C CA . GLN A 1 331 ? -10.453 11.147 24.344 1.00 92.81 331 GLN A CA 1
ATOM 2577 C C . GLN A 1 331 ? -9.978 9.696 24.177 1.00 92.81 331 GLN A C 1
ATOM 2579 O O . GLN A 1 331 ? -9.632 9.023 25.145 1.00 92.81 331 GLN A O 1
ATOM 2584 N N . LEU A 1 332 ? -9.876 9.212 22.936 1.00 92.81 332 LEU A N 1
ATOM 2585 C CA . LEU A 1 332 ? -9.299 7.890 22.678 1.00 92.81 332 LEU A CA 1
ATOM 2586 C C . LEU A 1 332 ? -7.822 7.821 23.085 1.00 92.81 332 LEU A C 1
ATOM 2588 O O . LEU A 1 332 ? -7.387 6.831 23.670 1.00 92.81 332 LEU A O 1
ATOM 2592 N N . GLU A 1 333 ? -7.054 8.873 22.792 1.00 90.69 333 GLU A N 1
ATOM 2593 C CA . GLU A 1 333 ? -5.636 8.955 23.152 1.00 90.69 333 GLU A CA 1
ATOM 2594 C C . GLU A 1 333 ? -5.414 9.104 24.670 1.00 90.69 333 GLU A C 1
ATOM 2596 O O . GLU A 1 333 ? -4.358 8.702 25.155 1.00 90.69 333 GLU A O 1
ATOM 2601 N N . SER A 1 334 ? -6.395 9.612 25.431 1.00 89.81 334 SER A N 1
ATOM 2602 C CA . SER A 1 334 ? -6.361 9.657 26.902 1.00 89.81 334 SER A CA 1
ATOM 2603 C C . SER A 1 334 ? -6.832 8.364 27.580 1.00 89.81 334 SER A C 1
ATOM 2605 O O . SER A 1 334 ? -6.708 8.245 28.796 1.00 89.81 334 SER A O 1
ATOM 2607 N N . GLY A 1 335 ? -7.334 7.381 26.821 1.00 88.88 335 GLY A N 1
ATOM 2608 C CA . GLY A 1 335 ? -7.835 6.109 27.354 1.00 88.88 335 GLY A CA 1
ATOM 2609 C C . GLY A 1 335 ? -9.321 6.101 27.723 1.00 88.88 335 GLY A C 1
ATOM 2610 O O . GLY A 1 335 ? -9.809 5.115 28.281 1.00 88.88 335 GLY A O 1
ATOM 2611 N N . GLU A 1 336 ? -10.064 7.158 27.394 1.00 91.00 336 GLU A N 1
ATOM 2612 C CA . GLU A 1 336 ? -11.509 7.246 27.610 1.00 91.00 336 GLU A CA 1
ATOM 2613 C C . GLU A 1 336 ? -12.270 6.494 26.507 1.00 91.00 336 GLU A C 1
ATOM 2615 O O . GLU A 1 336 ? -12.872 7.065 25.600 1.00 91.00 336 GLU A O 1
ATOM 2620 N N . PHE A 1 337 ? -12.272 5.162 26.585 1.00 90.31 337 PHE A N 1
ATOM 2621 C CA . PHE A 1 337 ? -12.968 4.316 25.605 1.00 90.31 337 PHE A CA 1
ATOM 2622 C C . PHE A 1 337 ? -14.494 4.269 25.788 1.00 90.31 337 PHE A C 1
ATOM 2624 O O . PHE A 1 337 ? -15.184 3.677 24.960 1.00 90.31 337 PHE A O 1
ATOM 2631 N N . GLY A 1 338 ? -15.036 4.910 26.832 1.00 87.81 338 GLY A N 1
ATOM 2632 C CA . GLY A 1 338 ? -16.484 5.031 27.051 1.00 87.81 338 GLY A CA 1
ATOM 2633 C C . GLY A 1 338 ? -17.201 5.741 25.900 1.00 87.81 338 GLY A C 1
ATOM 2634 O O . GLY A 1 338 ? -18.318 5.375 25.548 1.00 87.81 338 GLY A O 1
ATOM 2635 N N . VAL A 1 339 ? -16.520 6.647 25.201 1.00 90.50 339 VAL A N 1
ATOM 2636 C CA . VAL A 1 339 ? -17.102 7.374 24.064 1.00 90.50 339 VAL A CA 1
ATOM 2637 C C . VAL A 1 339 ? -17.461 6.429 22.908 1.00 90.50 339 VAL A C 1
ATOM 2639 O O . VAL A 1 339 ? -18.447 6.636 22.205 1.00 90.50 339 VAL A O 1
ATOM 2642 N N . LEU A 1 340 ? -16.729 5.316 22.748 1.00 91.00 340 LEU A N 1
ATOM 2643 C CA . LEU A 1 340 ? -17.085 4.269 21.782 1.00 91.00 340 LEU A CA 1
ATOM 2644 C C . LEU A 1 340 ? -18.368 3.536 22.161 1.00 91.00 340 LEU A C 1
ATOM 2646 O O . LEU A 1 340 ? -18.969 2.928 21.281 1.00 91.00 340 LEU A O 1
ATOM 2650 N N . THR A 1 341 ? -18.764 3.562 23.440 1.00 88.25 341 THR A N 1
ATOM 2651 C CA . THR A 1 341 ? -20.012 2.958 23.917 1.00 88.25 341 THR A CA 1
ATOM 2652 C C . THR A 1 341 ? -21.237 3.849 23.774 1.00 88.25 341 THR A C 1
ATOM 2654 O O . THR A 1 341 ? -22.341 3.315 23.756 1.00 88.25 341 THR A O 1
ATOM 2657 N N . GLU A 1 342 ? -21.056 5.133 23.485 1.00 89.25 342 GLU A N 1
ATOM 2658 C CA . GLU A 1 342 ? -22.149 6.098 23.299 1.00 89.25 342 GLU A CA 1
ATOM 2659 C C . GLU A 1 342 ? -22.498 6.348 21.825 1.00 89.25 342 GLU A C 1
ATOM 2661 O O . GLU A 1 342 ? -23.605 6.772 21.507 1.00 89.25 342 GLU A O 1
ATOM 2666 N N . LEU A 1 343 ? -21.579 6.066 20.894 1.00 89.50 343 LEU A N 1
ATOM 2667 C CA . LEU A 1 343 ? -21.812 6.337 19.472 1.00 89.50 343 LEU A CA 1
ATOM 2668 C C . LEU A 1 343 ? -22.957 5.488 18.904 1.00 89.50 343 LEU A C 1
ATOM 2670 O O . LEU A 1 343 ? -22.989 4.292 19.176 1.00 89.50 343 LEU A O 1
ATOM 2674 N N . PRO A 1 344 ? -23.846 6.026 18.059 1.00 87.69 344 PRO A N 1
ATOM 2675 C CA . PRO A 1 344 ? -24.866 5.213 17.405 1.00 87.69 344 PRO A CA 1
ATOM 2676 C C . PRO A 1 344 ? -24.247 4.256 16.377 1.00 87.69 344 PRO A C 1
ATOM 2678 O O . PRO A 1 344 ? -23.130 4.470 15.883 1.00 87.69 344 PRO A O 1
ATOM 2681 N N . LEU A 1 345 ? -24.973 3.188 16.040 1.00 86.19 345 LEU A N 1
ATOM 2682 C CA . LEU A 1 345 ? -24.597 2.314 14.931 1.00 86.19 3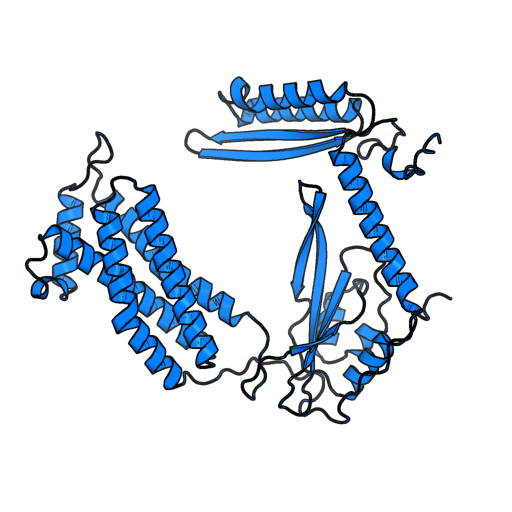45 LEU A CA 1
ATOM 2683 C C . LEU A 1 345 ? -24.574 3.082 13.603 1.00 86.19 345 LEU A C 1
ATOM 2685 O O . LEU A 1 345 ? -25.211 4.123 13.440 1.00 86.19 345 LEU A O 1
ATOM 2689 N N . ARG A 1 346 ? -23.807 2.554 12.646 1.00 86.56 346 ARG A N 1
ATOM 2690 C CA . ARG A 1 346 ? -23.636 3.132 11.312 1.00 86.56 346 ARG A CA 1
ATOM 2691 C C . ARG A 1 346 ? -24.983 3.423 10.644 1.00 86.56 346 ARG A C 1
ATOM 2693 O O . ARG A 1 346 ? -25.725 2.505 10.311 1.00 86.56 346 ARG A O 1
ATOM 2700 N N . THR A 1 347 ? -25.215 4.690 10.321 1.00 81.06 347 THR A N 1
ATOM 2701 C CA . THR A 1 347 ? -26.316 5.143 9.457 1.00 81.06 347 THR A CA 1
ATOM 2702 C C . THR A 1 347 ? -25.829 5.592 8.080 1.00 81.06 347 THR A C 1
ATOM 2704 O O . THR A 1 347 ? -26.629 5.707 7.155 1.00 81.06 347 THR A O 1
ATOM 2707 N N . GLY A 1 348 ? -24.521 5.825 7.913 1.00 82.81 348 GLY A N 1
ATOM 2708 C CA . GLY A 1 348 ? -23.968 6.395 6.686 1.00 82.81 348 GLY A CA 1
ATOM 2709 C C . GLY A 1 348 ? -22.521 6.007 6.382 1.00 82.81 348 GLY A C 1
ATOM 2710 O O . GLY A 1 348 ? -22.027 4.949 6.772 1.00 82.81 348 GLY A O 1
ATOM 2711 N N . ASN A 1 349 ? -21.860 6.853 5.599 1.00 83.38 349 ASN A N 1
ATOM 2712 C CA . ASN A 1 349 ? -20.473 6.726 5.159 1.00 83.38 349 ASN A CA 1
ATOM 2713 C C . ASN A 1 349 ? -19.884 8.148 5.126 1.00 83.38 349 ASN A C 1
ATOM 2715 O O . ASN A 1 349 ? -20.547 9.022 4.560 1.00 83.38 349 ASN A O 1
ATOM 2719 N N . PRO A 1 350 ? -18.695 8.422 5.692 1.00 90.12 350 PRO A N 1
ATOM 2720 C CA . PRO A 1 350 ? -17.759 7.516 6.382 1.00 90.12 350 PRO A CA 1
ATOM 2721 C C . PRO A 1 350 ? -18.272 6.955 7.718 1.00 90.12 350 PRO A C 1
ATOM 2723 O O . PRO A 1 350 ? -19.193 7.503 8.319 1.00 90.12 350 PRO A O 1
ATOM 2726 N N . PHE A 1 351 ? -17.660 5.863 8.184 1.00 91.44 351 PHE A N 1
ATOM 2727 C CA . PHE A 1 351 ? -17.973 5.221 9.467 1.00 91.44 351 PHE A CA 1
ATOM 2728 C C . PHE A 1 351 ? -16.701 4.789 10.211 1.00 91.44 351 PHE A C 1
ATOM 2730 O O . PHE A 1 351 ? -15.597 4.813 9.662 1.00 91.44 351 PHE A O 1
ATOM 2737 N N . LEU A 1 352 ? -16.852 4.401 11.475 1.00 92.50 352 LEU A N 1
ATOM 2738 C CA . LEU A 1 352 ? -15.774 3.898 12.319 1.00 92.50 352 LEU A CA 1
ATOM 2739 C C . LEU A 1 352 ? -15.824 2.371 12.419 1.00 92.50 352 LEU A C 1
ATOM 2741 O O . LEU A 1 352 ? -16.859 1.777 12.728 1.00 92.50 352 LEU A O 1
ATOM 2745 N N . GLU A 1 353 ? -14.675 1.740 12.207 1.00 92.69 353 GLU A N 1
ATOM 2746 C CA . GLU A 1 353 ? -14.443 0.321 12.460 1.00 92.69 353 GLU A CA 1
ATOM 2747 C C . GLU A 1 353 ? -13.432 0.186 13.598 1.00 92.69 353 GLU A C 1
ATOM 2749 O O . GLU A 1 353 ? -12.348 0.769 13.556 1.00 92.69 353 GLU A O 1
ATOM 2754 N N . THR A 1 354 ? -13.803 -0.558 14.639 1.00 92.56 354 THR A N 1
ATOM 2755 C CA . THR A 1 354 ? -12.950 -0.757 15.815 1.00 92.56 354 THR A CA 1
ATOM 2756 C C . THR A 1 354 ? -12.643 -2.232 15.982 1.00 92.56 354 THR A C 1
ATOM 2758 O O . THR A 1 354 ? -13.542 -3.045 16.203 1.00 92.56 354 THR A O 1
ATOM 2761 N N . GLU A 1 355 ? -11.361 -2.568 15.900 1.00 92.81 355 GLU A N 1
ATOM 2762 C CA . GLU A 1 355 ? -10.851 -3.910 16.165 1.00 92.81 355 GLU A CA 1
ATOM 2763 C C . GLU A 1 355 ? -10.145 -3.921 17.519 1.00 92.81 355 GLU A C 1
ATOM 2765 O O . GLU A 1 355 ? -9.236 -3.128 17.752 1.00 92.81 355 GLU A O 1
ATOM 2770 N N . ILE A 1 356 ? -10.548 -4.824 18.409 1.00 92.38 356 ILE A N 1
ATOM 2771 C CA . ILE A 1 356 ? -9.848 -5.079 19.665 1.00 92.38 356 ILE A CA 1
ATOM 2772 C C . ILE A 1 356 ? -8.888 -6.234 19.428 1.00 92.38 356 ILE A C 1
ATOM 2774 O O . ILE A 1 356 ? -9.295 -7.350 19.090 1.00 92.38 356 ILE A O 1
ATOM 2778 N N . LEU A 1 357 ? -7.599 -5.956 19.578 1.00 92.25 357 LEU A N 1
ATOM 2779 C CA . LEU A 1 357 ? -6.551 -6.958 19.471 1.00 92.25 357 LEU A CA 1
ATOM 2780 C C . LEU A 1 357 ? -6.090 -7.370 20.870 1.00 92.25 357 LEU A C 1
ATOM 2782 O O . LEU A 1 357 ? -6.052 -6.528 21.761 1.00 92.25 357 LEU A O 1
ATOM 2786 N N . HIS A 1 358 ? -5.697 -8.627 21.054 1.00 90.62 358 HIS A N 1
ATOM 2787 C CA . HIS A 1 358 ? -5.136 -9.123 22.314 1.00 90.62 358 HIS A CA 1
ATOM 2788 C C . HIS A 1 358 ? -3.842 -9.912 22.092 1.00 90.62 358 HIS A C 1
ATOM 2790 O O . HIS A 1 358 ? -3.575 -10.399 20.986 1.00 90.62 358 HIS A O 1
ATOM 2796 N N . CYS A 1 359 ? -3.030 -10.050 23.136 1.00 87.94 359 CYS A N 1
ATOM 2797 C CA . CYS A 1 359 ? -1.851 -10.912 23.128 1.00 87.94 359 CYS A CA 1
ATOM 2798 C C . CYS A 1 359 ? -2.084 -12.159 23.991 1.00 87.94 359 CYS A C 1
ATOM 2800 O O . CYS A 1 359 ? -2.016 -12.076 25.213 1.00 87.94 359 CYS A O 1
ATOM 2802 N N . GLU A 1 360 ? -2.212 -13.325 23.353 1.00 84.00 360 GLU A N 1
ATOM 2803 C CA . GLU A 1 360 ? -2.485 -14.623 24.006 1.00 84.00 360 GLU A CA 1
ATOM 2804 C C . GLU A 1 360 ? -1.454 -15.047 25.071 1.00 84.00 360 GLU A C 1
ATOM 2806 O O . GLU A 1 360 ? -1.699 -15.956 25.853 1.00 84.00 360 GLU A O 1
ATOM 2811 N N . ALA A 1 361 ? -0.258 -14.448 25.084 1.00 82.94 361 ALA A N 1
ATOM 2812 C CA . ALA A 1 361 ? 0.814 -14.832 26.006 1.00 82.94 361 ALA A CA 1
ATOM 2813 C C . ALA A 1 361 ? 0.966 -13.926 27.233 1.00 82.94 361 ALA A C 1
ATOM 2815 O O . ALA A 1 361 ? 1.768 -14.249 28.105 1.00 82.94 361 ALA A O 1
ATOM 2816 N N . CYS A 1 362 ? 0.303 -12.768 27.271 1.00 73.31 362 CYS A N 1
ATOM 2817 C CA . CYS A 1 362 ? 0.638 -11.685 28.203 1.00 73.31 362 CYS A CA 1
ATOM 2818 C C . CYS A 1 362 ? -0.489 -11.283 29.157 1.00 73.31 362 CYS A C 1
ATOM 2820 O O . CYS A 1 362 ? -0.569 -10.102 29.478 1.00 73.31 362 CYS A O 1
ATOM 2822 N N . ASN A 1 363 ? -1.324 -12.213 29.634 1.00 63.06 363 ASN A N 1
ATOM 2823 C CA . ASN A 1 363 ? -2.481 -11.861 30.475 1.00 63.06 363 ASN A CA 1
ATOM 2824 C C . ASN A 1 363 ? -3.286 -10.705 29.850 1.00 63.06 363 ASN A C 1
ATOM 2826 O O . ASN A 1 363 ? -3.572 -9.695 30.487 1.00 63.06 363 ASN A O 1
ATOM 2830 N N . ASP A 1 364 ? -3.581 -10.860 28.559 1.00 65.38 364 ASP A N 1
ATOM 2831 C CA . ASP A 1 364 ? -4.590 -10.074 27.867 1.00 65.38 364 ASP A CA 1
ATOM 2832 C C . ASP A 1 364 ? -4.385 -8.556 27.869 1.00 65.38 364 ASP A C 1
ATOM 2834 O O . ASP A 1 364 ? -5.307 -7.783 28.100 1.00 65.38 364 ASP A O 1
ATOM 2838 N N . ASP A 1 365 ? -3.189 -8.082 27.524 1.00 83.38 365 ASP A N 1
ATOM 2839 C CA . ASP A 1 365 ? -3.089 -6.704 27.042 1.00 83.38 365 ASP A CA 1
ATOM 2840 C C . ASP A 1 365 ? -4.014 -6.534 25.829 1.00 83.38 365 ASP A C 1
ATOM 2842 O O . ASP A 1 365 ? -3.875 -7.256 24.833 1.00 83.38 365 ASP A O 1
ATOM 2846 N N . TYR A 1 366 ? -4.922 -5.563 25.898 1.00 89.69 366 TYR A N 1
ATOM 2847 C CA . TYR A 1 366 ? -5.843 -5.249 24.815 1.00 89.69 366 TYR A CA 1
ATOM 2848 C C . TYR A 1 366 ? -5.449 -3.951 24.123 1.00 89.69 366 TYR A C 1
ATOM 2850 O O . TYR A 1 366 ? -5.136 -2.940 24.760 1.00 89.69 366 TYR A O 1
ATOM 2858 N N . LEU A 1 367 ? -5.498 -3.975 22.795 1.00 91.12 367 LEU A N 1
ATOM 2859 C CA . LEU A 1 367 ? -5.169 -2.843 21.950 1.00 91.12 367 LEU A CA 1
ATOM 2860 C C . LEU A 1 367 ? -6.311 -2.548 20.967 1.00 91.12 367 LEU A C 1
ATOM 2862 O O . LEU A 1 367 ? -6.431 -3.242 19.952 1.00 91.12 367 LEU A O 1
ATOM 2866 N N . PRO A 1 368 ? -7.147 -1.531 21.235 1.00 91.69 368 PRO A N 1
ATOM 2867 C CA . PRO A 1 368 ? -8.123 -1.036 20.280 1.00 91.69 368 PRO A CA 1
ATOM 2868 C C . PRO A 1 368 ? -7.429 -0.337 19.111 1.00 91.69 368 PRO A C 1
ATOM 2870 O O . PRO A 1 368 ? -6.649 0.602 19.278 1.00 91.69 368 PRO A O 1
ATOM 2873 N N . VAL A 1 369 ? -7.756 -0.772 17.900 1.00 91.62 369 VAL A N 1
ATOM 2874 C CA . VAL A 1 369 ? -7.377 -0.123 16.648 1.00 91.62 369 VAL A CA 1
ATOM 2875 C C . VAL A 1 369 ? -8.641 0.443 16.019 1.00 91.62 369 VAL A C 1
ATOM 2877 O O . VAL A 1 369 ? -9.435 -0.284 15.422 1.00 91.62 369 VAL A O 1
ATOM 2880 N N . VAL A 1 370 ? -8.821 1.755 16.166 1.00 92.50 370 VAL A N 1
ATOM 2881 C CA . VAL A 1 370 ? -9.956 2.494 15.603 1.00 92.50 370 VAL A CA 1
ATOM 2882 C C . VAL A 1 370 ? -9.565 3.057 14.240 1.00 92.50 370 VAL A C 1
ATOM 2884 O O . VAL A 1 370 ? -8.596 3.815 14.118 1.00 92.50 370 VAL A O 1
ATOM 2887 N N . ARG A 1 371 ? -10.321 2.698 13.203 1.00 93.44 371 ARG A N 1
ATOM 2888 C CA . ARG A 1 371 ? -10.109 3.145 11.824 1.00 93.44 371 ARG A CA 1
ATOM 2889 C C . ARG A 1 371 ? -11.341 3.876 11.312 1.00 93.44 371 ARG A C 1
ATOM 2891 O O . ARG A 1 371 ? -12.463 3.429 11.517 1.00 93.44 371 ARG A O 1
ATOM 2898 N N . ILE A 1 372 ? -11.116 4.977 10.609 1.00 93.06 372 ILE A N 1
ATOM 2899 C CA . ILE A 1 372 ? -12.133 5.612 9.775 1.00 93.06 372 ILE A CA 1
ATOM 2900 C C . ILE A 1 372 ? -12.133 4.856 8.455 1.00 93.06 372 ILE A C 1
ATOM 2902 O O . ILE A 1 372 ? -11.099 4.781 7.786 1.00 93.06 372 ILE A O 1
ATOM 2906 N N . VAL A 1 373 ? -13.273 4.277 8.107 1.00 92.00 373 VAL A N 1
ATOM 2907 C CA . VAL A 1 373 ? -13.460 3.527 6.872 1.00 92.00 373 VAL A CA 1
ATOM 2908 C C . VAL A 1 373 ? -14.391 4.312 5.964 1.00 92.00 373 VAL A C 1
ATOM 2910 O O . VAL A 1 373 ? -15.488 4.715 6.356 1.00 92.00 373 VAL A O 1
ATOM 2913 N N . THR A 1 374 ? -13.933 4.504 4.734 1.00 89.62 374 THR A N 1
ATOM 2914 C CA . THR A 1 374 ? -14.709 5.098 3.655 1.00 89.62 374 THR A CA 1
ATOM 2915 C C . THR A 1 374 ? -14.891 4.045 2.577 1.00 89.62 374 THR A C 1
ATOM 2917 O O . THR A 1 374 ? -13.923 3.555 1.989 1.00 89.62 374 THR A O 1
ATOM 2920 N N . GLU A 1 375 ? -16.142 3.682 2.323 1.00 87.06 375 GLU A N 1
ATOM 2921 C CA . GLU A 1 375 ? -16.501 2.785 1.227 1.00 87.06 375 GLU A CA 1
ATOM 2922 C C . GLU A 1 375 ? -16.766 3.614 -0.029 1.00 87.06 375 GLU A C 1
ATOM 2924 O O . GLU A 1 375 ? -17.646 4.468 -0.055 1.00 87.06 375 GLU A O 1
ATOM 2929 N N . THR A 1 376 ? -15.990 3.395 -1.081 1.00 83.25 376 THR A N 1
ATOM 2930 C CA . THR A 1 376 ? -16.174 4.068 -2.371 1.00 83.25 376 THR A CA 1
ATOM 2931 C C . THR A 1 376 ? -16.439 3.032 -3.442 1.00 83.25 376 THR A C 1
ATOM 2933 O O . THR A 1 376 ? -15.793 1.989 -3.457 1.00 83.25 376 THR A O 1
ATOM 2936 N N . LEU A 1 377 ? -17.367 3.315 -4.351 1.00 77.44 377 LEU A N 1
ATOM 2937 C CA . LEU A 1 377 ? -17.580 2.468 -5.520 1.00 77.44 377 LEU A CA 1
ATOM 2938 C C . LEU A 1 377 ? -16.504 2.781 -6.554 1.00 77.44 377 LEU A C 1
ATOM 2940 O O . LEU A 1 377 ? -16.298 3.940 -6.921 1.00 77.44 377 LEU A O 1
ATOM 2944 N N . ASP A 1 378 ? -15.819 1.747 -7.014 1.00 77.69 378 ASP A N 1
ATOM 2945 C CA . ASP A 1 378 ? -14.844 1.873 -8.080 1.00 77.69 378 ASP A CA 1
ATOM 2946 C C . ASP A 1 378 ? -15.538 2.094 -9.447 1.00 77.69 378 ASP A C 1
ATOM 2948 O O . ASP A 1 378 ? -16.772 2.025 -9.579 1.00 77.69 378 ASP A O 1
ATOM 2952 N N . PRO A 1 379 ? -14.769 2.360 -10.517 1.00 63.47 379 PRO A N 1
ATOM 2953 C CA . PRO A 1 379 ? -15.331 2.494 -11.856 1.00 63.47 379 PRO A CA 1
ATOM 2954 C C . PRO A 1 379 ? -16.067 1.244 -12.363 1.00 63.47 379 PRO A C 1
ATOM 2956 O O . PRO A 1 379 ? -16.891 1.386 -13.264 1.00 63.47 379 PRO A O 1
ATOM 2959 N N . ARG A 1 380 ? -15.785 0.056 -11.810 1.00 69.56 380 ARG A N 1
ATOM 2960 C CA . ARG A 1 380 ? -16.387 -1.236 -12.175 1.00 69.56 380 ARG A CA 1
ATOM 2961 C C . ARG A 1 380 ? -17.664 -1.546 -11.380 1.00 69.56 380 ARG A C 1
ATOM 2963 O O . ARG A 1 380 ? -18.380 -2.478 -11.738 1.00 69.56 380 ARG A O 1
ATOM 2970 N N . GLY A 1 381 ? -17.991 -0.742 -10.367 1.00 64.19 381 GLY A N 1
ATOM 2971 C CA . GLY A 1 381 ? -19.120 -0.966 -9.461 1.00 64.19 381 GLY A CA 1
ATOM 2972 C C . GLY A 1 381 ? -18.7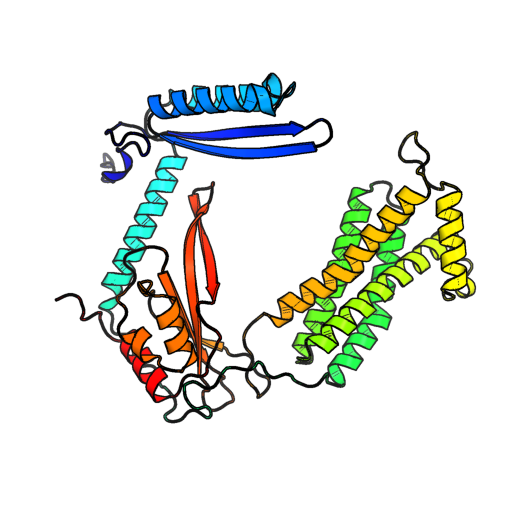99 -1.890 -8.281 1.00 64.19 381 GLY A C 1
ATOM 2973 O O . GLY A 1 381 ? -19.716 -2.320 -7.588 1.00 64.19 381 GLY A O 1
ATOM 2974 N N . GLU A 1 382 ? -17.525 -2.192 -8.043 1.00 74.94 382 GLU A N 1
ATOM 2975 C CA . GLU A 1 382 ? -17.040 -2.916 -6.873 1.00 74.94 382 GLU A CA 1
ATOM 2976 C C . GLU A 1 382 ? -16.820 -1.953 -5.697 1.00 74.94 382 GLU A C 1
ATOM 2978 O O . GLU A 1 382 ? -16.413 -0.800 -5.860 1.00 74.94 382 GLU A O 1
ATOM 2983 N N . LEU A 1 383 ? -17.108 -2.421 -4.481 1.00 77.88 383 LEU A N 1
ATOM 2984 C CA . LEU A 1 383 ? -16.899 -1.646 -3.259 1.00 77.88 383 LEU A CA 1
ATOM 2985 C C . LEU A 1 383 ? -15.420 -1.692 -2.861 1.00 77.88 383 LEU A C 1
ATOM 2987 O O . LEU A 1 383 ? -14.924 -2.711 -2.386 1.00 77.88 383 LEU A O 1
ATOM 2991 N N . VAL A 1 384 ? -14.729 -0.564 -3.003 1.00 83.88 384 VAL A N 1
ATOM 2992 C CA . VAL A 1 384 ? -13.359 -0.372 -2.519 1.00 83.88 384 VAL A CA 1
ATOM 2993 C C . VAL A 1 384 ? -13.404 0.251 -1.131 1.00 83.88 384 VAL A C 1
ATOM 2995 O O . VAL A 1 384 ? -13.996 1.311 -0.917 1.00 83.88 384 VAL A O 1
ATOM 2998 N N . ARG A 1 385 ? -12.756 -0.416 -0.177 1.00 88.69 385 ARG A N 1
ATOM 2999 C CA . ARG A 1 385 ? -12.625 0.045 1.206 1.00 88.69 385 ARG A CA 1
ATOM 3000 C C . ARG A 1 385 ? -11.302 0.763 1.398 1.00 88.69 385 ARG A C 1
ATOM 3002 O O . ARG A 1 385 ? -10.244 0.148 1.306 1.00 88.69 385 ARG A O 1
ATOM 3009 N N . ASN A 1 386 ? -11.378 2.045 1.734 1.00 87.25 386 ASN A N 1
ATOM 3010 C CA . ASN A 1 386 ? -10.229 2.824 2.172 1.00 87.25 386 ASN A CA 1
ATOM 3011 C C . ASN A 1 386 ? -10.318 3.017 3.685 1.00 87.25 386 ASN A C 1
ATOM 3013 O O . ASN A 1 386 ? -11.339 3.478 4.186 1.00 87.25 386 ASN A O 1
ATOM 3017 N N . SER A 1 387 ? -9.259 2.668 4.416 1.00 89.75 387 SER A N 1
ATOM 3018 C CA . SER A 1 387 ? -9.217 2.815 5.874 1.00 89.75 387 SER A CA 1
ATOM 3019 C C . SER A 1 387 ? -8.037 3.678 6.305 1.00 89.75 387 SER A C 1
ATOM 3021 O O . SER A 1 387 ? -6.911 3.428 5.870 1.00 89.75 387 SER A O 1
ATOM 3023 N N . ALA A 1 388 ? -8.271 4.627 7.207 1.00 88.75 388 ALA A N 1
ATOM 3024 C CA . ALA A 1 388 ? -7.236 5.435 7.845 1.00 88.75 388 ALA A CA 1
ATOM 3025 C C . ALA A 1 388 ? -7.307 5.287 9.377 1.00 88.75 388 ALA A C 1
ATOM 3027 O O . ALA A 1 388 ? -8.405 5.183 9.923 1.00 88.75 388 ALA A O 1
ATOM 3028 N N . PRO A 1 389 ? -6.173 5.270 10.100 1.00 88.56 389 PRO A N 1
ATOM 3029 C CA . PRO A 1 389 ? -6.192 5.232 11.561 1.00 88.56 389 PRO A CA 1
ATOM 3030 C C . PRO A 1 389 ? -6.811 6.521 12.125 1.00 88.56 389 PRO A C 1
ATOM 3032 O O . PRO A 1 389 ? -6.424 7.617 11.722 1.00 88.56 389 PRO A O 1
ATOM 3035 N N . CYS A 1 390 ? -7.761 6.391 13.055 1.00 90.44 390 CYS A N 1
ATOM 3036 C CA . CYS A 1 390 ? -8.436 7.533 13.684 1.00 90.44 390 CYS A CA 1
ATOM 3037 C C . CYS A 1 390 ? -7.576 8.178 14.781 1.00 90.44 390 CYS A C 1
ATOM 3039 O O . CYS A 1 390 ? -7.480 9.401 14.877 1.00 90.44 390 CYS A O 1
ATOM 3041 N N . ALA A 1 391 ? -6.947 7.344 15.607 1.00 89.06 391 ALA A N 1
ATOM 3042 C CA . ALA A 1 391 ? -6.146 7.742 16.757 1.00 89.06 391 ALA A CA 1
ATOM 3043 C C . ALA A 1 391 ? -4.870 6.897 16.827 1.00 89.06 391 ALA A C 1
ATOM 3045 O O . ALA A 1 391 ? -4.792 5.815 16.230 1.00 89.06 391 ALA A O 1
ATOM 3046 N N . ALA A 1 392 ? -3.861 7.390 17.549 1.00 86.75 392 ALA A N 1
ATOM 3047 C CA . ALA A 1 392 ? -2.727 6.547 17.900 1.00 86.75 392 ALA A CA 1
ATOM 3048 C C . ALA A 1 392 ? -3.207 5.358 18.761 1.00 86.75 392 ALA A C 1
ATOM 3050 O O . ALA A 1 392 ? -4.117 5.523 19.570 1.00 86.75 392 ALA A O 1
ATOM 3051 N N . PRO A 1 393 ? -2.628 4.159 18.594 1.00 87.00 393 PRO A N 1
ATOM 3052 C CA . PRO A 1 393 ? -2.998 3.009 19.406 1.00 87.00 393 PRO A CA 1
ATOM 3053 C C . PRO A 1 393 ? -2.609 3.246 20.875 1.00 87.00 393 PRO A C 1
ATOM 3055 O O . PRO A 1 393 ? -1.498 3.691 21.175 1.00 87.00 393 PRO A O 1
ATOM 3058 N N . VAL A 1 394 ? -3.525 2.933 21.786 1.00 91.19 394 VAL A N 1
ATOM 3059 C CA . VAL A 1 394 ? -3.391 3.113 23.239 1.00 91.19 394 VAL A CA 1
ATOM 3060 C C . VAL A 1 394 ? -3.938 1.867 23.924 1.00 91.19 394 VAL A C 1
ATOM 3062 O O . VAL A 1 394 ? -4.911 1.291 23.441 1.00 91.19 394 VAL A O 1
ATOM 3065 N N . PHE A 1 395 ? -3.304 1.419 25.007 1.00 91.06 395 PHE A N 1
ATOM 3066 C CA . PHE A 1 395 ? -3.762 0.241 25.742 1.00 91.06 395 PHE A CA 1
ATOM 3067 C C . PHE A 1 395 ? -5.132 0.474 26.383 1.00 91.06 395 PHE A C 1
ATOM 3069 O O . PHE A 1 395 ? -5.444 1.567 26.863 1.00 91.06 395 PHE A O 1
ATOM 3076 N N . CYS A 1 396 ? -5.944 -0.581 26.394 1.00 89.62 396 CYS A N 1
ATOM 3077 C CA . CYS A 1 396 ? -7.269 -0.589 26.993 1.00 89.62 396 CYS A CA 1
ATOM 3078 C C . CYS A 1 396 ? -7.265 -1.482 28.235 1.00 89.62 396 CYS A C 1
ATOM 3080 O O . CYS A 1 396 ? -6.808 -2.623 28.174 1.00 89.62 396 CYS A O 1
ATOM 3082 N N . GLY A 1 397 ? -7.762 -0.954 29.355 1.00 88.31 397 GLY A N 1
ATOM 3083 C CA . GLY A 1 397 ? -7.872 -1.718 30.596 1.00 88.31 397 GLY A CA 1
ATOM 3084 C C . GLY A 1 397 ? -9.022 -2.728 30.560 1.00 88.31 397 GLY A C 1
ATOM 3085 O O . GLY A 1 397 ? -10.009 -2.504 29.854 1.00 88.31 397 GLY A O 1
ATOM 3086 N N . ALA A 1 398 ? -8.934 -3.788 31.371 1.00 87.38 398 ALA A N 1
ATOM 3087 C CA . ALA A 1 398 ? -9.939 -4.860 31.465 1.00 87.38 398 ALA A CA 1
ATOM 3088 C C . ALA A 1 398 ? -11.382 -4.327 31.523 1.00 87.38 398 ALA A C 1
ATOM 3090 O O . ALA A 1 398 ? -12.202 -4.660 30.676 1.00 87.38 398 ALA A O 1
ATOM 3091 N N . ALA A 1 399 ? -11.672 -3.405 32.448 1.00 87.56 399 ALA A N 1
ATOM 3092 C CA . ALA A 1 399 ? -13.014 -2.844 32.635 1.00 87.56 399 ALA A CA 1
ATOM 3093 C C . ALA A 1 399 ? -13.561 -2.094 31.404 1.00 87.56 399 ALA A C 1
ATOM 3095 O O . ALA A 1 399 ? -14.770 -2.048 31.173 1.00 87.56 399 ALA A O 1
ATOM 3096 N N . ALA A 1 400 ? -12.694 -1.465 30.609 1.00 89.31 400 ALA A N 1
ATOM 3097 C CA . ALA A 1 400 ? -13.112 -0.830 29.364 1.00 89.31 400 ALA A CA 1
ATOM 3098 C C . ALA A 1 400 ? -13.395 -1.884 28.284 1.00 89.31 400 ALA A C 1
ATOM 3100 O O . ALA A 1 400 ? -14.400 -1.784 27.588 1.00 89.31 400 ALA A O 1
ATOM 3101 N N . VAL A 1 401 ? -12.575 -2.932 28.196 1.00 89.75 401 VAL A N 1
ATOM 3102 C CA . VAL A 1 401 ? -12.782 -4.044 27.256 1.00 89.75 401 VAL A CA 1
ATOM 3103 C C . VAL A 1 401 ? -14.051 -4.820 27.579 1.00 89.75 401 VAL A C 1
ATOM 3105 O O . VAL A 1 401 ? -14.796 -5.133 26.655 1.00 89.75 401 VAL A O 1
ATOM 3108 N N . THR A 1 402 ? -14.350 -5.054 28.858 1.00 89.81 402 THR A N 1
ATOM 3109 C CA . THR A 1 402 ? -15.608 -5.668 29.300 1.00 89.81 402 THR A CA 1
ATOM 3110 C C . THR A 1 402 ? -16.806 -4.849 28.832 1.00 89.81 402 THR A C 1
ATOM 3112 O O . THR A 1 402 ? -17.674 -5.396 28.164 1.00 89.81 402 THR A O 1
ATOM 3115 N N . ARG A 1 403 ? -16.806 -3.524 29.038 1.00 88.94 403 ARG A N 1
ATOM 3116 C CA . ARG A 1 403 ? -17.876 -2.637 28.538 1.00 88.94 403 ARG A CA 1
ATOM 3117 C C . ARG A 1 403 ? -18.019 -2.673 27.014 1.00 88.94 403 ARG A C 1
ATOM 3119 O O . ARG A 1 403 ? -19.127 -2.654 26.482 1.00 88.94 403 ARG A O 1
ATOM 3126 N N . LEU A 1 404 ? -16.906 -2.751 26.286 1.00 90.19 404 LEU A N 1
ATOM 3127 C CA . LEU A 1 404 ? -16.922 -2.880 24.825 1.00 90.19 404 LEU A CA 1
ATOM 3128 C C . LEU A 1 404 ? -17.436 -4.258 24.370 1.00 90.19 404 LEU A C 1
ATOM 3130 O O . LEU A 1 404 ? -18.143 -4.347 23.365 1.00 90.19 404 LEU A O 1
ATOM 3134 N N . ALA A 1 405 ? -17.115 -5.323 25.105 1.00 88.06 405 ALA A N 1
ATOM 3135 C CA . ALA A 1 405 ? -17.618 -6.671 24.860 1.00 88.06 405 ALA A CA 1
ATOM 3136 C C . ALA A 1 405 ? -19.120 -6.782 25.180 1.00 88.06 405 ALA A C 1
ATOM 3138 O O . ALA A 1 405 ? -19.867 -7.373 24.403 1.00 88.06 405 ALA A O 1
ATOM 3139 N N . GLU A 1 406 ? -19.581 -6.147 26.257 1.00 87.31 406 GLU A N 1
ATOM 3140 C CA . GLU A 1 406 ? -21.001 -6.013 26.599 1.00 87.31 406 GLU A CA 1
ATOM 3141 C C . GLU A 1 406 ? -21.752 -5.256 25.512 1.00 87.31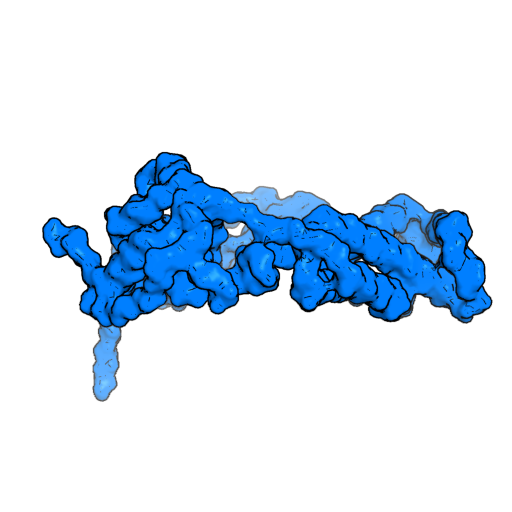 406 GLU A C 1
ATOM 3143 O O . GLU A 1 406 ? -22.767 -5.737 25.018 1.00 87.31 406 GLU A O 1
ATOM 3148 N N . ARG A 1 407 ? -21.218 -4.121 25.046 1.00 85.19 407 ARG A N 1
ATOM 3149 C CA . ARG A 1 407 ? -21.812 -3.378 23.932 1.00 85.19 407 ARG A CA 1
ATOM 3150 C C . ARG A 1 407 ? -21.890 -4.208 22.649 1.00 85.19 407 ARG A C 1
ATOM 3152 O O . ARG A 1 407 ? -22.835 -4.060 21.879 1.00 85.19 407 ARG A O 1
ATOM 3159 N N . ARG A 1 408 ? -20.906 -5.071 22.387 1.00 82.56 408 ARG A N 1
ATOM 3160 C CA . ARG A 1 408 ? -20.966 -6.003 21.253 1.00 82.56 408 ARG A CA 1
ATOM 3161 C C . ARG A 1 408 ? -22.146 -6.973 21.392 1.00 82.56 408 ARG A C 1
ATOM 3163 O O . ARG A 1 408 ? -22.756 -7.305 20.378 1.00 82.56 408 ARG A O 1
ATOM 3170 N N . ALA A 1 409 ? -22.431 -7.430 22.610 1.00 75.56 409 ALA A N 1
ATOM 3171 C CA . ALA A 1 409 ? -23.524 -8.353 22.913 1.00 75.56 409 ALA A CA 1
ATOM 3172 C C . ALA A 1 409 ? -24.895 -7.662 23.030 1.00 75.56 409 ALA A C 1
ATOM 3174 O O . ALA A 1 409 ? -25.920 -8.309 22.813 1.00 75.56 409 ALA A O 1
ATOM 3175 N N . ALA A 1 410 ? -24.925 -6.368 23.359 1.00 69.19 410 ALA A N 1
ATOM 3176 C CA . ALA A 1 410 ? -26.152 -5.618 23.569 1.00 69.19 410 ALA A CA 1
ATOM 3177 C C . ALA A 1 410 ? -26.881 -5.303 22.243 1.00 69.19 410 ALA A C 1
ATOM 3179 O O . ALA A 1 410 ? -26.244 -4.919 21.248 1.00 69.19 410 ALA A O 1
ATOM 3180 N N . PRO A 1 411 ? -28.220 -5.425 22.217 1.00 61.91 411 PRO A N 1
ATOM 3181 C CA . PRO A 1 411 ? -29.031 -4.810 21.177 1.00 61.91 411 PRO A CA 1
ATOM 3182 C C . PRO A 1 411 ? -28.953 -3.287 21.286 1.00 61.91 411 PRO A C 1
ATOM 3184 O O . PRO A 1 411 ? -28.781 -2.742 22.374 1.00 61.91 411 PRO A O 1
ATOM 3187 N N . ASP A 1 412 ? -29.035 -2.595 20.151 1.00 59.41 412 ASP A N 1
ATOM 3188 C CA . ASP A 1 412 ? -28.969 -1.135 20.120 1.00 59.41 412 ASP A CA 1
ATOM 3189 C C . ASP A 1 412 ? -30.227 -0.552 20.781 1.00 59.41 412 ASP A C 1
ATOM 3191 O O . ASP A 1 412 ? -31.318 -0.592 20.213 1.00 59.41 412 ASP A O 1
ATOM 3195 N N . VAL A 1 413 ? -30.082 -0.061 22.015 1.00 53.56 413 VAL A N 1
ATOM 3196 C CA . VAL A 1 413 ? -31.194 0.466 22.826 1.00 53.56 413 VAL A CA 1
ATOM 3197 C C . VAL A 1 413 ? -31.607 1.873 22.369 1.00 53.56 413 VAL A C 1
ATOM 3199 O O . VAL A 1 413 ? -32.647 2.367 22.780 1.00 53.56 413 VAL A O 1
ATOM 3202 N N . THR A 1 414 ? -30.856 2.521 21.468 1.00 52.03 414 THR A N 1
ATOM 3203 C CA . THR A 1 414 ? -31.154 3.901 21.032 1.00 52.03 414 THR A CA 1
ATOM 3204 C C . THR A 1 414 ? -32.294 4.033 20.010 1.00 52.03 414 THR A C 1
ATOM 3206 O O . THR A 1 414 ? -32.586 5.137 19.554 1.00 52.03 414 THR A O 1
ATOM 3209 N N . ARG A 1 415 ? -33.002 2.943 19.684 1.00 43.91 415 ARG A N 1
ATOM 3210 C CA . ARG A 1 415 ? -34.320 3.001 19.029 1.00 43.91 415 ARG A CA 1
ATOM 3211 C C . ARG A 1 415 ? -35.432 3.088 20.083 1.00 43.91 415 ARG A C 1
ATOM 3213 O O . ARG A 1 415 ? -36.155 2.118 20.298 1.00 43.91 415 ARG A O 1
ATOM 3220 N N . SER A 1 416 ? -35.575 4.246 20.718 1.00 34.75 416 SER A N 1
ATOM 3221 C CA . SER A 1 416 ? -36.814 4.639 21.404 1.00 34.75 416 SER A CA 1
ATOM 3222 C C . SER A 1 416 ? -37.108 6.100 21.136 1.00 34.75 416 SER A C 1
ATOM 3224 O O . SER A 1 416 ? -36.231 6.916 21.505 1.00 34.75 416 SER A O 1
#

pLDDT: mean 84.66, std 11.43, range [34.75, 97.88]

Radius of gyration: 29.79 Å; chains: 1; bounding box: 86×41×70 Å

Foldseek 3Di:
DPPDPDDDDPVLQAFPVPRDGHQAKEKAKFWAWADDPPDIDIDIDIDIGQLVRLLVVLVVRLVVRCPRVPPCCVPGGVVRSVVSNVVNPDGGYDPLSVLLVVLVVVVVVVLVCLQVVLPFQDDFDDFFPWDPDDFLAFDDQAQDPQDPQLVVQLVCCLPPVLLVLLLVLLCQVQPPPDPVRSVVSLLVSLCCLLVSNLVSCLVVLHQNLVVSLVSLLVSLQSSLLSNLLNNVCVVVVVPDNPQRPPVVSSVVVLQVCLCVLVDDPVPHRDHSVNVVVVSVVSSCSSRVSSSVSNVVSNVPARADNVSHGFAFPDKAAKFADDPDLVVVQVCNSRRVLVVVLVTAHDPDPFIKIWTWTFDPPRSTFIKIFIWGWGWDQDPSRDTDIDIDTSYRITTHISVSVSSRSVSRSHRRPPPD

Sequence (416 aa):
MEEQPEPRSESADLCPCCGRACGGVKVRHVTGCVFLLCAVEWNKYRIAGCPVCVRRALKRHLRRNLLTANLLWPFLVLPSVLAAKRGLDEPGPSPEWLKLVDAVDRLKAGIARNAEGAADKLPPLPVAPETRHSGGEPFRPSRGPFGKKCFIGLLLWMLLVLPAGSFLYALASYELPWAAVGLLALFVLAALNGGGISVIARSCRCRSPIGLRIAALALGAWSVYLSWVGWVWILNEFWSLGLIFDPRRLSRVMRFVAEDGFRAMGDRVVSAWEWYLLWAAEAAVLILTPAAMVWNTLKSAPVCRCGRPFVRFFSLRQLNLPPDLKAFRKQLESGEFGVLTELPLRTGNPFLETEILHCEACNDDYLPVVRIVTETLDPRGELVRNSAPCAAPVFCGAAAVTRLAERRAAPDVTRS

Secondary structure (DSSP, 8-state):
---PPP---GGGSB-TTT--B-S--EEEEEEEEEEETTEEEEEEEEEEE-HHHHHHHHHHHHHHHHHHSTTSHHHHHHHHHHHHHHGGGSSS--HHHHHHHHHHHHHHHHHHHHHHTTSS-PPPPP--S--SSPTT-B---------HHHHHHHHHIIIIIHHHHHHHHHHHHHH-S-HHHHHHHHHHHHHHHHHHHHHHHHHTT---HHHHHHHHHHHHHHHHHHHHHHHHHHHTTT--GGGTS-HHHHHHHHHHHHHHT--EETTEEPPHHHHHHHHHHHHHHHHHHHHHHHHHHHHSS-B-TTSPBPEEEEEPPPEEPPS-HHHHHHHHHTT-TTHHHHSPBP-SSSEEEEEEEE-TTTT--EEEEEEEEEEEE-TTS-EEEEEEE-S--B-B-HHHHHHHHHHHHS--TT--